Protein AF-A0A7K1SL71-F1 (afdb_monomer)

Structure (mmCIF, N/CA/C/O backbone):
data_AF-A0A7K1SL71-F1
#
_entry.id   AF-A0A7K1SL71-F1
#
loop_
_atom_site.group_PDB
_atom_site.id
_atom_site.type_symbol
_atom_site.label_atom_id
_atom_site.label_alt_id
_atom_site.label_comp_id
_atom_site.label_asym_id
_atom_site.label_entity_id
_atom_site.label_seq_id
_atom_site.pdbx_PDB_ins_code
_atom_site.Cartn_x
_atom_site.Cartn_y
_atom_site.Cartn_z
_atom_site.occupancy
_atom_site.B_iso_or_equiv
_atom_site.auth_seq_id
_atom_site.auth_comp_id
_atom_site.auth_asym_id
_atom_site.auth_atom_id
_atom_site.pdbx_PDB_model_num
ATOM 1 N N . MET A 1 1 ? 18.356 -14.153 -35.652 1.00 77.75 1 MET A N 1
ATOM 2 C CA . MET A 1 1 ? 19.687 -13.915 -35.070 1.00 77.75 1 MET A CA 1
ATOM 3 C C . MET A 1 1 ? 20.743 -14.369 -36.065 1.00 77.75 1 MET A C 1
ATOM 5 O O . MET A 1 1 ? 20.662 -15.498 -36.536 1.00 77.75 1 MET A O 1
ATOM 9 N N . TYR A 1 2 ? 21.681 -13.488 -36.407 1.00 78.50 2 TYR A N 1
ATOM 10 C CA . TYR A 1 2 ? 22.865 -13.788 -37.214 1.00 78.50 2 TYR A CA 1
ATOM 11 C C . TYR A 1 2 ? 24.065 -13.183 -36.486 1.00 78.50 2 TYR A C 1
ATOM 13 O O . TYR A 1 2 ? 24.057 -11.985 -36.229 1.00 78.50 2 TYR A O 1
ATOM 21 N N . LEU A 1 3 ? 25.067 -13.991 -36.135 1.00 81.56 3 LEU A N 1
ATOM 22 C CA . LEU A 1 3 ? 26.227 -13.525 -35.371 1.00 81.56 3 LEU A CA 1
ATOM 23 C C . LEU A 1 3 ? 27.426 -13.342 -36.302 1.00 81.56 3 LEU A C 1
ATOM 25 O O . LEU A 1 3 ? 27.818 -14.267 -37.016 1.00 81.56 3 LEU A O 1
ATOM 29 N N . GLY A 1 4 ? 27.976 -12.129 -36.309 1.00 81.94 4 GLY A N 1
ATOM 30 C CA . GLY A 1 4 ? 29.165 -11.767 -37.076 1.00 81.94 4 GLY A CA 1
ATOM 31 C C . GLY A 1 4 ? 30.451 -11.839 -36.252 1.00 81.94 4 GLY A C 1
ATOM 32 O O . GLY A 1 4 ? 30.489 -12.380 -35.147 1.00 81.94 4 GLY A O 1
ATOM 33 N N . SER A 1 5 ? 31.516 -11.248 -36.788 1.00 79.50 5 SER A N 1
ATOM 34 C CA . SER A 1 5 ? 32.784 -11.065 -36.079 1.00 79.50 5 SER A CA 1
ATOM 35 C C . SER A 1 5 ? 33.234 -9.609 -36.131 1.00 79.50 5 SER A C 1
ATOM 37 O O . SER A 1 5 ? 33.140 -8.986 -37.190 1.00 79.50 5 SER A O 1
ATOM 39 N N . HIS A 1 6 ? 33.799 -9.099 -35.040 1.00 74.50 6 HIS A N 1
ATOM 40 C CA . HIS A 1 6 ? 34.432 -7.786 -34.957 1.00 74.50 6 HIS A CA 1
ATOM 41 C C . HIS A 1 6 ? 35.925 -7.948 -34.646 1.00 74.50 6 HIS A C 1
ATOM 43 O O . HIS A 1 6 ? 36.285 -8.610 -33.678 1.00 74.50 6 HIS A O 1
ATOM 49 N N . ASN A 1 7 ? 36.806 -7.391 -35.488 1.00 78.38 7 ASN A N 1
ATOM 50 C CA . ASN A 1 7 ? 38.271 -7.504 -35.356 1.00 78.38 7 ASN A CA 1
ATOM 51 C C . ASN A 1 7 ? 38.794 -8.941 -35.128 1.00 78.38 7 ASN A C 1
ATOM 53 O O . ASN A 1 7 ? 39.783 -9.153 -34.434 1.00 78.38 7 ASN A O 1
ATOM 57 N N . GLY A 1 8 ? 38.139 -9.938 -35.733 1.00 77.19 8 GLY A N 1
ATOM 58 C CA . GLY A 1 8 ? 38.503 -11.353 -35.602 1.00 77.19 8 GLY A CA 1
ATOM 59 C C . GLY A 1 8 ? 37.885 -12.077 -34.399 1.00 77.19 8 GLY A C 1
ATOM 60 O O . GLY A 1 8 ? 38.007 -13.297 -34.324 1.00 77.19 8 GLY A O 1
ATOM 61 N N . THR A 1 9 ? 37.174 -11.372 -33.514 1.00 78.25 9 THR A N 1
ATOM 62 C CA . THR A 1 9 ? 36.419 -11.960 -32.396 1.00 78.25 9 THR A CA 1
ATOM 63 C C . THR A 1 9 ? 34.967 -12.191 -32.801 1.00 78.25 9 THR A C 1
ATOM 65 O O . THR A 1 9 ? 34.337 -11.312 -33.387 1.00 78.25 9 THR A O 1
ATOM 68 N N . ILE A 1 10 ? 34.421 -13.373 -32.513 1.00 82.62 10 ILE A N 1
ATOM 69 C CA . ILE A 1 10 ? 33.012 -13.696 -32.785 1.00 82.62 10 ILE A CA 1
ATOM 70 C C . ILE A 1 10 ? 32.131 -12.955 -31.772 1.00 82.62 10 ILE A C 1
ATOM 72 O O . ILE A 1 10 ? 32.405 -12.992 -30.575 1.00 82.62 10 ILE A O 1
ATOM 76 N N . LEU A 1 11 ? 31.068 -12.301 -32.246 1.00 81.19 11 LEU A N 1
ATOM 77 C CA . LEU A 1 11 ? 30.096 -11.576 -31.419 1.00 81.19 11 LEU A CA 1
ATOM 78 C C . LEU A 1 11 ? 29.125 -12.556 -30.737 1.00 81.19 11 LEU A C 1
ATOM 80 O O . LEU A 1 11 ? 27.939 -12.580 -31.046 1.00 81.19 11 LEU A O 1
ATOM 84 N N . SER A 1 12 ? 29.645 -13.433 -29.878 1.00 83.88 12 SER A N 1
ATOM 85 C CA . SER A 1 12 ? 28.878 -14.496 -29.215 1.00 83.88 12 SER A CA 1
ATOM 86 C C . SER A 1 12 ? 29.013 -14.485 -27.691 1.00 83.88 12 SER A C 1
ATOM 88 O O . SER A 1 12 ? 28.902 -15.547 -27.074 1.00 83.88 12 SER A O 1
ATOM 90 N N . SER A 1 13 ? 29.289 -13.327 -27.082 1.00 88.25 13 SER A N 1
ATOM 91 C CA . SER A 1 13 ? 29.144 -13.171 -25.630 1.00 88.25 13 SER A CA 1
ATOM 92 C C . SER A 1 13 ? 27.675 -13.313 -25.231 1.00 88.25 13 SER A C 1
ATOM 94 O O . SER A 1 13 ? 26.768 -13.153 -26.056 1.00 88.25 13 SER A O 1
ATOM 96 N N . VAL A 1 14 ? 27.439 -13.702 -23.977 1.00 90.38 14 VAL A N 1
ATOM 97 C CA . VAL A 1 14 ? 26.093 -14.058 -23.507 1.00 90.38 14 VAL A CA 1
ATOM 98 C C . VAL A 1 14 ? 25.141 -12.882 -23.611 1.00 90.38 14 VAL A C 1
ATOM 100 O O . VAL A 1 14 ? 24.038 -13.056 -24.116 1.00 90.38 14 VAL A O 1
ATOM 103 N N . ASP A 1 15 ? 25.577 -11.704 -23.193 1.00 90.50 15 ASP A N 1
ATOM 104 C CA . ASP A 1 15 ? 24.822 -10.463 -23.286 1.00 90.50 15 ASP A CA 1
ATOM 105 C C . ASP A 1 15 ? 24.491 -10.062 -24.734 1.00 90.50 15 ASP A C 1
ATOM 107 O O . ASP A 1 15 ? 23.350 -9.715 -25.009 1.00 90.50 15 ASP A O 1
ATOM 111 N N . ILE A 1 16 ? 25.407 -10.205 -25.699 1.00 92.56 16 ILE A N 1
ATOM 112 C CA . ILE A 1 16 ? 25.133 -9.929 -27.119 1.00 92.56 16 ILE A CA 1
ATOM 113 C C . ILE A 1 16 ? 24.084 -10.907 -27.655 1.00 92.56 16 ILE A C 1
ATOM 115 O O . ILE A 1 16 ? 23.094 -10.500 -28.260 1.00 92.56 16 ILE A O 1
ATOM 119 N N . VAL A 1 17 ? 24.254 -12.209 -27.414 1.00 93.50 17 VAL A N 1
ATOM 120 C CA . VAL A 1 17 ? 23.282 -13.223 -27.858 1.00 93.50 17 VAL A CA 1
ATOM 121 C C . VAL A 1 17 ? 21.921 -13.004 -27.189 1.00 93.50 17 VAL A C 1
ATOM 123 O O . VAL A 1 17 ? 20.877 -13.141 -27.832 1.00 93.50 17 VAL A O 1
ATOM 126 N N . ALA A 1 18 ? 21.921 -12.645 -25.908 1.00 94.88 18 ALA A N 1
ATOM 127 C CA . ALA A 1 18 ? 20.720 -12.367 -25.139 1.00 94.88 18 ALA A CA 1
ATOM 128 C C . ALA A 1 18 ? 20.038 -11.054 -25.559 1.00 94.88 18 ALA A C 1
ATOM 130 O O . ALA A 1 18 ? 18.811 -11.001 -25.572 1.00 94.88 18 ALA A O 1
ATOM 131 N N . HIS A 1 19 ? 20.793 -10.040 -25.980 1.00 95.69 19 HIS A N 1
ATOM 132 C CA . HIS A 1 19 ? 20.276 -8.798 -26.555 1.00 95.69 19 HIS A CA 1
ATOM 133 C C . HIS A 1 19 ? 19.523 -9.091 -27.859 1.00 95.69 19 HIS A C 1
ATOM 135 O O . HIS A 1 19 ? 18.352 -8.745 -28.007 1.00 95.69 19 HIS A O 1
ATOM 141 N N . GLU A 1 20 ? 20.137 -9.856 -28.763 1.00 93.88 20 GLU A N 1
ATOM 142 C CA . GLU A 1 20 ? 19.498 -10.279 -30.014 1.00 93.88 20 GLU A CA 1
ATOM 143 C C . GLU A 1 20 ? 18.241 -11.137 -29.775 1.00 93.88 20 GLU A C 1
ATOM 145 O O . GLU A 1 20 ? 17.270 -11.092 -30.537 1.00 93.88 20 GLU A O 1
ATOM 150 N N . TYR A 1 21 ? 18.237 -11.931 -28.700 1.00 94.31 21 TYR A N 1
ATOM 151 C CA . TYR A 1 21 ? 17.048 -12.647 -28.239 1.00 94.31 21 TYR A CA 1
ATOM 152 C C . TYR A 1 21 ? 15.984 -11.691 -27.668 1.00 94.31 21 TYR A C 1
ATOM 154 O O . TYR A 1 21 ? 14.790 -11.879 -27.916 1.00 94.31 21 TYR A O 1
ATOM 162 N N . GLY A 1 22 ? 16.407 -10.631 -26.975 1.00 94.38 22 GLY A N 1
ATOM 163 C CA . GLY A 1 22 ? 15.572 -9.556 -26.440 1.00 94.38 22 GLY A CA 1
ATOM 164 C C . GLY A 1 22 ? 14.714 -8.861 -27.498 1.00 94.38 22 GLY A C 1
ATOM 165 O O . GLY A 1 22 ? 13.526 -8.629 -27.254 1.00 94.38 22 GLY A O 1
ATOM 166 N N . HIS A 1 23 ? 15.230 -8.648 -28.712 1.00 92.50 23 HIS A N 1
ATOM 167 C CA . HIS A 1 23 ? 14.418 -8.172 -29.840 1.00 92.50 23 HIS A CA 1
ATOM 168 C C . HIS A 1 23 ? 13.252 -9.117 -30.160 1.00 92.50 23 HIS A C 1
ATOM 170 O O . HIS A 1 23 ? 12.127 -8.675 -30.393 1.00 92.50 23 HIS A O 1
ATOM 176 N N . GLY A 1 24 ? 13.496 -10.431 -30.151 1.00 91.06 24 GLY A N 1
ATOM 177 C CA . GLY A 1 24 ? 12.461 -11.440 -30.388 1.00 91.06 24 GLY A CA 1
ATOM 178 C C . GLY A 1 24 ? 11.387 -11.441 -29.299 1.00 91.06 24 GLY A C 1
ATOM 179 O O . GLY A 1 24 ? 10.195 -11.454 -29.613 1.00 91.06 24 GLY A O 1
ATOM 180 N N . VAL A 1 25 ? 11.808 -11.372 -28.032 1.00 91.88 25 VAL A N 1
ATOM 181 C CA . VAL A 1 25 ? 10.909 -11.309 -26.868 1.00 91.88 25 VAL A CA 1
ATOM 182 C C . VAL A 1 25 ? 10.050 -10.049 -26.915 1.00 91.88 25 VAL A C 1
ATOM 184 O O . VAL A 1 25 ? 8.826 -10.132 -26.865 1.00 91.88 25 VAL A O 1
ATOM 187 N N . SER A 1 26 ? 10.677 -8.884 -27.051 1.00 89.94 26 SER A N 1
ATOM 188 C CA . SER A 1 26 ? 9.984 -7.596 -27.055 1.00 89.94 26 SER A CA 1
ATOM 189 C C . SER A 1 26 ? 9.035 -7.453 -28.253 1.00 89.94 26 SER A C 1
ATOM 191 O O . SER A 1 26 ? 7.918 -6.966 -28.088 1.00 89.94 26 SER A O 1
ATOM 193 N N . ASN A 1 27 ? 9.406 -7.962 -29.434 1.00 86.88 27 ASN A N 1
ATOM 194 C CA . ASN A 1 27 ? 8.517 -8.007 -30.597 1.00 86.88 27 ASN A CA 1
ATOM 195 C C . ASN A 1 27 ? 7.294 -8.912 -30.376 1.00 86.88 27 ASN A C 1
ATOM 197 O O . ASN A 1 27 ? 6.206 -8.562 -30.836 1.00 86.88 27 ASN A O 1
ATOM 201 N N . TYR A 1 28 ? 7.466 -10.050 -29.692 1.00 88.00 28 TYR A N 1
ATOM 202 C CA . TYR A 1 28 ? 6.366 -10.954 -29.353 1.00 88.00 28 TYR A CA 1
ATOM 203 C C . TYR A 1 28 ? 5.411 -10.331 -28.327 1.00 88.00 28 TYR A C 1
ATOM 205 O O . TYR A 1 28 ? 4.214 -10.284 -28.590 1.00 88.00 28 TYR A O 1
ATOM 213 N N . LEU A 1 29 ? 5.935 -9.815 -27.208 1.00 86.75 29 LEU A N 1
ATOM 214 C CA . LEU A 1 29 ? 5.124 -9.263 -26.111 1.00 86.75 29 LEU A CA 1
ATOM 215 C C . LEU A 1 29 ? 4.325 -8.026 -26.541 1.00 86.75 29 LEU A C 1
ATOM 217 O O . LEU A 1 29 ? 3.132 -7.944 -26.291 1.00 86.75 29 LEU A O 1
ATOM 221 N N . VAL A 1 30 ? 4.950 -7.099 -27.272 1.00 83.06 30 VAL A N 1
ATOM 222 C CA . VAL A 1 30 ? 4.282 -5.865 -27.732 1.00 83.06 30 VAL A CA 1
ATOM 223 C C . VAL A 1 30 ? 3.347 -6.121 -28.933 1.00 83.06 30 VAL A C 1
ATOM 225 O O . VAL A 1 30 ? 2.580 -5.245 -29.333 1.00 83.06 30 VAL A O 1
ATOM 228 N N . GLY A 1 31 ? 3.393 -7.313 -29.541 1.00 73.69 31 GLY A N 1
ATOM 229 C CA . GLY A 1 31 ? 2.523 -7.680 -30.662 1.00 73.69 31 GLY A CA 1
ATOM 230 C C . GLY A 1 31 ? 2.892 -7.030 -32.004 1.00 73.69 31 GLY A C 1
ATOM 231 O O . GLY A 1 31 ? 2.001 -6.694 -32.782 1.00 73.69 31 GLY A O 1
ATOM 232 N N . GLY A 1 32 ? 4.190 -6.860 -32.300 1.00 67.81 32 GLY A N 1
ATOM 233 C CA . GLY A 1 32 ? 4.656 -6.358 -33.607 1.00 67.81 32 GLY A CA 1
ATOM 234 C C . GLY A 1 32 ? 5.700 -5.241 -33.568 1.00 67.81 32 GLY A C 1
ATOM 235 O O . GLY A 1 32 ? 5.704 -4.369 -34.438 1.00 67.81 32 GLY A O 1
ATOM 236 N N . TRP A 1 33 ? 6.600 -5.253 -32.583 1.00 73.19 33 TRP A N 1
ATOM 237 C CA . TRP A 1 33 ? 7.670 -4.261 -32.434 1.00 73.19 33 TRP A CA 1
ATOM 238 C C . TRP A 1 33 ? 8.844 -4.479 -33.405 1.00 73.19 33 TRP A C 1
ATOM 240 O O . TRP A 1 33 ? 9.992 -4.670 -33.014 1.00 73.19 33 TRP A O 1
ATOM 250 N N . THR A 1 34 ? 8.551 -4.501 -34.706 1.00 65.19 34 THR A N 1
ATOM 251 C CA . THR A 1 34 ? 9.538 -4.823 -35.743 1.00 65.19 34 THR A CA 1
ATOM 252 C C . THR A 1 34 ? 10.351 -3.574 -36.121 1.00 65.19 34 THR A C 1
ATOM 254 O O . THR A 1 34 ? 9.766 -2.642 -36.680 1.00 65.19 34 THR A O 1
ATOM 257 N N . PRO A 1 35 ? 11.685 -3.533 -35.914 1.00 62.03 35 PRO A N 1
ATOM 258 C CA . PRO A 1 35 ? 12.489 -2.301 -35.978 1.00 62.03 35 PRO A CA 1
ATOM 259 C C . PRO A 1 35 ? 12.385 -1.474 -37.267 1.00 62.03 35 PRO A C 1
ATOM 261 O O . PRO A 1 35 ? 12.561 -0.257 -37.233 1.00 62.03 35 PRO A O 1
ATOM 264 N N . ALA A 1 36 ? 12.087 -2.114 -38.402 1.00 62.50 36 ALA A N 1
ATOM 265 C CA . ALA A 1 36 ? 12.029 -1.476 -39.718 1.00 62.50 36 ALA A CA 1
ATOM 266 C C . ALA A 1 36 ? 10.864 -0.479 -39.899 1.00 62.50 36 ALA A C 1
ATOM 268 O O . ALA A 1 36 ? 10.926 0.348 -40.804 1.00 62.50 36 ALA A O 1
ATOM 269 N N . ASN A 1 37 ? 9.828 -0.535 -39.052 1.00 61.50 37 ASN A N 1
ATOM 270 C CA . ASN A 1 37 ? 8.612 0.283 -39.185 1.00 61.50 37 ASN A CA 1
ATOM 271 C C . ASN A 1 37 ? 8.407 1.277 -38.026 1.00 61.50 37 ASN A C 1
ATOM 273 O O . ASN A 1 37 ? 7.355 1.909 -37.935 1.00 61.50 37 ASN A O 1
ATOM 277 N N . LEU A 1 38 ? 9.380 1.393 -37.120 1.00 68.06 38 LEU A N 1
ATOM 278 C CA . LEU A 1 38 ? 9.242 2.134 -35.866 1.00 68.06 38 LEU A CA 1
ATOM 279 C C . LEU A 1 38 ? 9.802 3.556 -35.972 1.00 68.06 38 LEU A C 1
ATOM 281 O O . LEU A 1 38 ? 10.777 3.814 -36.681 1.00 68.06 38 LEU A O 1
ATOM 285 N N . GLN A 1 39 ? 9.211 4.476 -35.207 1.00 82.94 39 GLN A N 1
ATOM 286 C CA . GLN A 1 39 ? 9.768 5.817 -35.016 1.00 82.94 39 GLN A CA 1
ATOM 287 C C . GLN A 1 39 ? 11.101 5.749 -34.250 1.00 82.94 39 GLN A C 1
ATOM 289 O O . GLN A 1 39 ? 11.396 4.759 -33.582 1.00 82.94 39 GLN A O 1
ATOM 294 N N . SER A 1 40 ? 11.919 6.801 -34.338 1.00 87.81 40 SER A N 1
ATOM 295 C CA . SER A 1 40 ? 13.280 6.822 -33.775 1.00 87.81 40 SER A CA 1
ATOM 296 C C . SER A 1 40 ? 13.334 6.467 -32.284 1.00 87.81 40 SER A C 1
ATOM 298 O O . SER A 1 40 ? 14.081 5.569 -31.905 1.00 87.81 40 SER A O 1
ATOM 300 N N . GLU A 1 41 ? 12.514 7.108 -31.445 1.00 92.19 41 GLU A N 1
ATOM 301 C CA . GLU A 1 41 ? 12.459 6.807 -30.004 1.00 92.19 41 GLU A CA 1
ATOM 302 C C . GLU A 1 41 ? 11.988 5.378 -29.729 1.00 92.19 41 GLU A C 1
ATOM 304 O O . GLU A 1 41 ? 12.505 4.699 -28.850 1.00 92.19 41 GLU A O 1
ATOM 309 N N . THR A 1 42 ? 11.033 4.897 -30.515 1.00 90.44 42 THR A N 1
ATOM 310 C CA . THR A 1 42 ? 10.476 3.554 -30.392 1.00 90.44 42 THR A CA 1
ATOM 311 C C . THR A 1 42 ? 11.519 2.474 -30.704 1.00 90.44 42 THR A C 1
ATOM 313 O O . THR A 1 42 ? 11.574 1.453 -30.022 1.00 90.44 42 THR A O 1
ATOM 316 N N . ARG A 1 43 ? 12.399 2.716 -31.686 1.00 90.94 43 ARG A N 1
ATOM 317 C CA . ARG A 1 43 ? 13.555 1.845 -31.964 1.00 90.94 43 ARG A CA 1
ATOM 318 C C . ARG A 1 43 ? 14.567 1.881 -30.822 1.00 90.94 43 ARG A C 1
ATOM 320 O O . ARG A 1 43 ? 15.036 0.830 -30.411 1.00 90.94 43 ARG A O 1
ATOM 327 N N . ALA A 1 44 ? 14.851 3.063 -30.279 1.00 95.12 44 ALA A N 1
ATOM 328 C CA . ALA A 1 44 ? 15.764 3.203 -29.147 1.00 95.12 44 ALA A CA 1
ATOM 329 C C . ALA A 1 44 ? 15.253 2.498 -27.879 1.00 95.12 44 ALA A C 1
ATOM 331 O O . ALA A 1 44 ? 16.020 1.868 -27.156 1.00 95.12 44 ALA A O 1
ATOM 332 N N . LEU A 1 45 ? 13.943 2.528 -27.634 1.00 95.69 45 LEU A N 1
ATOM 333 C CA . LEU A 1 45 ? 13.322 1.750 -26.565 1.00 95.69 45 LEU A CA 1
ATOM 334 C C . LEU A 1 45 ? 13.488 0.243 -26.789 1.00 95.69 45 LEU A C 1
ATOM 336 O O . LEU A 1 45 ? 13.826 -0.468 -25.847 1.00 95.69 45 LEU A O 1
ATOM 340 N N . ASN A 1 46 ? 13.294 -0.242 -28.018 1.00 93.88 46 ASN A N 1
ATOM 341 C CA . ASN A 1 46 ? 13.469 -1.656 -28.353 1.00 93.88 46 ASN A CA 1
ATOM 342 C C . ASN A 1 46 ? 14.911 -2.148 -28.104 1.00 93.88 46 ASN A C 1
ATOM 344 O O . ASN A 1 46 ? 15.101 -3.207 -27.505 1.00 93.88 46 ASN A O 1
ATOM 348 N N . GLU A 1 47 ? 15.911 -1.348 -28.481 1.00 95.88 47 GLU A N 1
ATOM 349 C CA . GLU A 1 47 ? 17.326 -1.579 -28.148 1.00 95.88 47 GLU A CA 1
ATOM 350 C C . GLU A 1 47 ? 17.554 -1.618 -26.631 1.00 95.88 47 GLU A C 1
ATOM 352 O O . GLU A 1 47 ? 18.176 -2.536 -26.101 1.00 95.88 47 GLU A O 1
ATOM 357 N N . GLY A 1 48 ? 17.007 -0.646 -25.900 1.00 97.25 48 GLY A N 1
ATOM 358 C CA . GLY A 1 48 ? 17.256 -0.521 -24.465 1.00 97.25 48 GLY A CA 1
ATOM 359 C C . GLY A 1 48 ? 16.579 -1.616 -23.638 1.00 97.25 48 GLY A C 1
ATOM 360 O O . GLY A 1 48 ? 17.152 -2.107 -22.669 1.00 97.25 48 GLY A O 1
ATOM 361 N N . PHE A 1 49 ? 15.390 -2.081 -24.034 1.00 97.62 49 PHE A N 1
ATOM 362 C CA . PHE A 1 49 ? 14.802 -3.280 -23.428 1.00 97.62 49 PHE A CA 1
ATOM 363 C C . PHE A 1 49 ? 15.590 -4.546 -23.760 1.00 97.62 49 PHE A C 1
ATOM 365 O O . PHE A 1 49 ? 15.636 -5.456 -22.933 1.00 97.62 49 PHE A O 1
ATOM 372 N N . SER A 1 50 ? 16.232 -4.602 -24.927 1.00 97.06 50 SER A N 1
ATOM 373 C CA . SER A 1 50 ? 17.108 -5.716 -25.290 1.00 97.06 50 SER A CA 1
ATOM 374 C C . SER A 1 50 ? 18.375 -5.732 -24.428 1.00 97.06 50 SER A C 1
ATOM 376 O O . SER A 1 50 ? 18.745 -6.801 -23.954 1.00 97.06 50 SER A O 1
ATOM 378 N N . ASP A 1 51 ? 18.952 -4.570 -24.095 1.00 98.50 51 ASP A N 1
ATOM 379 C CA . ASP A 1 51 ? 20.019 -4.456 -23.082 1.00 98.50 51 ASP A CA 1
ATOM 380 C C . ASP A 1 51 ? 19.556 -4.947 -21.699 1.00 98.50 51 ASP A C 1
ATOM 382 O O . ASP A 1 51 ? 20.237 -5.738 -21.054 1.00 98.50 51 ASP A O 1
ATOM 386 N N . ILE A 1 52 ? 18.364 -4.539 -21.246 1.00 98.56 52 ILE A N 1
ATOM 387 C CA . ILE A 1 52 ? 17.811 -4.975 -19.950 1.00 98.56 52 ILE A CA 1
ATOM 388 C C . ILE A 1 52 ? 17.630 -6.501 -19.902 1.00 98.56 52 ILE A C 1
ATOM 390 O O . ILE A 1 52 ? 17.991 -7.148 -18.913 1.00 98.56 52 ILE A O 1
ATOM 394 N N . ILE A 1 53 ? 17.075 -7.090 -20.964 1.00 98.00 53 ILE A N 1
ATOM 395 C CA . ILE A 1 53 ? 16.888 -8.543 -21.075 1.00 98.00 53 ILE A CA 1
ATOM 396 C C . ILE A 1 53 ? 18.245 -9.253 -21.127 1.00 98.00 53 ILE A C 1
ATOM 398 O O . ILE A 1 53 ? 18.410 -10.283 -20.472 1.00 98.00 53 ILE A O 1
ATOM 402 N N . ALA A 1 54 ? 19.220 -8.690 -21.844 1.00 96.56 54 ALA A N 1
ATOM 403 C CA . ALA A 1 54 ? 20.575 -9.216 -21.923 1.00 96.56 54 ALA A CA 1
ATOM 404 C C . ALA A 1 54 ? 21.239 -9.306 -20.550 1.00 96.56 54 ALA A C 1
ATOM 406 O O . ALA A 1 54 ? 21.600 -10.401 -20.120 1.00 96.56 54 ALA A O 1
ATOM 407 N N . THR A 1 55 ? 21.291 -8.188 -19.822 1.00 96.00 55 THR A N 1
ATOM 408 C CA . THR A 1 55 ? 21.844 -8.130 -18.464 1.00 96.00 55 THR A CA 1
ATOM 409 C C . THR A 1 55 ? 21.111 -9.069 -17.507 1.00 96.00 55 THR A C 1
ATOM 411 O O . THR A 1 55 ? 21.725 -9.684 -16.637 1.00 96.00 55 THR A O 1
ATOM 414 N N . THR A 1 56 ? 19.793 -9.226 -17.669 1.00 95.94 56 THR A N 1
ATOM 415 C CA . THR A 1 56 ? 19.014 -10.187 -16.875 1.00 95.94 56 THR A CA 1
ATOM 416 C C . THR A 1 56 ? 19.472 -11.623 -17.130 1.00 95.94 56 THR A C 1
ATOM 418 O O . THR A 1 56 ? 19.746 -12.356 -16.184 1.00 95.94 56 THR A O 1
ATOM 421 N N . ILE A 1 57 ? 19.561 -12.038 -18.396 1.00 94.62 57 ILE A N 1
ATOM 422 C CA . ILE A 1 57 ? 19.961 -13.403 -18.767 1.00 94.62 57 ILE A CA 1
ATOM 423 C C . ILE A 1 57 ? 21.405 -13.675 -18.346 1.00 94.62 57 ILE A C 1
ATOM 425 O O . ILE A 1 57 ? 21.703 -14.750 -17.829 1.00 94.62 57 ILE A O 1
ATOM 429 N N . GLU A 1 58 ? 22.293 -12.704 -18.524 1.00 92.31 58 GLU A N 1
ATOM 430 C CA . GLU A 1 58 ? 23.682 -12.829 -18.107 1.00 92.31 58 GLU A CA 1
ATOM 431 C C . GLU A 1 58 ? 23.811 -13.003 -16.589 1.00 92.31 58 GLU A C 1
ATOM 433 O O . GLU A 1 58 ? 24.502 -13.916 -16.132 1.00 92.31 58 GLU A O 1
ATOM 438 N N . ARG A 1 59 ? 23.077 -12.204 -15.800 1.00 92.00 59 ARG A N 1
ATOM 439 C CA . ARG A 1 59 ? 23.002 -12.359 -14.342 1.00 92.00 59 ARG A CA 1
ATOM 440 C C . ARG A 1 59 ? 22.553 -13.761 -13.933 1.00 92.00 59 ARG A C 1
ATOM 442 O O . ARG A 1 59 ? 23.127 -14.330 -13.005 1.00 92.00 59 ARG A O 1
ATOM 449 N N . GLU A 1 60 ? 21.538 -14.309 -14.594 1.00 90.62 60 GLU A N 1
ATOM 450 C CA . GLU A 1 60 ? 21.003 -15.640 -14.283 1.00 90.62 60 GLU A CA 1
ATOM 451 C C . GLU A 1 60 ? 21.965 -16.774 -14.673 1.00 90.62 60 GLU A C 1
ATOM 453 O O . GLU A 1 60 ? 22.030 -17.797 -13.989 1.00 90.62 60 GLU A O 1
ATOM 458 N N . LEU A 1 61 ? 22.742 -16.603 -15.746 1.00 88.94 61 LEU A N 1
ATOM 459 C CA . LEU A 1 61 ? 23.722 -17.597 -16.192 1.00 88.94 61 LEU A CA 1
ATOM 460 C C . LEU A 1 61 ? 25.037 -17.537 -15.407 1.00 88.94 61 LEU A C 1
ATOM 462 O O . LEU A 1 61 ? 25.668 -18.577 -15.200 1.00 88.94 61 LEU A O 1
ATOM 466 N N . TYR A 1 62 ? 25.433 -16.355 -14.932 1.00 84.62 62 TYR A N 1
ATOM 467 C CA . TYR A 1 62 ? 26.701 -16.137 -14.233 1.00 84.62 62 TYR A CA 1
ATOM 468 C C . TYR A 1 62 ? 26.557 -15.500 -12.836 1.00 84.62 62 TYR A C 1
ATOM 470 O O . TYR A 1 62 ? 27.310 -14.583 -12.499 1.00 84.62 62 TYR A O 1
ATOM 478 N N . PRO A 1 63 ? 25.671 -16.001 -11.950 1.00 73.00 63 PRO A N 1
ATOM 479 C CA . PRO A 1 63 ? 25.309 -15.318 -10.703 1.00 73.00 63 PRO A CA 1
ATOM 480 C C . PRO A 1 63 ? 26.459 -15.208 -9.690 1.00 73.00 63 PRO A C 1
ATOM 482 O O . PRO A 1 63 ? 26.463 -14.300 -8.859 1.00 73.00 63 PRO A O 1
ATOM 485 N N . THR A 1 64 ? 27.431 -16.126 -9.733 1.00 66.12 64 THR A N 1
ATOM 486 C CA . THR A 1 64 ? 28.549 -16.201 -8.772 1.00 66.12 64 THR A CA 1
ATOM 487 C C . THR A 1 64 ? 29.911 -15.858 -9.363 1.00 66.12 64 THR A C 1
ATOM 489 O O . THR A 1 64 ? 30.910 -15.969 -8.655 1.00 66.12 64 THR A O 1
ATOM 492 N N . GLY A 1 65 ? 29.975 -15.445 -10.629 1.00 55.03 65 GLY A N 1
ATOM 493 C CA . GLY A 1 65 ? 31.248 -15.189 -11.290 1.00 55.03 65 GLY A CA 1
ATOM 494 C C . GLY A 1 65 ? 31.966 -16.473 -11.718 1.00 55.03 65 GLY A C 1
ATOM 495 O O . GLY A 1 65 ? 32.363 -17.285 -10.882 1.00 55.03 65 GLY A O 1
ATOM 496 N N . GLY A 1 66 ? 32.181 -16.656 -13.019 1.00 49.66 66 GLY A N 1
ATOM 497 C CA . GLY A 1 66 ? 33.266 -17.506 -13.525 1.00 49.66 66 GLY A CA 1
ATOM 498 C C . GLY A 1 66 ? 34.579 -16.717 -13.592 1.00 49.66 66 GLY A C 1
ATOM 499 O O . GLY A 1 66 ? 34.591 -15.498 -13.410 1.00 49.66 66 GLY A O 1
ATOM 500 N N . THR A 1 67 ? 35.709 -17.373 -13.875 1.00 45.81 67 THR A N 1
ATOM 501 C CA . THR A 1 67 ? 36.950 -16.654 -14.221 1.00 45.81 67 THR A CA 1
ATOM 502 C C . THR A 1 67 ? 36.682 -15.777 -15.446 1.00 45.81 67 THR A C 1
ATOM 504 O O . THR A 1 67 ? 36.507 -16.320 -16.533 1.00 45.81 67 THR A O 1
ATOM 507 N N . ASN A 1 68 ? 36.643 -14.453 -15.257 1.00 54.94 68 ASN A N 1
ATOM 508 C CA . ASN A 1 68 ? 36.238 -13.441 -16.247 1.00 54.94 68 ASN A CA 1
ATOM 509 C C . ASN A 1 68 ? 34.745 -13.437 -16.636 1.00 54.94 68 ASN A C 1
ATOM 511 O O . ASN A 1 68 ? 34.431 -13.005 -17.729 1.00 54.94 68 ASN A O 1
ATOM 515 N N . GLN A 1 69 ? 33.830 -13.919 -15.788 1.00 62.09 69 GLN A N 1
ATOM 516 C CA . GLN A 1 69 ? 32.389 -13.961 -16.102 1.00 62.09 69 GLN A CA 1
ATOM 517 C C . GLN A 1 69 ? 31.567 -13.444 -14.922 1.00 62.09 69 GLN A C 1
ATOM 519 O O . GLN A 1 69 ? 30.816 -14.202 -14.312 1.00 62.09 69 GLN A O 1
ATOM 524 N N . ILE A 1 70 ? 31.798 -12.195 -14.515 1.00 72.94 70 ILE A N 1
ATOM 525 C CA . ILE A 1 70 ? 30.974 -11.521 -13.506 1.00 72.94 70 ILE A CA 1
ATOM 526 C C . ILE A 1 70 ? 29.950 -10.698 -14.273 1.00 72.94 70 ILE A C 1
ATOM 528 O O . ILE A 1 70 ? 30.331 -9.718 -14.912 1.00 72.94 70 ILE A O 1
ATOM 532 N N . TRP A 1 71 ? 28.674 -11.074 -14.165 1.00 87.69 71 TRP A N 1
ATOM 533 C CA . TRP A 1 71 ? 27.596 -10.258 -14.712 1.00 87.69 71 TRP A CA 1
ATOM 534 C C . TRP A 1 71 ? 27.696 -8.833 -14.163 1.00 87.69 71 TRP A C 1
ATOM 536 O O . TRP A 1 71 ? 28.017 -8.608 -12.989 1.00 87.69 71 TRP A O 1
ATOM 546 N N . ASN A 1 72 ? 27.424 -7.856 -15.012 1.00 91.12 72 ASN A N 1
ATOM 547 C CA . ASN A 1 72 ? 27.499 -6.453 -14.646 1.00 91.12 72 ASN A C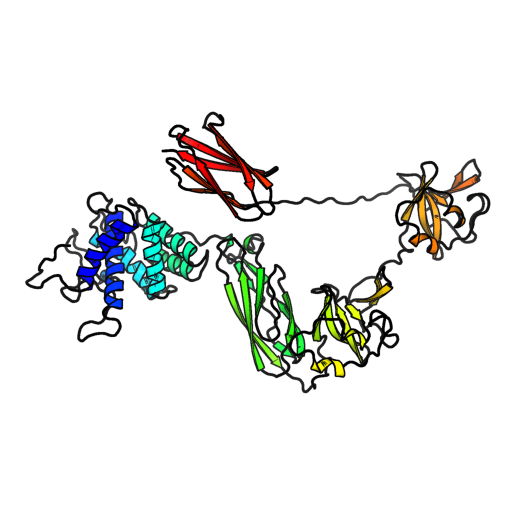A 1
ATOM 548 C C . ASN A 1 72 ? 26.489 -5.646 -15.489 1.00 91.12 72 ASN A C 1
ATOM 550 O O . ASN A 1 72 ? 25.543 -6.209 -16.026 1.00 91.12 72 ASN A O 1
ATOM 554 N N . TYR A 1 73 ? 26.607 -4.318 -15.514 1.00 95.25 73 TYR A N 1
ATOM 555 C CA . TYR A 1 73 ? 25.705 -3.425 -16.264 1.00 95.25 73 TYR A CA 1
ATOM 556 C C . TYR A 1 73 ? 26.342 -2.899 -17.558 1.00 95.25 73 TYR A C 1
ATOM 558 O O . TYR A 1 73 ? 25.953 -1.847 -18.071 1.00 95.25 73 TYR A O 1
ATOM 566 N N . GLN A 1 74 ? 27.375 -3.569 -18.043 1.00 95.06 74 GLN A N 1
ATOM 567 C CA . GLN A 1 74 ? 28.018 -3.312 -19.318 1.00 95.06 74 GLN A CA 1
ATOM 568 C C . GLN A 1 74 ? 27.416 -4.255 -20.360 1.00 95.06 74 GLN A C 1
ATOM 570 O O . GLN A 1 74 ? 26.813 -5.265 -20.020 1.00 95.06 74 GLN A O 1
ATOM 575 N N . ILE A 1 75 ? 27.468 -3.829 -21.619 1.00 94.81 75 ILE A N 1
ATOM 576 C CA . ILE A 1 75 ? 26.977 -4.603 -22.753 1.00 94.81 75 ILE A CA 1
ATOM 577 C C . ILE A 1 75 ? 28.138 -4.762 -23.727 1.00 94.81 75 ILE A C 1
ATOM 579 O O . ILE A 1 75 ? 28.707 -3.774 -24.205 1.00 94.81 75 ILE A O 1
ATOM 583 N N . GLY A 1 76 ? 28.449 -6.005 -24.045 1.00 91.19 76 GLY A N 1
ATOM 584 C CA . GLY A 1 76 ? 29.449 -6.491 -24.975 1.00 91.19 76 GLY A CA 1
ATOM 585 C C . GLY A 1 76 ? 30.858 -6.606 -24.404 1.00 91.19 76 GLY A C 1
ATOM 586 O O . GLY A 1 76 ? 31.750 -6.968 -25.163 1.00 91.19 76 GLY A O 1
ATOM 587 N N . GLU A 1 77 ? 31.123 -6.297 -23.133 1.00 89.88 77 GLU A N 1
ATOM 588 C CA . GLU A 1 77 ? 32.482 -6.139 -22.588 1.00 89.88 77 GLU A CA 1
ATOM 589 C C . GLU A 1 77 ? 33.370 -7.386 -22.706 1.00 89.88 77 GLU A C 1
ATOM 591 O O . GLU A 1 77 ? 34.587 -7.245 -22.837 1.00 89.88 77 GLU A O 1
ATOM 596 N N . ASP A 1 78 ? 32.770 -8.578 -22.762 1.00 86.44 78 ASP A N 1
ATOM 597 C CA . ASP A 1 78 ? 33.444 -9.856 -23.036 1.00 86.44 78 ASP A CA 1
ATOM 598 C C . ASP A 1 78 ? 34.068 -9.937 -24.445 1.00 86.44 78 ASP A C 1
ATOM 600 O O . ASP A 1 78 ? 34.905 -10.800 -24.729 1.00 86.44 78 ASP A O 1
ATOM 604 N N . VAL A 1 79 ? 33.669 -9.037 -25.347 1.00 86.06 79 VAL A N 1
ATOM 605 C CA . VAL A 1 79 ? 34.207 -8.892 -26.706 1.00 86.06 79 VAL A CA 1
ATOM 606 C C . VAL A 1 79 ? 34.786 -7.492 -26.920 1.00 86.06 79 VAL A C 1
ATOM 608 O O . VAL A 1 79 ? 35.950 -7.338 -27.294 1.00 86.06 79 VAL A O 1
ATOM 611 N N . TRP A 1 80 ? 33.955 -6.474 -26.721 1.00 85.38 80 TRP A N 1
ATOM 612 C CA . TRP A 1 80 ? 34.233 -5.046 -26.801 1.00 85.38 80 TRP A CA 1
ATOM 613 C C . TRP A 1 80 ? 33.086 -4.306 -26.101 1.00 85.38 80 TRP A C 1
ATOM 615 O O . TRP A 1 80 ? 31.926 -4.514 -26.443 1.00 85.38 80 TRP A O 1
ATOM 625 N N . LEU A 1 81 ? 33.397 -3.378 -25.193 1.00 90.31 81 LEU A N 1
ATOM 626 C CA . LEU A 1 81 ? 32.386 -2.572 -24.502 1.00 90.31 81 LEU A CA 1
ATOM 627 C C . LEU A 1 81 ? 31.571 -1.709 -25.487 1.00 90.31 81 LEU A C 1
ATOM 629 O O . LEU A 1 81 ? 32.055 -0.686 -25.977 1.00 90.31 81 LEU A O 1
ATOM 633 N N . LEU A 1 82 ? 30.328 -2.108 -25.761 1.00 92.50 82 LEU A N 1
ATOM 634 C CA . LEU A 1 82 ? 29.408 -1.418 -26.671 1.00 92.50 82 LEU A CA 1
ATOM 635 C C . LEU A 1 82 ? 28.628 -0.313 -25.962 1.00 92.50 82 LEU A C 1
ATOM 637 O O . LEU A 1 82 ? 28.490 0.782 -26.506 1.00 92.50 82 LEU A O 1
ATOM 641 N N . ARG A 1 83 ? 28.109 -0.603 -24.764 1.00 96.25 83 ARG A N 1
ATOM 642 C CA . ARG A 1 83 ? 27.313 0.320 -23.942 1.00 96.25 83 ARG A CA 1
ATOM 643 C C . ARG A 1 83 ? 27.551 0.054 -22.461 1.00 96.25 83 ARG A C 1
ATOM 645 O O . ARG A 1 83 ? 27.997 -1.018 -22.065 1.00 96.25 83 ARG A O 1
ATOM 652 N N . ASN A 1 84 ? 27.238 1.046 -21.638 1.00 97.19 84 ASN A N 1
ATOM 653 C CA . ASN A 1 84 ? 27.305 0.945 -20.187 1.00 97.19 84 ASN A CA 1
ATOM 654 C C . ASN A 1 84 ? 26.007 1.503 -19.597 1.00 97.19 84 ASN A C 1
ATOM 656 O O . ASN A 1 84 ? 25.760 2.704 -19.660 1.00 97.19 84 ASN A O 1
ATOM 660 N N . MET A 1 85 ? 25.161 0.635 -19.042 1.00 97.94 85 MET A N 1
ATOM 661 C CA . MET A 1 85 ? 23.888 1.036 -18.440 1.00 97.94 85 MET A CA 1
ATOM 662 C C . MET A 1 85 ? 24.105 1.801 -17.125 1.00 97.94 85 MET A C 1
ATOM 664 O O . MET A 1 85 ? 23.292 2.649 -16.762 1.00 97.94 85 MET A O 1
ATOM 668 N N . ALA A 1 86 ? 25.198 1.525 -16.403 1.00 96.50 86 ALA A N 1
ATOM 669 C CA . ALA A 1 86 ? 25.525 2.199 -15.148 1.00 96.50 86 ALA A CA 1
ATOM 670 C C . ALA A 1 86 ? 26.105 3.603 -15.373 1.00 96.50 86 ALA A C 1
ATOM 672 O O . ALA A 1 86 ? 25.736 4.539 -14.659 1.00 96.50 86 ALA A O 1
ATOM 673 N N . ASP A 1 87 ? 26.964 3.765 -16.377 1.00 96.75 87 ASP A N 1
ATOM 674 C CA . ASP A 1 87 ? 27.586 5.041 -16.747 1.00 96.75 87 ASP A CA 1
ATOM 675 C C . ASP A 1 87 ? 27.612 5.238 -18.277 1.00 96.75 87 ASP A C 1
ATOM 677 O O . ASP A 1 87 ? 28.646 5.025 -18.910 1.00 96.75 87 ASP A O 1
ATOM 681 N N . PRO A 1 88 ? 26.486 5.647 -18.900 1.00 97.81 88 PRO A N 1
ATOM 682 C CA . PRO A 1 88 ? 26.407 5.839 -20.352 1.00 97.81 88 PRO A CA 1
ATOM 683 C C . PRO A 1 88 ? 27.459 6.799 -20.922 1.00 97.81 88 PRO A C 1
ATOM 685 O O . PRO A 1 88 ? 27.945 6.601 -22.037 1.00 97.81 88 PRO A O 1
ATOM 688 N N . HIS A 1 89 ? 27.874 7.810 -20.149 1.00 97.31 89 HIS A N 1
ATOM 689 C CA . HIS A 1 89 ? 28.887 8.777 -20.586 1.00 97.31 89 HIS A CA 1
ATOM 690 C C . HIS A 1 89 ? 30.274 8.146 -20.773 1.00 97.31 89 HIS A C 1
ATOM 692 O O . HIS A 1 89 ? 31.101 8.718 -21.490 1.00 97.31 89 HIS A O 1
ATOM 698 N N . SER A 1 90 ? 30.525 6.972 -20.178 1.00 96.75 90 SER A N 1
ATOM 699 C CA . SER A 1 90 ? 31.813 6.276 -20.247 1.00 96.75 90 SER A CA 1
ATOM 700 C C . SER A 1 90 ? 32.122 5.679 -21.622 1.00 96.75 90 SER A C 1
ATOM 702 O O . SER A 1 90 ? 33.235 5.196 -21.831 1.00 96.75 90 SER A O 1
ATOM 704 N N . VAL A 1 91 ? 31.153 5.654 -22.541 1.00 96.81 91 VAL A N 1
ATOM 705 C CA . VAL A 1 91 ? 31.296 5.055 -23.873 1.00 96.81 91 VAL A CA 1
ATOM 706 C C . VAL A 1 91 ? 30.987 6.098 -24.944 1.00 96.81 91 VAL A C 1
ATOM 708 O O . VAL A 1 91 ? 30.029 6.858 -24.824 1.00 96.81 91 VAL A O 1
ATOM 711 N N . LEU A 1 92 ? 31.809 6.141 -25.996 1.00 96.44 92 LEU A N 1
ATOM 712 C CA . LEU A 1 92 ? 31.584 6.973 -27.180 1.00 96.44 92 LEU A CA 1
ATOM 713 C C . LEU A 1 92 ? 30.834 6.175 -28.243 1.00 96.44 92 LEU A C 1
ATOM 715 O O . LEU A 1 92 ? 31.209 5.041 -28.542 1.00 96.44 92 LEU A O 1
ATOM 719 N N . ASP A 1 93 ? 29.831 6.792 -28.857 1.00 95.69 93 ASP A N 1
ATOM 720 C CA . ASP A 1 93 ? 29.157 6.231 -30.019 1.00 95.69 93 ASP A CA 1
ATOM 721 C C . ASP A 1 93 ? 29.725 6.816 -31.316 1.00 95.69 93 ASP A C 1
ATOM 723 O O . ASP A 1 93 ? 29.624 8.016 -31.595 1.00 95.69 93 ASP A O 1
ATOM 727 N N . PHE A 1 94 ? 30.326 5.945 -32.121 1.00 93.06 94 PHE A N 1
ATOM 728 C CA . PHE A 1 94 ? 30.910 6.286 -33.415 1.00 93.06 94 PHE A CA 1
ATOM 729 C C . PHE A 1 94 ? 29.896 6.234 -34.571 1.00 93.06 94 PHE A C 1
ATOM 731 O O . PHE A 1 94 ? 30.237 6.648 -35.678 1.00 93.06 94 PHE A O 1
ATOM 738 N N . ASN A 1 95 ? 28.664 5.763 -34.332 1.00 91.81 95 ASN A N 1
ATOM 739 C CA . ASN A 1 95 ? 27.595 5.697 -35.335 1.00 91.81 95 ASN A CA 1
ATOM 740 C C . ASN A 1 95 ? 26.818 7.016 -35.481 1.00 91.81 95 ASN A C 1
ATOM 742 O O . ASN A 1 95 ? 26.058 7.186 -36.436 1.00 91.81 95 ASN A O 1
ATOM 746 N N . VAL A 1 96 ? 27.039 7.974 -34.579 1.00 93.62 96 VAL A N 1
ATOM 747 C CA . VAL A 1 96 ? 26.445 9.316 -34.622 1.00 93.62 96 VAL A CA 1
ATOM 748 C C . VAL A 1 96 ? 27.466 10.370 -35.058 1.00 93.62 96 VAL A C 1
ATOM 750 O O . VAL A 1 96 ? 28.658 10.269 -34.769 1.00 93.62 96 VAL A O 1
ATOM 753 N N . ASN A 1 97 ? 26.999 11.404 -35.768 1.00 90.75 97 ASN A N 1
ATOM 754 C CA . ASN A 1 97 ? 27.832 12.508 -36.256 1.00 90.75 97 ASN A CA 1
ATOM 755 C C . ASN A 1 97 ? 27.314 13.870 -35.735 1.00 90.75 97 ASN A C 1
ATOM 757 O O . ASN A 1 97 ? 26.190 14.248 -36.079 1.00 90.75 97 ASN A O 1
ATOM 761 N N . PRO A 1 98 ? 28.107 14.626 -34.947 1.00 91.94 98 PRO A N 1
ATOM 762 C CA . PRO A 1 98 ? 29.436 14.262 -34.449 1.00 91.94 98 PRO A CA 1
ATOM 763 C C . PRO A 1 98 ? 29.378 13.097 -33.452 1.00 91.94 98 PRO A C 1
ATOM 765 O O . PRO A 1 98 ? 28.365 12.910 -32.774 1.00 91.94 98 PRO A O 1
ATOM 768 N N . THR A 1 99 ? 30.484 12.352 -33.358 1.00 95.69 99 THR A N 1
ATOM 769 C CA . THR A 1 99 ? 30.705 11.342 -32.312 1.00 95.69 99 THR A CA 1
ATOM 770 C C . THR A 1 99 ? 30.479 11.980 -30.947 1.00 95.69 99 THR A C 1
ATOM 772 O O . THR A 1 99 ? 31.016 13.056 -30.667 1.00 95.69 99 THR A O 1
ATOM 775 N N . LYS A 1 100 ? 29.687 11.323 -30.101 1.00 95.75 100 LYS A N 1
ATOM 776 C CA . LYS A 1 100 ? 29.336 11.804 -28.760 1.00 95.75 100 LYS A CA 1
ATOM 777 C C . LYS A 1 100 ? 29.149 10.617 -27.812 1.00 95.75 100 LYS A C 1
ATOM 779 O O . LYS A 1 100 ? 28.948 9.493 -28.271 1.00 95.75 100 LYS A O 1
ATOM 784 N N . SER A 1 101 ? 29.238 10.853 -26.506 1.00 97.50 101 SER A N 1
ATOM 785 C CA . SER A 1 101 ? 28.913 9.817 -25.520 1.00 97.50 101 SER A CA 1
ATOM 786 C C . SER A 1 101 ? 27.404 9.582 -25.437 1.00 97.50 101 SER A C 1
ATOM 788 O O . SER A 1 101 ? 26.631 10.497 -25.716 1.00 97.50 101 SER A O 1
ATOM 790 N N . TYR A 1 102 ? 26.993 8.382 -25.029 1.00 98.25 102 TYR A N 1
ATOM 791 C CA . TYR A 1 102 ? 25.577 8.018 -24.898 1.00 98.25 102 TYR A CA 1
ATOM 792 C C . TYR A 1 102 ? 24.873 8.853 -23.813 1.00 98.25 102 TYR A C 1
ATOM 794 O O . TYR A 1 102 ? 25.451 9.034 -22.745 1.00 98.25 102 TYR A O 1
ATOM 802 N N . PRO A 1 103 ? 23.631 9.332 -24.005 1.00 98.00 103 PRO A N 1
ATOM 803 C CA . PRO A 1 103 ? 22.884 10.065 -22.985 1.00 98.00 103 PRO A CA 1
ATOM 804 C C . PRO A 1 103 ? 22.511 9.180 -21.785 1.00 98.00 103 PRO A C 1
ATOM 806 O O . PRO A 1 103 ? 22.188 8.005 -21.924 1.00 98.00 103 PRO A O 1
ATOM 809 N N . GLN A 1 104 ? 22.481 9.751 -20.586 1.00 97.88 104 GLN A N 1
ATOM 810 C CA . GLN A 1 104 ? 21.945 9.114 -19.374 1.00 97.88 104 GLN A CA 1
ATOM 811 C C . GLN A 1 104 ? 20.546 9.621 -19.008 1.00 97.88 104 GLN A C 1
ATOM 813 O O . GLN A 1 104 ? 19.859 8.996 -18.199 1.00 97.88 104 GLN A O 1
ATOM 818 N N . THR A 1 105 ? 20.113 10.746 -19.583 1.00 98.12 105 THR A N 1
ATOM 819 C CA . THR A 1 105 ? 18.778 11.317 -19.350 1.00 98.12 105 THR A CA 1
ATOM 820 C C . THR A 1 105 ? 18.050 11.623 -20.658 1.00 98.12 105 THR A C 1
ATOM 822 O O . THR A 1 105 ? 18.658 11.817 -21.711 1.00 98.12 105 THR A O 1
ATOM 825 N N . TYR A 1 106 ? 16.720 11.654 -20.607 1.00 98.00 106 TYR A N 1
ATOM 826 C CA . TYR A 1 106 ? 15.886 11.975 -21.759 1.00 98.00 106 TYR A CA 1
ATOM 827 C C . TYR A 1 106 ? 16.131 13.411 -22.239 1.00 98.00 106 TYR A C 1
ATOM 829 O O . TYR A 1 106 ? 16.065 14.355 -21.444 1.00 98.00 106 TYR A O 1
ATOM 837 N N . LEU A 1 107 ? 16.391 13.561 -23.544 1.00 96.88 107 LEU A N 1
ATOM 838 C CA . LEU A 1 107 ? 16.721 14.831 -24.207 1.00 96.88 107 LEU A CA 1
ATOM 839 C C . LEU A 1 107 ? 17.943 15.550 -23.607 1.00 96.88 107 LEU A C 1
ATOM 841 O O . LEU A 1 107 ? 17.999 16.781 -23.577 1.00 96.88 107 LEU A O 1
ATOM 845 N N . GLU A 1 108 ? 18.930 14.794 -23.122 1.00 97.50 108 GLU A N 1
ATOM 846 C CA . GLU A 1 108 ? 20.129 15.358 -22.505 1.00 97.50 108 GLU A CA 1
ATOM 847 C C . GLU A 1 108 ? 20.918 16.263 -23.465 1.00 97.50 108 GLU A C 1
ATOM 849 O O . GLU A 1 108 ? 21.399 15.841 -24.521 1.00 97.50 108 GLU A O 1
ATOM 854 N N . SER A 1 109 ? 21.086 17.530 -23.084 1.00 96.06 109 SER A N 1
ATOM 855 C CA . SER A 1 109 ? 21.790 18.519 -23.903 1.00 96.06 109 SER A CA 1
ATOM 856 C C . SER A 1 109 ? 23.249 18.122 -24.136 1.00 96.06 109 SER A C 1
ATOM 858 O O . SER A 1 109 ? 23.991 17.884 -23.187 1.00 96.06 109 SER A O 1
ATOM 860 N N . GLY A 1 110 ? 23.670 18.082 -25.403 1.00 94.31 110 GLY A N 1
ATOM 861 C CA . GLY A 1 110 ? 25.035 17.720 -25.806 1.00 94.31 110 GLY A CA 1
ATOM 862 C C . GLY A 1 110 ? 25.283 16.218 -25.983 1.00 94.31 110 GLY A C 1
ATOM 863 O O . GLY A 1 110 ? 26.253 15.859 -26.645 1.00 94.31 110 GLY A O 1
ATOM 864 N N . PHE A 1 111 ? 24.386 15.365 -25.481 1.00 97.00 111 PHE A N 1
ATOM 865 C CA . PHE A 1 111 ? 24.495 13.904 -25.576 1.00 97.00 111 PHE A CA 1
ATOM 866 C C . PHE A 1 111 ? 23.370 13.288 -26.405 1.00 97.00 111 PHE A C 1
ATOM 868 O O . PHE A 1 111 ? 23.573 12.264 -27.026 1.00 97.00 111 PHE A O 1
ATOM 875 N N . TRP A 1 112 ? 22.195 13.907 -26.487 1.00 96.69 112 TRP A N 1
ATOM 876 C CA . TRP A 1 112 ? 21.081 13.358 -27.257 1.00 96.69 112 TRP A CA 1
ATOM 877 C C . TRP A 1 112 ? 21.359 13.312 -28.771 1.00 96.69 112 TRP A C 1
ATOM 879 O O . TRP A 1 112 ? 21.906 14.260 -29.356 1.00 96.69 112 TRP A O 1
ATOM 889 N N . ASP A 1 113 ? 20.935 12.238 -29.445 1.00 96.00 113 ASP A N 1
ATOM 890 C CA . ASP A 1 113 ? 20.951 12.162 -30.905 1.00 96.00 113 ASP A CA 1
ATOM 891 C C . ASP A 1 113 ? 19.592 12.464 -31.539 1.00 96.00 113 ASP A C 1
ATOM 893 O O . ASP A 1 113 ? 18.665 11.658 -31.520 1.00 96.00 113 ASP A O 1
ATOM 897 N N . ASN A 1 114 ? 19.500 13.638 -32.168 1.00 92.31 114 ASN A N 1
ATOM 898 C CA . ASN A 1 114 ? 18.299 14.081 -32.878 1.00 92.31 114 ASN A CA 1
ATOM 899 C C . ASN A 1 114 ? 18.100 13.378 -34.230 1.00 92.31 114 ASN A C 1
ATOM 901 O O . ASN A 1 114 ? 17.003 13.441 -34.780 1.00 92.31 114 ASN A O 1
ATOM 905 N N . ASN A 1 115 ? 19.134 12.719 -34.765 1.00 90.94 115 ASN A N 1
ATOM 906 C CA . ASN A 1 115 ? 19.014 11.930 -35.993 1.00 90.94 115 ASN A CA 1
ATOM 907 C C . ASN A 1 115 ? 18.354 10.566 -35.739 1.00 90.94 115 ASN A C 1
ATOM 909 O O . ASN A 1 115 ? 17.929 9.907 -36.689 1.00 90.94 115 ASN A O 1
ATOM 913 N N . GLY A 1 116 ? 18.203 10.177 -34.470 1.00 89.00 116 GLY A N 1
ATOM 914 C CA . GLY A 1 116 ? 17.440 9.006 -34.071 1.00 89.00 116 GLY A CA 1
ATOM 915 C C . GLY A 1 116 ? 18.176 7.692 -34.300 1.00 89.00 116 GLY A C 1
ATOM 916 O O . GLY A 1 116 ? 17.528 6.704 -34.658 1.00 89.00 116 GLY A O 1
ATOM 917 N N . GLU A 1 117 ? 19.500 7.676 -34.124 1.00 93.00 117 GLU A N 1
ATOM 918 C CA . GLU A 1 117 ? 20.250 6.425 -34.024 1.00 93.00 117 GLU A CA 1
ATOM 919 C C . GLU A 1 117 ? 19.705 5.622 -32.818 1.00 93.00 117 GLU A C 1
ATOM 921 O O . GLU A 1 117 ? 19.622 6.157 -31.704 1.00 93.00 117 GLU A O 1
ATOM 926 N N . PRO A 1 118 ? 19.214 4.386 -33.037 1.00 91.75 118 PRO A N 1
ATOM 927 C CA . PRO A 1 118 ? 18.481 3.652 -32.012 1.00 91.75 118 PRO A CA 1
ATOM 928 C C . PRO A 1 118 ? 19.354 3.204 -30.836 1.00 91.75 118 PRO A C 1
ATOM 930 O O . PRO A 1 118 ? 18.926 3.349 -29.694 1.00 91.75 118 PRO A O 1
ATOM 933 N N . HIS A 1 119 ? 20.570 2.714 -31.077 1.00 95.00 119 HIS A N 1
ATOM 934 C CA . HIS A 1 119 ? 21.481 2.296 -30.014 1.00 95.00 119 HIS A CA 1
ATOM 935 C C . HIS A 1 119 ? 21.902 3.493 -29.156 1.00 95.00 119 HIS A C 1
ATOM 937 O O . HIS A 1 119 ? 22.110 3.341 -27.958 1.00 95.00 119 HIS A O 1
ATOM 943 N N . HIS A 1 120 ? 22.004 4.686 -29.748 1.00 97.06 120 HIS A N 1
ATOM 944 C CA . HIS A 1 120 ? 22.458 5.887 -29.067 1.00 97.06 120 HIS A CA 1
ATOM 945 C C . HIS A 1 120 ? 21.516 6.316 -27.949 1.00 97.06 120 HIS A C 1
ATOM 947 O O . HIS A 1 120 ? 21.912 6.438 -26.797 1.00 97.06 120 HIS A O 1
ATOM 953 N N . ASN A 1 121 ? 20.242 6.545 -28.263 1.00 97.06 121 ASN A N 1
ATOM 954 C CA . ASN A 1 121 ? 19.307 7.042 -27.256 1.00 97.06 121 ASN A CA 1
ATOM 955 C C . ASN A 1 121 ? 18.818 5.921 -26.313 1.00 97.06 121 ASN A C 1
ATOM 957 O O . ASN A 1 121 ? 18.274 6.222 -25.245 1.00 97.06 121 ASN A O 1
ATOM 961 N N . SER A 1 122 ? 19.034 4.639 -26.655 1.00 97.25 122 SER A N 1
ATOM 962 C CA . SER A 1 122 ? 18.571 3.481 -25.870 1.00 97.25 122 SER A CA 1
ATOM 963 C C . SER A 1 122 ? 19.075 3.483 -24.428 1.00 97.25 122 SER A C 1
ATOM 965 O O . SER A 1 122 ? 18.356 3.081 -23.509 1.00 97.25 122 SER A O 1
ATOM 967 N N . SER A 1 123 ? 20.264 4.044 -24.210 1.00 97.75 123 SER A N 1
ATOM 968 C CA . SER A 1 123 ? 20.925 4.136 -22.912 1.00 97.75 123 SER A CA 1
ATOM 969 C C . SER A 1 123 ? 20.087 4.829 -21.837 1.00 97.75 123 SER A C 1
ATOM 971 O O . SER A 1 123 ? 20.295 4.555 -20.660 1.00 97.75 123 SER A O 1
ATOM 973 N N . VAL A 1 124 ? 19.107 5.669 -22.193 1.00 98.31 124 VAL A N 1
ATOM 974 C CA . VAL A 1 124 ? 18.204 6.306 -21.219 1.00 98.31 124 VAL A CA 1
ATOM 975 C C . VAL A 1 124 ? 17.337 5.283 -20.481 1.00 98.31 124 VAL A C 1
ATOM 977 O O . VAL A 1 124 ? 17.222 5.361 -19.256 1.00 98.31 124 VAL A O 1
ATOM 980 N N . ILE A 1 125 ? 16.738 4.309 -21.183 1.00 98.25 125 ILE A N 1
ATOM 981 C CA . ILE A 1 125 ? 15.909 3.290 -20.513 1.00 98.25 125 ILE A CA 1
ATOM 982 C C . ILE A 1 125 ? 16.785 2.232 -19.831 1.00 98.25 125 ILE A C 1
ATOM 984 O O . ILE A 1 125 ? 16.458 1.774 -18.737 1.00 98.25 125 ILE A O 1
ATOM 988 N N . SER A 1 126 ? 17.953 1.929 -20.402 1.00 98.31 126 SER A N 1
ATOM 989 C CA . SER A 1 126 ? 18.949 1.066 -19.769 1.00 98.31 126 SER A CA 1
ATOM 990 C C . SER A 1 126 ? 19.457 1.668 -18.450 1.00 98.31 126 SER A C 1
ATOM 992 O O . SER A 1 126 ? 19.478 0.999 -17.414 1.00 98.31 126 SER A O 1
ATOM 994 N N . LYS A 1 127 ? 19.769 2.971 -18.443 1.00 98.38 127 LYS A N 1
ATOM 995 C CA . LYS A 1 127 ? 20.158 3.718 -17.242 1.00 98.38 127 LYS A CA 1
ATOM 996 C C . LYS A 1 127 ? 19.024 3.793 -16.231 1.00 98.38 127 LYS A C 1
ATOM 998 O O . LYS A 1 127 ? 19.278 3.622 -15.041 1.00 98.38 127 LYS A O 1
ATOM 1003 N N . TRP A 1 128 ? 17.783 3.987 -16.679 1.00 98.62 128 TRP A N 1
ATOM 1004 C CA . TRP A 1 128 ? 16.613 3.925 -15.801 1.00 98.62 128 TRP A CA 1
ATOM 1005 C C . TRP A 1 128 ? 16.535 2.592 -15.055 1.00 98.62 128 TRP A C 1
ATOM 1007 O O . TRP A 1 128 ? 16.364 2.594 -13.836 1.00 98.62 128 TRP A O 1
ATOM 1017 N N . PHE A 1 129 ? 16.699 1.470 -15.758 1.00 98.75 129 PHE A N 1
ATOM 1018 C CA . PHE A 1 129 ? 16.632 0.148 -15.145 1.00 98.75 129 PHE A CA 1
ATOM 1019 C C . PHE A 1 129 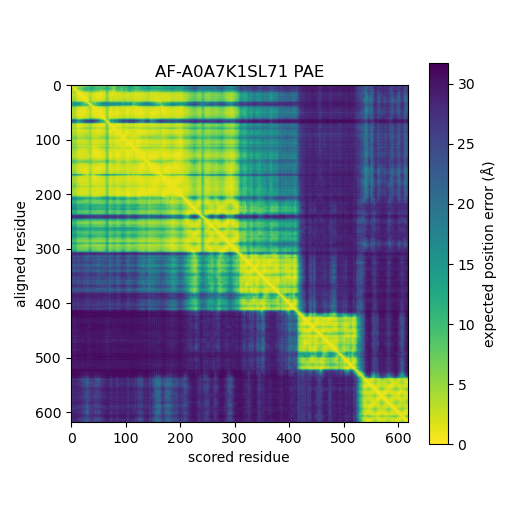? 17.753 -0.058 -14.121 1.00 98.75 129 PHE A C 1
ATOM 1021 O O . PHE A 1 129 ? 17.474 -0.437 -12.987 1.00 98.75 129 PHE A O 1
ATOM 1028 N N . HIS A 1 130 ? 18.994 0.304 -14.463 1.00 98.38 130 HIS A N 1
ATOM 1029 C CA . HIS A 1 130 ? 20.102 0.322 -13.503 1.00 98.38 130 HIS A CA 1
ATOM 1030 C C . HIS A 1 130 ? 19.779 1.179 -12.268 1.00 98.38 130 HIS A C 1
ATOM 1032 O O . HIS A 1 130 ? 20.036 0.784 -11.131 1.00 98.38 130 HIS A O 1
ATOM 1038 N N . THR A 1 131 ? 19.223 2.375 -12.459 1.00 98.62 131 THR A N 1
ATOM 1039 C CA . THR A 1 131 ? 18.847 3.262 -11.353 1.00 98.62 131 THR A CA 1
ATOM 1040 C C . THR A 1 131 ? 17.745 2.657 -10.490 1.00 98.62 131 THR A C 1
ATOM 1042 O O . THR A 1 131 ? 17.826 2.753 -9.270 1.00 98.62 131 THR A O 1
ATOM 1045 N N . LEU A 1 132 ? 16.764 1.983 -11.088 1.00 98.69 132 LEU A N 1
ATOM 1046 C CA . LEU A 1 132 ? 15.684 1.309 -10.372 1.00 98.69 132 LEU A CA 1
ATOM 1047 C C . LEU A 1 132 ? 16.191 0.150 -9.500 1.00 98.69 132 LEU A C 1
ATOM 1049 O O . LEU A 1 132 ? 15.677 -0.063 -8.403 1.00 98.69 132 LEU A O 1
ATOM 1053 N N . THR A 1 133 ? 17.202 -0.588 -9.954 1.00 98.44 133 THR A N 1
ATOM 1054 C CA . THR A 1 133 ? 17.732 -1.760 -9.239 1.00 98.44 133 THR A CA 1
ATOM 1055 C C . THR A 1 133 ? 18.824 -1.420 -8.224 1.00 98.44 133 THR A C 1
ATOM 1057 O O . THR A 1 133 ? 18.978 -2.118 -7.224 1.00 98.44 133 THR A O 1
ATOM 1060 N N . THR A 1 134 ? 19.581 -0.342 -8.442 1.00 97.75 134 THR A N 1
ATOM 1061 C CA . THR A 1 134 ? 20.726 0.035 -7.585 1.00 97.75 134 THR A CA 1
ATOM 1062 C C . THR A 1 134 ? 20.464 1.262 -6.717 1.00 97.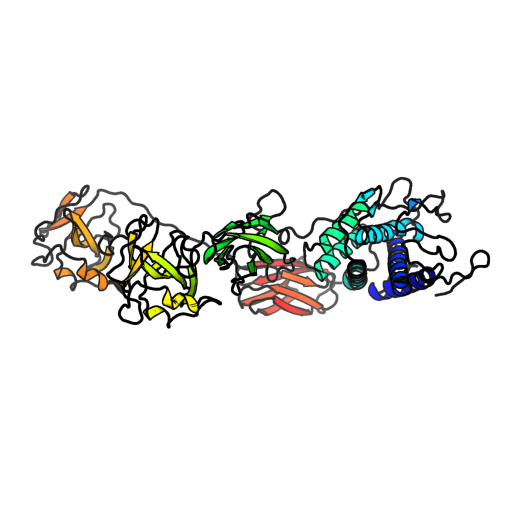75 134 THR A C 1
ATOM 1064 O O . THR A 1 134 ? 21.122 1.454 -5.698 1.00 97.75 134 THR A O 1
ATOM 1067 N N . GLY A 1 135 ? 19.519 2.113 -7.117 1.00 97.75 135 GLY A N 1
ATOM 1068 C CA . GLY A 1 135 ? 19.288 3.431 -6.531 1.00 97.75 135 GLY A CA 1
ATOM 1069 C C . GLY A 1 135 ? 20.242 4.498 -7.069 1.00 97.75 135 GLY A C 1
ATOM 1070 O O . GLY A 1 135 ? 20.024 5.679 -6.816 1.00 97.75 135 GLY A O 1
ATOM 1071 N N . SER A 1 136 ? 21.269 4.131 -7.843 1.00 97.31 136 SER A N 1
ATOM 1072 C CA . SER A 1 136 ? 22.277 5.054 -8.369 1.00 97.31 136 SER A CA 1
ATOM 1073 C C . SER A 1 136 ? 21.844 5.662 -9.711 1.00 97.31 136 SER A C 1
ATOM 1075 O O . SER A 1 136 ? 21.952 5.061 -10.789 1.00 97.31 136 SER A O 1
ATOM 1077 N N . GLY A 1 137 ? 21.323 6.883 -9.632 1.00 96.06 137 GLY A N 1
ATOM 1078 C CA . GLY A 1 137 ? 20.838 7.699 -10.743 1.00 96.06 137 GLY A CA 1
ATOM 1079 C C . GLY A 1 137 ? 21.926 8.402 -11.555 1.00 96.06 137 GLY A C 1
ATOM 1080 O O . GLY A 1 137 ? 23.107 8.378 -11.194 1.00 96.06 137 GLY A O 1
ATOM 1081 N N . PRO A 1 138 ? 21.539 9.040 -12.671 1.00 95.75 138 PRO A N 1
ATOM 1082 C CA . PRO A 1 138 ? 22.385 9.993 -13.384 1.00 95.75 138 PRO A CA 1
ATOM 1083 C C . PRO A 1 138 ? 22.888 11.111 -12.464 1.00 95.75 138 PRO A C 1
ATOM 1085 O O . PRO A 1 138 ? 22.188 11.518 -11.533 1.00 95.75 138 PRO A O 1
ATOM 1088 N N . ASN A 1 139 ? 24.088 11.634 -12.731 1.00 88.12 139 ASN A N 1
ATOM 1089 C CA . ASN A 1 139 ? 24.664 12.788 -12.019 1.00 88.12 139 ASN A CA 1
ATOM 1090 C C . ASN A 1 139 ? 24.737 12.641 -10.481 1.00 88.12 139 ASN A C 1
ATOM 1092 O O . ASN A 1 139 ? 24.666 13.632 -9.754 1.00 88.12 139 ASN A O 1
ATOM 1096 N N . GLY A 1 140 ? 24.853 11.409 -9.969 1.00 88.00 140 GLY A N 1
ATOM 1097 C CA . GLY A 1 140 ? 24.914 11.130 -8.529 1.00 88.00 140 GLY A CA 1
ATOM 1098 C C . GLY A 1 140 ? 23.572 11.251 -7.793 1.00 88.00 140 GLY A C 1
ATOM 1099 O O . GLY A 1 140 ? 23.556 11.298 -6.563 1.00 88.00 140 GLY A O 1
ATOM 1100 N N . ASN A 1 141 ? 22.448 11.316 -8.515 1.00 91.62 141 ASN A N 1
ATOM 1101 C CA . ASN A 1 141 ? 21.115 11.342 -7.917 1.00 91.62 141 ASN A CA 1
ATOM 1102 C C . ASN A 1 141 ? 20.771 9.977 -7.296 1.00 91.62 141 ASN A C 1
ATOM 1104 O O . ASN A 1 141 ? 20.636 8.995 -8.018 1.00 91.62 141 ASN A O 1
ATOM 1108 N N . ASN A 1 142 ? 20.595 9.902 -5.978 1.00 94.12 142 ASN A N 1
ATOM 1109 C CA . ASN A 1 142 ? 20.214 8.658 -5.309 1.00 94.12 142 ASN A CA 1
ATOM 1110 C C . ASN A 1 142 ? 18.689 8.533 -5.189 1.00 94.12 142 ASN A C 1
ATOM 1112 O O . ASN A 1 142 ? 18.015 9.435 -4.693 1.00 94.12 142 ASN A O 1
ATOM 1116 N N . THR A 1 143 ? 18.156 7.384 -5.595 1.00 95.38 143 THR A N 1
ATOM 1117 C CA . THR A 1 143 ? 16.725 7.054 -5.576 1.00 95.38 143 THR A CA 1
ATOM 1118 C C . THR A 1 143 ? 16.459 5.799 -4.746 1.00 95.38 143 THR A C 1
ATOM 1120 O O . THR A 1 143 ? 17.378 5.049 -4.418 1.00 95.38 143 THR A O 1
ATOM 1123 N N . ALA A 1 144 ? 15.195 5.572 -4.380 1.00 93.88 144 ALA A N 1
ATOM 1124 C CA . ALA A 1 144 ? 14.793 4.289 -3.816 1.00 93.88 144 ALA A CA 1
ATOM 1125 C C . ALA A 1 144 ? 14.976 3.185 -4.867 1.00 93.88 144 ALA A C 1
ATOM 1127 O O . ALA A 1 144 ? 14.566 3.366 -6.014 1.00 93.88 144 ALA A O 1
ATOM 1128 N N . SER A 1 145 ? 15.552 2.055 -4.462 1.00 96.81 145 SER A N 1
ATOM 1129 C CA . SER A 1 145 ? 15.741 0.891 -5.321 1.00 96.81 145 SER A CA 1
ATOM 1130 C C . SER A 1 145 ? 14.798 -0.249 -4.961 1.00 96.81 145 SER A C 1
ATOM 1132 O O . SER A 1 145 ? 14.279 -0.330 -3.844 1.00 96.81 145 SER A O 1
ATOM 1134 N N . ILE A 1 146 ? 14.593 -1.144 -5.920 1.00 98.19 146 ILE A N 1
ATOM 1135 C CA . ILE A 1 146 ? 13.887 -2.411 -5.729 1.00 98.19 146 ILE A CA 1
ATOM 1136 C C . ILE A 1 146 ? 14.767 -3.578 -6.155 1.00 98.19 146 ILE A C 1
ATOM 1138 O O . ILE A 1 146 ? 15.758 -3.415 -6.865 1.00 98.19 146 ILE A O 1
ATOM 1142 N N . ASN A 1 147 ? 14.395 -4.777 -5.710 1.00 97.06 147 ASN A N 1
ATOM 1143 C CA . ASN A 1 147 ? 15.062 -6.000 -6.130 1.00 97.06 147 ASN A CA 1
ATOM 1144 C C . ASN A 1 147 ? 15.033 -6.136 -7.669 1.00 97.06 147 ASN A C 1
ATOM 1146 O O . ASN A 1 147 ? 14.036 -5.802 -8.309 1.00 97.06 147 ASN A O 1
ATOM 1150 N N . PHE A 1 148 ? 16.127 -6.636 -8.249 1.00 97.00 148 PHE A N 1
ATOM 1151 C CA . PHE A 1 148 ? 16.283 -6.778 -9.697 1.00 97.00 148 PHE A CA 1
ATOM 1152 C C . PHE A 1 148 ? 15.151 -7.598 -10.334 1.00 97.00 148 PHE A C 1
ATOM 1154 O O . PHE A 1 148 ? 14.599 -7.185 -11.351 1.00 97.00 148 PHE A O 1
ATOM 1161 N N . ASP A 1 149 ? 14.756 -8.722 -9.731 1.00 96.25 149 ASP A N 1
ATOM 1162 C CA . ASP A 1 149 ? 13.704 -9.593 -10.275 1.00 96.25 149 ASP A CA 1
ATOM 1163 C C . ASP A 1 149 ? 12.342 -8.894 -10.277 1.00 96.25 149 ASP A C 1
ATOM 1165 O O . ASP A 1 149 ? 11.573 -9.021 -11.228 1.00 96.25 149 ASP A O 1
ATOM 1169 N N . VAL A 1 150 ? 12.074 -8.079 -9.252 1.00 97.44 150 VAL A N 1
ATOM 1170 C CA . VAL A 1 150 ? 10.876 -7.228 -9.174 1.00 97.44 150 VAL A CA 1
ATOM 1171 C C . VAL A 1 150 ? 10.897 -6.173 -10.285 1.00 97.44 150 VAL A C 1
ATOM 1173 O O . VAL A 1 150 ? 9.885 -5.962 -10.952 1.00 97.44 150 VAL A O 1
ATOM 1176 N N . ALA A 1 151 ? 12.048 -5.540 -10.539 1.00 98.44 151 ALA A N 1
ATOM 1177 C CA . ALA A 1 151 ? 12.199 -4.592 -11.642 1.00 98.44 151 ALA A CA 1
ATOM 1178 C C . ALA A 1 151 ? 11.965 -5.262 -13.006 1.00 98.44 151 ALA A C 1
ATOM 1180 O O . ALA A 1 151 ? 11.236 -4.723 -13.840 1.00 98.44 151 ALA A O 1
ATOM 1181 N N . MET A 1 152 ? 12.524 -6.456 -13.227 1.00 98.12 152 MET A N 1
ATOM 1182 C CA . MET A 1 152 ? 12.332 -7.190 -14.478 1.00 98.12 152 MET A CA 1
ATOM 1183 C C . MET A 1 152 ? 10.883 -7.665 -14.655 1.00 98.12 152 MET A C 1
ATOM 1185 O O . MET A 1 152 ? 10.353 -7.619 -15.765 1.00 98.12 152 MET A O 1
ATOM 1189 N N . GLN A 1 153 ? 10.195 -8.041 -13.573 1.00 96.44 153 GLN A N 1
ATOM 1190 C CA . GLN A 1 153 ? 8.767 -8.363 -13.614 1.00 96.44 153 GLN A CA 1
ATOM 1191 C C . GLN A 1 153 ? 7.928 -7.167 -14.096 1.00 96.44 153 GLN A C 1
ATOM 1193 O O . GLN A 1 153 ? 7.013 -7.346 -14.900 1.00 96.44 153 GLN A O 1
ATOM 1198 N N . ILE A 1 154 ? 8.266 -5.945 -13.666 1.00 97.56 154 ILE A N 1
ATOM 1199 C CA . ILE A 1 154 ? 7.616 -4.708 -14.135 1.00 97.56 154 ILE A CA 1
ATOM 1200 C C . ILE A 1 154 ? 7.877 -4.484 -15.623 1.00 97.56 154 ILE A C 1
ATOM 1202 O O . ILE A 1 154 ? 6.950 -4.130 -16.348 1.00 97.56 154 ILE A O 1
ATOM 1206 N N . VAL A 1 155 ? 9.114 -4.696 -16.083 1.00 98.25 155 VAL A N 1
ATOM 1207 C CA . VAL A 1 155 ? 9.471 -4.570 -17.504 1.00 98.25 155 VAL A CA 1
ATOM 1208 C C . VAL A 1 155 ? 8.681 -5.564 -18.351 1.00 98.25 155 VAL A C 1
ATOM 1210 O O . VAL A 1 155 ? 8.040 -5.157 -19.317 1.00 98.25 155 VAL A O 1
ATOM 1213 N N . TYR A 1 156 ? 8.666 -6.841 -17.965 1.00 94.94 156 TYR A N 1
ATOM 1214 C CA . TYR A 1 156 ? 7.925 -7.885 -18.673 1.00 94.94 156 TYR A CA 1
ATOM 1215 C C . TYR A 1 156 ? 6.425 -7.563 -18.750 1.00 94.94 156 TYR A C 1
ATOM 1217 O O . TYR A 1 156 ? 5.844 -7.564 -19.832 1.00 94.94 156 TYR A O 1
ATOM 1225 N N . TRP A 1 157 ? 5.810 -7.207 -17.617 1.00 90.06 157 TRP A N 1
ATOM 1226 C CA . TRP A 1 157 ? 4.388 -6.854 -17.554 1.00 90.06 157 TRP A CA 1
ATOM 1227 C C . TRP A 1 157 ? 4.066 -5.574 -18.332 1.00 90.06 157 TRP A C 1
ATOM 1229 O O . TRP A 1 157 ? 3.008 -5.460 -18.950 1.00 90.06 157 TRP A O 1
ATOM 1239 N N . GLY A 1 158 ? 4.986 -4.607 -18.323 1.00 91.31 158 GLY A N 1
ATOM 1240 C CA . GLY A 1 158 ? 4.896 -3.392 -19.122 1.00 91.31 158 GLY A CA 1
ATOM 1241 C C . GLY A 1 158 ? 4.868 -3.693 -20.619 1.00 91.31 158 GLY A C 1
ATOM 1242 O O . GLY A 1 158 ? 3.988 -3.183 -21.309 1.00 91.31 158 GLY A O 1
ATOM 1243 N N . LEU A 1 159 ? 5.786 -4.538 -21.098 1.00 90.75 159 LEU A N 1
ATOM 1244 C CA . LEU A 1 159 ? 5.882 -4.935 -22.506 1.00 90.75 159 LEU A CA 1
ATOM 1245 C C . LEU A 1 159 ? 4.653 -5.712 -22.996 1.00 90.75 159 LEU A C 1
ATOM 1247 O O . LEU A 1 159 ? 4.235 -5.487 -24.122 1.00 90.75 159 LEU A O 1
ATOM 1251 N N . ASP A 1 160 ? 4.084 -6.592 -22.169 1.00 89.88 160 ASP A N 1
ATOM 1252 C CA . ASP A 1 160 ? 2.959 -7.461 -22.554 1.00 89.88 160 ASP A CA 1
ATOM 1253 C C . ASP A 1 160 ? 1.596 -6.735 -22.512 1.00 89.88 160 ASP A C 1
ATOM 1255 O O . ASP A 1 160 ? 0.761 -6.902 -23.397 1.00 89.88 160 ASP A O 1
ATOM 1259 N N . TYR A 1 161 ? 1.358 -5.881 -21.504 1.00 80.62 161 TYR A N 1
ATOM 1260 C CA . TYR A 1 161 ? 0.015 -5.323 -21.250 1.00 80.62 161 TYR A CA 1
ATOM 1261 C C . TYR A 1 161 ? -0.121 -3.801 -21.423 1.00 80.62 161 TYR A C 1
ATOM 1263 O O . TYR A 1 161 ? -1.245 -3.299 -21.539 1.00 80.62 161 TYR A O 1
ATOM 1271 N N . TYR A 1 162 ? 0.976 -3.033 -21.395 1.00 83.56 162 TYR A N 1
ATOM 1272 C CA . TYR A 1 162 ? 0.906 -1.562 -21.291 1.00 83.56 162 TYR A CA 1
ATOM 1273 C C . TYR A 1 162 ? 1.639 -0.791 -22.391 1.00 83.56 162 TYR A C 1
ATOM 1275 O O . TYR A 1 162 ? 1.360 0.401 -22.563 1.00 83.56 162 TYR A O 1
ATOM 1283 N N . ILE A 1 163 ? 2.564 -1.428 -23.106 1.00 84.44 163 ILE A N 1
ATOM 1284 C CA . ILE A 1 163 ? 3.345 -0.828 -24.189 1.00 84.44 163 ILE A CA 1
ATOM 1285 C C . ILE A 1 163 ? 2.783 -1.306 -25.526 1.00 84.44 163 ILE A C 1
ATOM 1287 O O . ILE A 1 163 ? 2.562 -2.494 -25.727 1.00 84.44 163 ILE A O 1
ATOM 1291 N N . TYR A 1 164 ? 2.581 -0.365 -26.449 1.00 80.50 164 TYR A N 1
ATOM 1292 C CA . TYR A 1 164 ? 2.083 -0.633 -27.798 1.00 80.50 164 TYR A CA 1
ATOM 1293 C C . TYR A 1 164 ? 3.055 -0.074 -28.846 1.00 80.50 164 TYR A C 1
ATOM 1295 O O . TYR A 1 164 ? 3.919 0.752 -28.542 1.00 80.50 164 TYR A O 1
ATOM 1303 N N . GLY A 1 165 ? 2.925 -0.549 -30.087 1.00 70.31 165 GLY A N 1
ATOM 1304 C CA . GLY A 1 165 ? 3.975 -0.477 -31.110 1.00 70.31 165 GLY A CA 1
ATOM 1305 C C . GLY A 1 165 ? 4.486 0.909 -31.530 1.00 70.31 165 GLY A C 1
ATOM 1306 O O . GLY A 1 165 ? 5.535 0.965 -32.158 1.00 70.31 165 GLY A O 1
ATOM 1307 N N . ASP A 1 166 ? 3.818 2.015 -31.200 1.00 74.94 166 ASP A N 1
ATOM 1308 C CA . ASP A 1 166 ? 4.236 3.388 -31.539 1.00 74.94 166 ASP A CA 1
ATOM 1309 C C . ASP A 1 166 ? 4.671 4.225 -30.320 1.00 74.94 166 ASP A C 1
ATOM 1311 O O . ASP A 1 166 ? 4.780 5.451 -30.395 1.00 74.94 166 ASP A O 1
ATOM 1315 N N . TYR A 1 167 ? 4.929 3.579 -29.180 1.00 85.44 167 TYR A N 1
ATOM 1316 C CA . TYR A 1 167 ? 5.275 4.280 -27.948 1.00 85.44 167 TYR A CA 1
ATOM 1317 C C . TYR A 1 167 ? 6.632 4.988 -28.024 1.00 85.44 167 TYR A C 1
ATOM 1319 O O . TYR A 1 167 ? 7.626 4.467 -28.531 1.00 85.44 167 TYR A O 1
ATOM 1327 N N . ASN A 1 168 ? 6.652 6.190 -27.458 1.00 88.62 168 ASN A N 1
ATOM 1328 C CA . ASN A 1 168 ? 7.824 7.032 -27.255 1.00 88.62 168 ASN A CA 1
ATOM 1329 C C . ASN A 1 168 ? 8.270 6.965 -25.776 1.00 88.62 168 ASN A C 1
ATOM 1331 O O . ASN A 1 168 ? 7.650 6.249 -24.975 1.00 88.62 168 ASN A O 1
ATOM 1335 N N . TYR A 1 169 ? 9.333 7.676 -25.382 1.00 95.25 169 TYR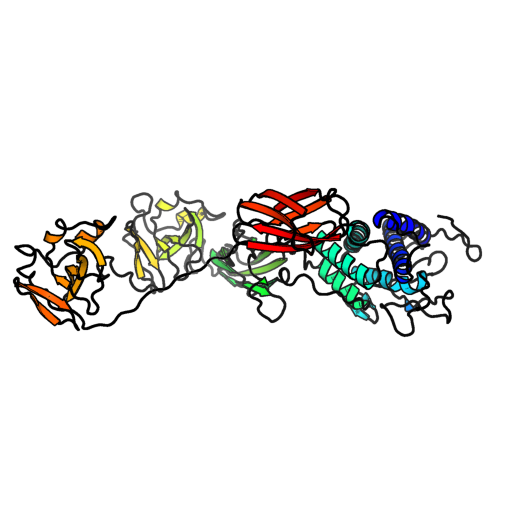 A N 1
ATOM 1336 C CA . TYR A 1 169 ? 9.834 7.585 -24.001 1.00 95.25 169 TYR A CA 1
ATOM 1337 C C . TYR A 1 169 ? 8.800 8.022 -22.946 1.00 95.25 169 TYR A C 1
ATOM 1339 O O . TYR A 1 169 ? 8.571 7.254 -22.006 1.00 95.25 169 TYR A O 1
ATOM 1347 N N . PRO A 1 170 ? 8.122 9.186 -23.072 1.00 94.50 170 PRO A N 1
ATOM 1348 C CA . PRO A 1 170 ? 7.068 9.571 -22.135 1.00 94.50 170 PRO A CA 1
ATOM 1349 C C . PRO A 1 170 ? 5.945 8.535 -22.007 1.00 94.50 170 PRO A C 1
ATOM 1351 O O . PRO A 1 170 ? 5.552 8.206 -20.889 1.00 94.50 170 PRO A O 1
ATOM 1354 N N . ASN A 1 171 ? 5.448 7.977 -23.115 1.00 91.44 171 ASN A N 1
ATOM 1355 C CA . ASN A 1 171 ? 4.380 6.974 -23.079 1.00 91.44 171 ASN A CA 1
ATOM 1356 C C . ASN A 1 171 ? 4.846 5.680 -22.395 1.00 91.44 171 ASN A C 1
ATOM 1358 O O . ASN A 1 171 ? 4.127 5.118 -21.566 1.00 91.44 171 ASN A O 1
ATOM 1362 N N . THR A 1 172 ? 6.079 5.252 -22.669 1.00 93.81 172 THR A N 1
ATOM 1363 C CA . THR A 1 172 ? 6.689 4.074 -22.034 1.00 93.81 172 THR A CA 1
ATOM 1364 C C . THR A 1 172 ? 6.894 4.276 -20.535 1.00 93.81 172 THR A C 1
ATOM 1366 O O . THR A 1 172 ? 6.577 3.393 -19.741 1.00 93.81 172 THR A O 1
ATOM 1369 N N . ALA A 1 173 ? 7.331 5.463 -20.114 1.00 97.12 173 ALA A N 1
ATOM 1370 C CA . ALA A 1 173 ? 7.448 5.815 -18.703 1.00 97.12 173 ALA A CA 1
ATOM 1371 C C . ALA A 1 173 ? 6.090 5.710 -17.978 1.00 97.12 173 ALA A C 1
ATOM 1373 O O . ALA A 1 173 ? 5.994 5.149 -16.882 1.00 97.12 173 ALA A O 1
ATOM 1374 N N . GLN A 1 174 ? 5.011 6.191 -18.607 1.00 93.12 174 GLN A N 1
ATOM 1375 C CA . GLN A 1 174 ? 3.651 6.068 -18.069 1.00 93.12 174 GLN A CA 1
ATOM 1376 C C . GLN A 1 174 ? 3.186 4.605 -17.991 1.00 93.12 174 GLN A C 1
ATOM 1378 O O . GLN A 1 174 ? 2.550 4.228 -17.002 1.00 93.12 174 GLN A O 1
ATOM 1383 N N . ALA A 1 175 ? 3.524 3.786 -18.991 1.00 89.38 175 ALA A N 1
ATOM 1384 C CA . ALA A 1 175 ? 3.229 2.355 -19.021 1.00 89.38 175 ALA A CA 1
ATOM 1385 C C . ALA A 1 175 ? 3.940 1.589 -17.903 1.00 89.38 175 ALA A C 1
ATOM 1387 O O . ALA A 1 175 ? 3.288 0.858 -17.166 1.00 89.38 175 ALA A O 1
ATOM 1388 N N . LEU A 1 176 ? 5.240 1.814 -17.703 1.00 96.75 176 LEU A N 1
ATOM 1389 C CA . LEU A 1 176 ? 6.016 1.172 -16.637 1.00 96.75 176 LEU A CA 1
ATOM 1390 C C . LEU A 1 176 ? 5.499 1.565 -15.245 1.00 96.75 176 LEU A C 1
ATOM 1392 O O . LEU A 1 176 ? 5.355 0.715 -14.364 1.00 96.75 176 LEU A O 1
ATOM 1396 N N . ARG A 1 177 ? 5.111 2.835 -15.054 1.00 95.06 177 ARG A N 1
ATOM 1397 C CA . ARG A 1 177 ? 4.418 3.279 -13.834 1.00 95.06 177 ARG A CA 1
ATOM 1398 C C . ARG A 1 177 ? 3.083 2.549 -13.636 1.00 95.06 177 ARG A C 1
ATOM 1400 O O . ARG A 1 177 ? 2.745 2.187 -12.507 1.00 95.06 177 ARG A O 1
ATOM 1407 N N . ALA A 1 178 ? 2.289 2.387 -14.695 1.00 87.94 178 ALA A N 1
ATOM 1408 C CA . ALA A 1 178 ? 0.993 1.711 -14.625 1.00 87.94 178 ALA A CA 1
ATOM 1409 C C . ALA A 1 178 ? 1.149 0.210 -14.336 1.00 87.94 178 ALA A C 1
ATOM 1411 O O . ALA A 1 178 ? 0.455 -0.302 -13.459 1.00 87.94 178 ALA A O 1
ATOM 1412 N N . ALA A 1 179 ? 2.109 -0.451 -14.988 1.00 90.62 179 ALA A N 1
ATOM 1413 C CA . ALA A 1 179 ? 2.458 -1.849 -14.773 1.00 90.62 179 ALA A CA 1
ATOM 1414 C C . ALA A 1 179 ? 2.847 -2.112 -13.312 1.00 90.62 179 ALA A C 1
ATOM 1416 O O . ALA A 1 179 ? 2.270 -2.989 -12.673 1.00 90.62 179 ALA A O 1
ATOM 1417 N N . ALA A 1 180 ? 3.731 -1.286 -12.740 1.00 94.12 180 ALA A N 1
ATOM 1418 C CA . ALA A 1 180 ? 4.114 -1.399 -11.333 1.00 94.12 180 ALA A CA 1
ATOM 1419 C C . ALA A 1 180 ? 2.913 -1.242 -10.385 1.00 94.12 180 ALA A C 1
ATOM 1421 O O . ALA A 1 180 ? 2.734 -2.034 -9.464 1.00 94.12 180 ALA A O 1
ATOM 1422 N N . GLY A 1 181 ? 2.038 -0.265 -10.645 1.00 87.56 181 GLY A N 1
ATOM 1423 C CA . GLY A 1 181 ? 0.820 -0.082 -9.853 1.00 87.56 181 GLY A CA 1
ATOM 1424 C C . GLY A 1 181 ? -0.210 -1.204 -10.014 1.00 87.56 181 GLY A C 1
ATOM 1425 O O . GLY A 1 181 ? -1.033 -1.392 -9.124 1.00 87.56 181 GLY A O 1
ATOM 1426 N N . SER A 1 182 ? -0.195 -1.936 -11.131 1.00 84.31 182 SER A N 1
ATOM 1427 C CA . SER A 1 182 ? -1.060 -3.101 -11.343 1.00 84.31 182 SER A CA 1
ATOM 1428 C C . SER A 1 182 ? -0.526 -4.354 -10.656 1.00 84.31 182 SER A C 1
ATOM 1430 O O . SER A 1 182 ? -1.316 -5.129 -10.130 1.00 84.31 182 SER A O 1
ATOM 1432 N N . LEU A 1 183 ? 0.794 -4.555 -10.666 1.00 85.94 183 LEU A N 1
ATOM 1433 C CA . LEU A 1 183 ? 1.442 -5.712 -10.046 1.00 85.94 183 LEU A CA 1
ATOM 1434 C C . LEU A 1 183 ? 1.442 -5.618 -8.517 1.00 85.94 183 LEU A C 1
ATOM 1436 O O . LEU A 1 183 ? 1.146 -6.595 -7.836 1.00 85.94 183 LEU A O 1
ATOM 1440 N N . PHE A 1 184 ? 1.759 -4.437 -7.983 1.00 87.25 184 PHE A N 1
ATOM 1441 C CA . PHE A 1 184 ? 2.034 -4.252 -6.554 1.00 87.25 184 PHE A CA 1
ATOM 1442 C C . PHE A 1 184 ? 0.994 -3.383 -5.840 1.00 87.25 184 PHE A C 1
ATOM 1444 O O . PHE A 1 184 ? 1.060 -3.197 -4.629 1.00 87.25 184 PHE A O 1
ATOM 1451 N N . GLY A 1 185 ? 0.004 -2.866 -6.568 1.00 86.19 185 GLY A N 1
ATOM 1452 C CA . GLY A 1 185 ? -0.992 -1.936 -6.051 1.00 86.19 185 GLY A CA 1
ATOM 1453 C C . GLY A 1 185 ? -0.582 -0.472 -6.215 1.00 86.19 185 GLY A C 1
ATOM 1454 O O . GLY A 1 185 ? 0.588 -0.090 -6.218 1.00 86.19 185 GLY A O 1
ATOM 1455 N N . GLN A 1 186 ? -1.578 0.394 -6.357 1.00 87.25 186 GLN A N 1
ATOM 1456 C CA . GLN A 1 186 ? -1.375 1.827 -6.520 1.00 87.25 186 GLN A CA 1
ATOM 1457 C C . GLN A 1 186 ? -0.709 2.427 -5.277 1.00 87.25 186 GLN A C 1
ATOM 1459 O O . GLN A 1 186 ? -1.116 2.162 -4.144 1.00 87.25 186 GLN A O 1
ATOM 1464 N N . CYS A 1 187 ? 0.284 3.281 -5.512 1.00 89.88 187 CYS A N 1
ATOM 1465 C CA . CYS A 1 187 ? 1.153 3.883 -4.505 1.00 89.88 187 CYS A CA 1
ATOM 1466 C C . CYS A 1 187 ? 2.000 2.886 -3.692 1.00 89.88 187 CYS A C 1
ATOM 1468 O O . CYS A 1 187 ? 2.427 3.236 -2.585 1.00 89.88 187 CYS A O 1
ATOM 1470 N N . SER A 1 188 ? 2.267 1.681 -4.210 1.00 92.62 188 SER A N 1
ATOM 1471 C CA . SER A 1 188 ? 3.203 0.747 -3.573 1.00 92.62 188 SER A CA 1
ATOM 1472 C C . SER A 1 188 ? 4.642 1.295 -3.543 1.00 92.62 188 SER A C 1
ATOM 1474 O O . SER A 1 188 ? 4.981 2.198 -4.322 1.00 92.62 188 SER A O 1
ATOM 1476 N N . PRO A 1 189 ? 5.516 0.777 -2.660 1.00 93.06 189 PRO A N 1
ATOM 1477 C CA . PRO A 1 189 ? 6.944 1.096 -2.673 1.00 93.06 189 PRO A CA 1
ATOM 1478 C C . PRO A 1 189 ? 7.589 0.901 -4.053 1.00 93.06 189 PRO A C 1
ATOM 1480 O O . PRO A 1 189 ? 8.350 1.759 -4.492 1.00 93.06 189 PRO A O 1
ATOM 1483 N N . GLU A 1 190 ? 7.220 -0.160 -4.770 1.00 96.31 190 GLU A N 1
ATOM 1484 C CA . GLU A 1 190 ? 7.729 -0.499 -6.101 1.00 96.31 190 GLU A CA 1
ATOM 1485 C C . GLU A 1 190 ? 7.299 0.523 -7.155 1.00 96.31 190 GLU A C 1
ATOM 1487 O O . GLU A 1 190 ? 8.133 1.018 -7.912 1.00 96.31 190 GLU A O 1
ATOM 1492 N N . GLN A 1 191 ? 6.018 0.914 -7.177 1.00 95.31 191 GLN A N 1
ATOM 1493 C CA . GLN A 1 191 ? 5.548 1.952 -8.097 1.00 95.31 191 GLN A CA 1
ATOM 1494 C C . GLN A 1 191 ? 6.226 3.300 -7.812 1.00 95.31 191 GLN A C 1
ATOM 1496 O O . GLN A 1 191 ? 6.595 4.017 -8.743 1.00 95.31 191 GLN A O 1
ATOM 1501 N N . ASN A 1 192 ? 6.418 3.646 -6.537 1.00 94.81 192 ASN A N 1
ATOM 1502 C CA . ASN A 1 192 ? 7.105 4.880 -6.157 1.00 94.81 192 ASN A CA 1
ATOM 1503 C C . ASN A 1 192 ? 8.593 4.856 -6.549 1.00 94.81 192 ASN A C 1
ATOM 1505 O O . ASN A 1 192 ? 9.105 5.880 -6.999 1.00 94.81 192 ASN A O 1
ATOM 1509 N N . ALA A 1 193 ? 9.270 3.708 -6.443 1.00 97.31 193 ALA A N 1
ATOM 1510 C CA . ALA A 1 193 ? 10.643 3.537 -6.919 1.00 97.31 193 ALA A CA 1
ATOM 1511 C C . ALA A 1 193 ? 10.742 3.679 -8.448 1.00 97.31 193 ALA A C 1
ATOM 1513 O O . ALA A 1 193 ? 11.605 4.406 -8.935 1.00 97.31 193 ALA A O 1
ATOM 1514 N N . VAL A 1 194 ? 9.799 3.100 -9.208 1.00 98.25 194 VAL A N 1
ATOM 1515 C CA . VAL A 1 194 ? 9.699 3.303 -10.667 1.00 98.25 194 VAL A CA 1
ATOM 1516 C C . VAL A 1 194 ? 9.551 4.784 -11.011 1.00 98.25 194 VAL A C 1
ATOM 1518 O O . VAL A 1 194 ? 10.289 5.287 -11.855 1.00 98.25 194 VAL A O 1
ATOM 1521 N N . ILE A 1 195 ? 8.642 5.499 -10.339 1.00 96.31 195 ILE A N 1
ATOM 1522 C CA . ILE A 1 195 ? 8.442 6.944 -10.531 1.00 96.31 195 ILE A CA 1
ATOM 1523 C C . ILE A 1 195 ? 9.731 7.718 -10.223 1.00 96.31 195 ILE A C 1
ATOM 1525 O O . ILE A 1 195 ? 10.118 8.595 -10.994 1.00 96.31 195 ILE A O 1
ATOM 1529 N N . ALA A 1 196 ? 10.408 7.403 -9.115 1.00 96.50 196 ALA A N 1
ATOM 1530 C CA . ALA A 1 196 ? 11.645 8.069 -8.717 1.00 96.50 196 ALA A CA 1
ATOM 1531 C C . ALA A 1 196 ? 12.773 7.851 -9.739 1.00 96.50 196 ALA A C 1
ATOM 1533 O O . ALA A 1 196 ? 13.414 8.819 -10.149 1.00 96.50 196 ALA A O 1
ATOM 1534 N N . ALA A 1 197 ? 12.970 6.613 -10.199 1.00 98.19 197 ALA A N 1
ATOM 1535 C CA . ALA A 1 197 ? 13.967 6.281 -11.210 1.00 98.19 197 ALA A CA 1
ATOM 1536 C C . ALA A 1 197 ? 13.651 6.936 -12.568 1.00 98.19 197 ALA A C 1
ATOM 1538 O O . ALA A 1 197 ? 14.556 7.460 -13.215 1.00 98.19 197 ALA A O 1
ATOM 1539 N N . LEU A 1 198 ? 12.379 6.965 -12.997 1.00 98.06 198 LEU A N 1
ATOM 1540 C CA . LEU A 1 198 ? 11.961 7.640 -14.239 1.00 98.06 198 LEU A CA 1
ATOM 1541 C C . LEU A 1 198 ? 12.244 9.145 -14.168 1.00 98.06 198 LEU A C 1
ATOM 1543 O O . LEU A 1 198 ? 12.848 9.713 -15.077 1.00 98.06 198 LEU A O 1
ATOM 1547 N N . ASN A 1 199 ? 11.893 9.783 -13.050 1.00 96.56 199 ASN A N 1
ATOM 1548 C CA . ASN A 1 199 ? 12.199 11.195 -12.833 1.00 96.56 199 ASN A CA 1
ATOM 1549 C C . ASN A 1 199 ? 13.716 11.460 -12.837 1.00 96.56 199 ASN A C 1
ATOM 1551 O O . ASN A 1 199 ? 14.146 12.494 -13.344 1.00 96.56 199 ASN A O 1
ATOM 1555 N N . ALA A 1 200 ? 14.534 10.534 -12.319 1.00 97.25 200 ALA A N 1
ATOM 1556 C CA . ALA A 1 200 ? 15.992 10.665 -12.317 1.00 97.25 200 ALA A CA 1
ATOM 1557 C C . ALA A 1 200 ? 16.608 10.650 -13.727 1.00 97.25 200 ALA A C 1
ATOM 1559 O O . ALA A 1 200 ? 17.624 11.307 -13.940 1.00 97.25 200 ALA A O 1
ATOM 1560 N N . VAL A 1 201 ? 15.974 9.975 -14.692 1.00 97.94 201 VAL A N 1
ATOM 1561 C CA . VAL A 1 201 ? 16.356 10.017 -16.115 1.00 97.94 201 VAL A CA 1
ATOM 1562 C C . VAL A 1 201 ? 15.593 11.082 -16.915 1.00 97.94 201 VAL A C 1
ATOM 1564 O O . VAL A 1 201 ? 15.524 11.005 -18.138 1.00 97.94 201 VAL A O 1
ATOM 1567 N N . ASN A 1 202 ? 15.028 12.094 -16.247 1.00 97.50 202 ASN A N 1
ATOM 1568 C CA . ASN A 1 202 ? 14.269 13.194 -16.858 1.00 97.50 202 ASN A CA 1
ATOM 1569 C C . ASN A 1 202 ? 12.977 12.761 -17.591 1.00 97.50 202 ASN A C 1
ATOM 1571 O O . ASN A 1 202 ? 12.485 13.452 -18.483 1.00 97.50 202 ASN A O 1
ATOM 1575 N N . LEU A 1 203 ? 12.385 11.631 -17.194 1.00 97.00 203 LEU A N 1
ATOM 1576 C CA . LEU A 1 203 ? 11.073 11.182 -17.662 1.00 97.00 203 LEU A CA 1
ATOM 1577 C C . LEU A 1 203 ? 10.023 11.478 -16.599 1.00 97.00 203 LEU A C 1
ATOM 1579 O O . LEU A 1 203 ? 9.725 10.652 -15.737 1.00 97.00 203 LEU A O 1
ATOM 1583 N N . SER A 1 204 ? 9.466 12.688 -16.662 1.00 92.75 204 SER A N 1
ATOM 1584 C CA . SER A 1 204 ? 8.464 13.118 -15.693 1.00 92.75 204 SER A CA 1
ATOM 1585 C C . SER A 1 204 ? 7.186 12.298 -15.827 1.00 92.75 204 SER A C 1
ATOM 1587 O O . SER A 1 204 ? 6.455 12.384 -16.819 1.00 92.75 204 SER A O 1
ATOM 1589 N N . VAL A 1 205 ? 6.889 11.530 -14.784 1.00 86.62 205 VAL A N 1
ATOM 1590 C CA . VAL A 1 205 ? 5.610 10.846 -14.632 1.00 86.62 205 VAL A CA 1
ATOM 1591 C C . VAL A 1 205 ? 4.886 11.402 -13.414 1.00 86.62 205 VAL A C 1
ATOM 1593 O O . VAL A 1 205 ? 5.484 11.667 -12.372 1.00 86.62 205 VAL A O 1
ATOM 1596 N N . GLY A 1 206 ? 3.575 11.623 -13.545 1.00 79.31 206 GLY A N 1
ATOM 1597 C CA . GLY A 1 206 ? 2.764 12.090 -12.423 1.00 79.31 206 GLY A CA 1
ATOM 1598 C C . GLY A 1 206 ? 2.842 11.121 -11.240 1.00 79.31 206 GLY A C 1
ATOM 1599 O O . GLY A 1 206 ? 3.129 9.934 -11.422 1.00 79.31 206 GLY A O 1
ATOM 1600 N N . GLN A 1 207 ? 2.548 11.629 -10.044 1.00 77.44 207 GLN A N 1
ATOM 1601 C CA . GLN A 1 207 ? 2.456 10.825 -8.825 1.00 77.44 207 GLN A CA 1
ATOM 1602 C C . GLN A 1 207 ? 1.449 9.673 -8.982 1.00 77.44 207 GLN A C 1
ATOM 1604 O O . GLN A 1 207 ? 0.581 9.696 -9.862 1.00 77.44 207 GLN A O 1
ATOM 1609 N N . CYS A 1 208 ? 1.551 8.671 -8.109 1.00 76.81 208 CYS A N 1
ATOM 1610 C CA . CYS A 1 208 ? 0.526 7.640 -7.989 1.00 76.81 208 CYS A CA 1
ATOM 1611 C C . CYS A 1 208 ? -0.845 8.260 -7.633 1.00 76.81 208 CYS A C 1
ATOM 1613 O O . CYS A 1 208 ? -0.939 9.422 -7.227 1.00 76.81 208 CYS A O 1
ATOM 1615 N N . THR A 1 209 ? -1.924 7.494 -7.809 1.00 74.94 209 THR A N 1
ATOM 1616 C CA . THR A 1 209 ? -3.297 7.995 -7.629 1.00 74.94 209 THR A CA 1
ATOM 1617 C C . THR A 1 209 ? -3.481 8.633 -6.237 1.00 74.94 209 THR A C 1
ATOM 1619 O O . THR A 1 209 ? -3.270 7.938 -5.242 1.00 74.94 209 THR A O 1
ATOM 1622 N N . PRO A 1 210 ? -3.920 9.909 -6.122 1.00 71.62 210 PRO A N 1
ATOM 1623 C CA . PRO A 1 210 ? -4.036 10.606 -4.832 1.00 71.62 210 PRO A CA 1
ATOM 1624 C C . PRO A 1 210 ? -4.914 9.893 -3.794 1.00 71.62 210 PRO A C 1
ATOM 1626 O O . PRO A 1 210 ? -4.715 10.057 -2.592 1.00 71.62 210 PRO A O 1
ATOM 1629 N N . ASP A 1 211 ? -5.863 9.079 -4.257 1.00 80.38 211 ASP A N 1
ATOM 1630 C CA . ASP A 1 211 ? -6.749 8.272 -3.415 1.00 80.38 211 ASP A CA 1
ATOM 1631 C C . ASP A 1 211 ? -6.027 7.137 -2.663 1.00 80.38 211 ASP A C 1
ATOM 1633 O O . ASP A 1 211 ? -6.464 6.714 -1.596 1.00 80.38 211 ASP A O 1
ATOM 1637 N N . CYS A 1 212 ? -4.892 6.675 -3.190 1.00 83.75 212 CYS A N 1
ATOM 1638 C CA . CYS A 1 212 ? -4.069 5.617 -2.598 1.00 83.75 212 CYS A CA 1
ATOM 1639 C C . CYS A 1 212 ? -2.895 6.158 -1.774 1.00 83.75 212 CYS A C 1
ATOM 1641 O O . CYS A 1 212 ? -2.078 5.400 -1.244 1.00 83.75 212 CYS A O 1
ATOM 1643 N N . ASN A 1 213 ? -2.800 7.481 -1.657 1.00 83.88 213 ASN A N 1
ATOM 1644 C CA . ASN A 1 213 ? -1.709 8.156 -0.974 1.00 83.88 213 ASN A CA 1
ATOM 1645 C C . ASN A 1 213 ? -2.051 8.465 0.496 1.00 83.88 213 ASN A C 1
ATOM 1647 O O . ASN A 1 213 ? -1.893 9.598 0.957 1.00 83.88 213 ASN A O 1
ATOM 1651 N N . TYR A 1 214 ? -2.571 7.459 1.206 1.00 87.00 214 TYR A N 1
ATOM 1652 C CA . TYR A 1 214 ? -2.872 7.510 2.639 1.00 87.00 214 TYR A CA 1
ATOM 1653 C C . TYR A 1 214 ? -1.713 6.977 3.486 1.00 87.00 214 TYR A C 1
ATOM 1655 O O . TYR A 1 214 ? -0.947 6.117 3.047 1.00 87.00 214 TYR A O 1
ATOM 1663 N N . ALA A 1 215 ? -1.608 7.451 4.726 1.00 89.44 215 ALA A N 1
ATOM 1664 C CA . ALA A 1 215 ? -0.637 6.976 5.702 1.00 89.44 215 ALA A CA 1
ATOM 1665 C C . ALA A 1 215 ? -1.180 7.011 7.137 1.00 89.44 215 ALA A C 1
ATOM 1667 O O . ALA A 1 215 ? -2.024 7.845 7.464 1.00 89.44 215 ALA A O 1
ATOM 1668 N N . ALA A 1 216 ? -0.668 6.127 7.997 1.00 91.00 216 ALA A N 1
ATOM 1669 C CA . ALA A 1 216 ? -0.976 6.134 9.424 1.00 91.00 216 ALA A CA 1
ATOM 1670 C C . ALA A 1 216 ? -0.176 7.223 10.155 1.00 91.00 216 ALA A C 1
ATOM 1672 O O . ALA A 1 216 ? 1.021 7.388 9.917 1.00 91.00 216 ALA A O 1
ATOM 1673 N N . VAL A 1 217 ? -0.826 7.934 11.076 1.00 91.06 217 VAL A N 1
ATOM 1674 C CA . VAL A 1 217 ? -0.214 8.935 11.965 1.00 91.06 217 VAL A CA 1
ATOM 1675 C C . VAL A 1 217 ? -0.757 8.792 13.383 1.00 91.06 217 VAL A C 1
ATOM 1677 O O . VAL A 1 217 ? -1.809 8.192 13.590 1.00 91.06 217 VAL A O 1
ATOM 1680 N N . ASN A 1 218 ? -0.053 9.355 14.368 1.00 90.69 218 ASN A N 1
ATOM 1681 C CA . ASN A 1 218 ? -0.427 9.291 15.787 1.00 90.69 218 ASN A CA 1
ATOM 1682 C C . ASN A 1 218 ? -0.655 7.853 16.291 1.00 90.69 218 ASN A C 1
ATOM 1684 O O . ASN A 1 218 ? -1.596 7.603 17.041 1.00 90.69 218 ASN A O 1
ATOM 1688 N N . ILE A 1 219 ? 0.189 6.910 15.857 1.00 92.31 219 ILE A N 1
ATOM 1689 C CA . ILE A 1 219 ? 0.133 5.524 16.329 1.00 92.31 219 ILE A CA 1
ATOM 1690 C C . ILE A 1 219 ? 0.448 5.507 17.829 1.00 92.31 219 ILE A C 1
ATOM 1692 O O . ILE A 1 219 ? 1.484 6.020 18.258 1.00 92.31 219 ILE A O 1
ATOM 1696 N N . SER A 1 220 ? -0.456 4.940 18.620 1.00 92.19 220 SER A N 1
ATOM 1697 C CA . SER A 1 220 ? -0.377 4.923 20.081 1.00 92.19 220 SER A CA 1
ATOM 1698 C C . SER A 1 220 ? -0.904 3.600 20.655 1.00 92.19 220 SER A C 1
ATOM 1700 O O . SER A 1 220 ? -1.646 2.898 19.959 1.00 92.19 220 SER A O 1
ATOM 1702 N N . PRO A 1 221 ? -0.551 3.247 21.908 1.00 92.81 221 PRO A N 1
ATOM 1703 C CA . PRO A 1 221 ? 0.395 3.908 22.817 1.00 92.81 221 PRO A C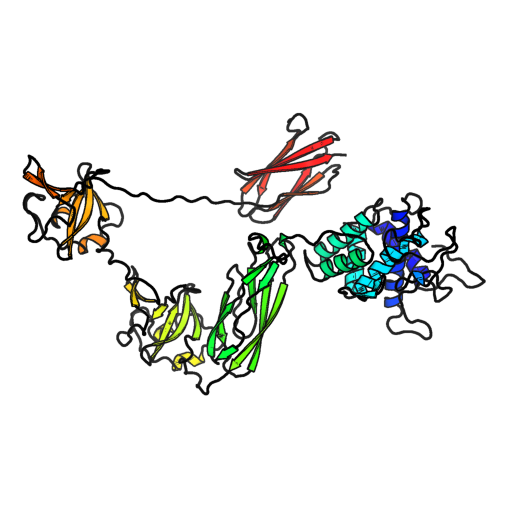A 1
ATOM 1704 C C . PRO A 1 221 ? 1.848 3.462 22.570 1.00 92.81 221 PRO A C 1
ATOM 1706 O O . PRO A 1 221 ? 2.094 2.524 21.824 1.00 92.81 221 PRO A O 1
ATOM 1709 N N . SER A 1 222 ? 2.824 4.109 23.216 1.00 91.81 222 SER A N 1
ATOM 1710 C CA . SER A 1 222 ? 4.246 3.707 23.167 1.00 91.81 222 SER A CA 1
ATOM 1711 C C . SER A 1 222 ? 4.749 3.044 24.455 1.00 91.81 222 SER A C 1
ATOM 1713 O O . SER A 1 222 ? 5.744 2.321 24.433 1.00 91.81 222 SER A O 1
ATOM 1715 N N . SER A 1 223 ? 4.070 3.269 25.583 1.00 91.69 223 SER A N 1
ATOM 1716 C CA . SER A 1 223 ? 4.428 2.719 26.891 1.00 91.69 223 SER A CA 1
ATOM 1717 C C . SER A 1 223 ? 3.179 2.505 27.740 1.00 91.69 223 SER A C 1
ATOM 1719 O O . SER A 1 223 ? 2.317 3.383 27.789 1.00 91.69 223 SER A O 1
ATOM 1721 N N . VAL A 1 224 ? 3.071 1.341 28.378 1.00 90.31 224 VAL A N 1
ATOM 1722 C CA . VAL A 1 224 ? 1.902 0.903 29.155 1.00 90.31 224 VAL A CA 1
ATOM 1723 C C . VAL A 1 224 ? 2.338 0.050 30.346 1.00 90.31 224 VAL A C 1
ATOM 1725 O O . VAL A 1 224 ? 3.474 -0.430 30.397 1.00 90.31 224 VAL A O 1
ATOM 1728 N N . ASN A 1 225 ? 1.436 -0.165 31.302 1.00 86.62 225 ASN A N 1
ATOM 1729 C CA . ASN A 1 225 ? 1.677 -1.065 32.423 1.00 86.62 225 ASN A CA 1
ATOM 1730 C C . ASN A 1 225 ? 1.262 -2.506 32.096 1.00 86.62 225 ASN A C 1
ATOM 1732 O O . ASN A 1 225 ? 0.382 -2.754 31.270 1.00 86.62 225 ASN A O 1
ATOM 1736 N N . CYS A 1 226 ? 1.889 -3.473 32.763 1.00 81.62 226 CYS A N 1
ATOM 1737 C CA . CYS A 1 226 ? 1.533 -4.882 32.630 1.00 81.62 226 CYS A CA 1
ATOM 1738 C C . CYS A 1 226 ? 0.062 -5.114 32.955 1.00 81.62 226 CYS A C 1
ATOM 1740 O O . CYS A 1 226 ? -0.475 -4.528 33.898 1.00 81.62 226 CYS A O 1
ATOM 1742 N N . ASN A 1 227 ? -0.574 -5.992 32.182 1.00 75.25 227 ASN A N 1
ATOM 1743 C CA . ASN A 1 227 ? -1.989 -6.327 32.309 1.00 75.25 227 ASN A CA 1
ATOM 1744 C C . ASN A 1 227 ? -2.954 -5.140 32.136 1.00 75.25 227 ASN A C 1
ATOM 1746 O O . ASN A 1 227 ? -4.149 -5.327 32.311 1.00 75.25 227 ASN A O 1
ATOM 1750 N N . GLN A 1 228 ? -2.498 -3.936 31.791 1.00 81.12 228 GLN A N 1
ATOM 1751 C CA . GLN A 1 228 ? -3.372 -2.782 31.604 1.00 81.12 228 GLN A CA 1
ATOM 1752 C C . GLN A 1 228 ? -4.268 -2.973 30.371 1.00 81.12 228 GLN A C 1
ATOM 1754 O O . GLN A 1 228 ? -3.810 -3.435 29.326 1.00 81.12 228 GLN A O 1
ATOM 1759 N N . GLY A 1 229 ? -5.541 -2.590 30.460 1.00 78.00 229 GLY A N 1
ATOM 1760 C CA . GLY A 1 229 ? -6.379 -2.387 29.284 1.00 78.00 229 GLY A CA 1
ATOM 1761 C C . GLY A 1 229 ? -5.906 -1.160 28.514 1.00 78.00 229 GLY A C 1
ATOM 1762 O O . GLY A 1 229 ? -5.883 -0.052 29.046 1.00 78.00 229 GLY A O 1
ATOM 1763 N N . ILE A 1 230 ? -5.516 -1.364 27.263 1.00 85.56 230 ILE A N 1
ATOM 1764 C CA . ILE A 1 230 ? -4.949 -0.339 26.393 1.00 85.56 230 ILE A CA 1
ATOM 1765 C C . ILE A 1 230 ? -5.775 -0.237 25.115 1.00 85.56 230 ILE A C 1
ATOM 1767 O O . ILE A 1 230 ? -6.428 -1.193 24.695 1.00 85.56 230 ILE A O 1
ATOM 1771 N N . THR A 1 231 ? -5.723 0.928 24.486 1.00 88.12 231 THR A N 1
ATOM 1772 C CA . THR A 1 231 ? -6.341 1.168 23.184 1.00 88.12 231 THR A CA 1
ATOM 1773 C C . THR A 1 231 ? -5.226 1.384 22.178 1.00 88.12 231 THR A C 1
ATOM 1775 O O . THR A 1 231 ? -4.580 2.430 22.199 1.00 88.12 231 THR A O 1
ATOM 1778 N N . LEU A 1 232 ? -4.985 0.401 21.310 1.00 91.12 232 LEU A N 1
ATOM 1779 C CA . LEU A 1 232 ? -4.165 0.631 20.128 1.00 91.12 232 LEU A CA 1
ATOM 1780 C C . LEU A 1 232 ? -4.959 1.536 19.197 1.00 91.12 232 LEU A C 1
ATOM 1782 O O . LEU A 1 232 ? -6.118 1.246 18.907 1.00 91.12 232 LEU A O 1
ATOM 1786 N N . SER A 1 233 ? -4.369 2.631 18.741 1.00 92.56 233 SER A N 1
ATOM 1787 C CA . SER A 1 233 ? -5.056 3.567 17.858 1.00 92.56 233 SER A CA 1
ATOM 1788 C C . SER A 1 233 ? -4.099 4.207 16.873 1.00 92.56 233 SER A C 1
ATOM 1790 O O . SER A 1 233 ? -2.899 4.325 17.127 1.00 92.56 233 SER A O 1
ATOM 1792 N N . ALA A 1 234 ? -4.646 4.615 15.736 1.00 93.06 234 ALA A N 1
ATOM 1793 C CA . ALA A 1 234 ? -3.946 5.415 14.752 1.00 93.06 234 ALA A CA 1
ATOM 1794 C C . ALA A 1 234 ? -4.940 6.247 13.947 1.00 93.06 234 ALA A C 1
ATOM 1796 O O . ALA A 1 234 ? -6.046 5.808 13.646 1.00 93.06 234 ALA A O 1
ATOM 1797 N N . ASN A 1 235 ? -4.512 7.425 13.520 1.00 89.44 235 ASN A N 1
ATOM 1798 C CA . ASN A 1 235 ? -5.247 8.245 12.567 1.00 89.44 235 ASN A CA 1
ATOM 1799 C C . ASN A 1 235 ? -4.718 8.007 11.150 1.00 89.44 235 ASN A C 1
ATOM 1801 O O . ASN A 1 235 ? -3.645 7.438 10.958 1.00 89.44 235 ASN A O 1
ATOM 1805 N N . CYS A 1 236 ? -5.468 8.460 10.150 1.00 87.81 236 CYS A N 1
ATOM 1806 C CA . CYS A 1 236 ? -5.018 8.488 8.762 1.00 87.81 236 CYS A CA 1
ATOM 1807 C C . CYS A 1 236 ? -4.780 9.933 8.303 1.00 87.81 236 CYS A C 1
ATOM 1809 O O . CYS A 1 236 ? -5.514 10.843 8.690 1.00 87.81 236 CYS A O 1
ATOM 1811 N N . THR A 1 237 ? -3.772 10.128 7.454 1.00 86.19 237 THR A N 1
ATOM 1812 C CA . THR A 1 237 ? -3.523 11.367 6.706 1.00 86.19 237 THR A CA 1
ATOM 1813 C C . THR A 1 237 ? -3.326 11.078 5.219 1.00 86.19 237 THR A C 1
ATOM 1815 O O . THR A 1 237 ? -2.860 9.999 4.854 1.00 86.19 237 THR A O 1
ATOM 1818 N N . GLY A 1 238 ? -3.619 12.058 4.359 1.00 75.94 238 GLY A N 1
ATOM 1819 C CA . GLY A 1 238 ? -3.073 12.101 2.998 1.00 75.94 238 GLY A CA 1
ATOM 1820 C C . GLY A 1 238 ? -1.622 12.598 3.014 1.00 75.94 238 GLY A C 1
ATOM 1821 O O . GLY A 1 238 ? -1.242 13.349 3.914 1.00 75.94 238 GLY A O 1
ATOM 1822 N N . ALA A 1 239 ? -0.794 12.182 2.052 1.00 58.31 239 ALA A N 1
ATOM 1823 C CA . ALA A 1 239 ? 0.631 12.543 2.045 1.00 58.31 239 ALA A CA 1
ATOM 1824 C C . ALA A 1 239 ? 0.937 13.979 1.570 1.00 58.31 239 ALA A C 1
ATOM 1826 O O . ALA A 1 239 ? 2.046 14.469 1.766 1.00 58.31 239 ALA A O 1
ATOM 1827 N N . THR A 1 240 ? -0.019 14.682 0.961 1.00 53.78 240 THR A N 1
ATOM 1828 C CA . THR A 1 240 ? 0.106 16.126 0.709 1.00 53.78 240 THR A CA 1
ATOM 1829 C C . THR A 1 240 ? -0.465 16.897 1.892 1.00 53.78 240 THR A C 1
ATOM 1831 O O . THR A 1 240 ? -1.563 16.573 2.330 1.00 53.78 240 THR A O 1
ATOM 1834 N N . ALA A 1 241 ? 0.220 17.954 2.347 1.00 43.56 241 ALA A N 1
ATOM 1835 C CA . ALA A 1 241 ? -0.165 18.852 3.455 1.00 43.56 241 ALA A CA 1
ATOM 1836 C C . ALA A 1 241 ? -1.538 19.555 3.305 1.00 43.56 241 ALA A C 1
ATOM 1838 O O . ALA A 1 241 ? -1.922 20.394 4.117 1.00 43.56 241 ALA A O 1
ATOM 1839 N N . ASN A 1 242 ? -2.281 19.202 2.261 1.00 46.16 242 ASN A N 1
ATOM 1840 C CA . ASN A 1 242 ? -3.660 19.564 2.040 1.00 46.16 242 ASN A CA 1
ATOM 1841 C C . ASN A 1 242 ? -4.464 18.363 2.530 1.00 46.16 242 ASN A C 1
ATOM 1843 O O . ASN A 1 242 ? -4.508 17.340 1.846 1.00 46.16 242 ASN A O 1
ATOM 1847 N N . ASN A 1 243 ? -5.035 18.478 3.725 1.00 47.47 243 ASN A N 1
ATOM 1848 C CA . ASN A 1 243 ? -5.822 17.465 4.428 1.00 47.47 243 ASN A CA 1
ATOM 1849 C C . ASN A 1 243 ? -7.094 17.109 3.634 1.00 47.47 243 ASN A C 1
ATOM 1851 O O . ASN A 1 243 ? -8.210 17.423 4.047 1.00 47.47 243 ASN A O 1
ATOM 1855 N N . ASN A 1 244 ? -6.939 16.506 2.456 1.00 52.47 244 ASN A N 1
ATOM 1856 C CA . ASN A 1 244 ? -8.041 16.099 1.611 1.00 52.47 244 ASN A CA 1
ATOM 1857 C C . ASN A 1 244 ? -8.744 14.954 2.326 1.00 52.47 244 ASN A C 1
ATOM 1859 O O . ASN A 1 244 ? -8.289 13.811 2.317 1.00 52.47 244 ASN A O 1
ATOM 1863 N N . VAL A 1 245 ? -9.868 15.301 2.950 1.00 55.91 245 VAL A N 1
ATOM 1864 C CA . VAL A 1 245 ? -10.744 14.427 3.740 1.00 55.91 245 VAL A CA 1
ATOM 1865 C C . VAL A 1 245 ? -11.067 13.116 3.003 1.00 55.91 245 VAL A C 1
ATOM 1867 O O . VAL A 1 245 ? -11.283 12.095 3.643 1.00 55.91 245 VAL A O 1
ATOM 1870 N N . TRP A 1 246 ? -11.021 13.118 1.665 1.00 67.00 246 TRP A N 1
ATOM 1871 C CA . TRP A 1 246 ? -11.276 11.980 0.778 1.00 67.00 246 TRP A CA 1
ATOM 1872 C C . TRP A 1 246 ? -10.234 10.854 0.834 1.00 67.00 246 TRP A C 1
ATOM 1874 O O . TRP A 1 246 ? -10.608 9.688 0.742 1.00 67.00 246 TRP A O 1
ATOM 1884 N N . THR A 1 247 ? -8.944 11.155 1.019 1.00 77.44 247 THR A N 1
ATOM 1885 C CA . THR A 1 247 ? -7.873 10.141 0.907 1.00 77.44 247 THR A CA 1
ATOM 1886 C C . THR A 1 247 ? -7.975 9.063 1.993 1.00 77.44 247 THR A C 1
ATOM 1888 O O . THR A 1 247 ? -7.675 7.899 1.746 1.00 77.44 247 THR A O 1
ATOM 1891 N N . CYS A 1 248 ? -8.467 9.430 3.177 1.00 84.06 248 CYS A N 1
ATOM 1892 C CA . CYS A 1 248 ? -8.674 8.509 4.295 1.00 84.06 248 CYS A CA 1
ATOM 1893 C C . CYS A 1 248 ? -10.065 7.863 4.324 1.00 84.06 248 CYS A C 1
ATOM 1895 O O . CYS A 1 248 ? -10.342 7.042 5.198 1.00 84.06 248 CYS A O 1
ATOM 1897 N N . GLN A 1 249 ? -10.954 8.210 3.389 1.00 83.00 249 GLN A N 1
ATOM 1898 C CA . GLN A 1 249 ? -12.271 7.584 3.330 1.00 83.00 249 GLN A CA 1
ATOM 1899 C C . GLN A 1 249 ? -12.153 6.114 2.942 1.00 83.00 249 GLN A C 1
ATOM 1901 O O . GLN A 1 249 ? -11.415 5.755 2.022 1.00 83.00 249 GLN A O 1
ATOM 1906 N N . ASN A 1 250 ? -12.939 5.275 3.618 1.00 83.88 250 ASN A N 1
ATOM 1907 C CA . ASN A 1 250 ? -12.992 3.825 3.417 1.00 83.88 250 ASN A CA 1
ATOM 1908 C C . ASN A 1 250 ? -11.656 3.104 3.655 1.00 83.88 250 ASN A C 1
ATOM 1910 O O . ASN A 1 250 ? -11.494 1.961 3.231 1.00 83.88 250 ASN A O 1
ATOM 1914 N N . VAL A 1 251 ? -10.707 3.754 4.333 1.00 88.25 251 VAL A N 1
ATOM 1915 C CA . VAL A 1 251 ? -9.524 3.068 4.845 1.00 88.25 251 VAL A CA 1
ATOM 1916 C C . VAL A 1 251 ? -9.955 2.206 6.028 1.00 88.25 251 VAL A C 1
ATOM 1918 O O . VAL A 1 251 ? -10.602 2.676 6.965 1.00 88.25 251 VAL A O 1
ATOM 1921 N N . THR A 1 252 ? -9.607 0.929 5.965 1.00 90.31 252 THR A N 1
ATOM 1922 C CA . THR A 1 252 ? -9.763 -0.025 7.051 1.00 90.31 252 THR A CA 1
ATOM 1923 C C . THR A 1 252 ? -8.450 -0.208 7.795 1.00 90.31 252 THR A C 1
ATOM 1925 O O . THR A 1 252 ? -7.372 -0.183 7.200 1.00 90.31 252 THR A O 1
ATOM 1928 N N . TYR A 1 253 ? -8.564 -0.423 9.099 1.00 92.88 253 TYR A N 1
ATOM 1929 C CA . TYR A 1 253 ? -7.471 -0.644 10.028 1.00 92.88 253 TYR A CA 1
ATOM 1930 C C . TYR A 1 253 ? -7.509 -2.107 10.464 1.00 92.88 253 TYR A C 1
ATOM 1932 O O . TYR A 1 253 ? -8.559 -2.622 10.859 1.00 92.88 253 TYR A O 1
ATOM 1940 N N . SER A 1 254 ? -6.363 -2.775 10.396 1.00 91.25 254 SER A N 1
ATOM 1941 C CA . SER A 1 254 ? -6.176 -4.114 10.946 1.00 91.25 254 SER A CA 1
ATOM 1942 C C . SER A 1 254 ? -4.932 -4.116 11.814 1.00 91.25 254 SER A C 1
ATOM 1944 O O . SER A 1 254 ? -3.839 -3.808 11.337 1.00 91.25 254 SER A O 1
ATOM 1946 N N . PHE A 1 255 ? -5.114 -4.389 13.102 1.00 89.88 255 PHE A N 1
ATOM 1947 C CA . PHE A 1 255 ? -4.017 -4.438 14.059 1.00 89.88 255 PHE A CA 1
ATOM 1948 C C . PHE A 1 255 ? -3.607 -5.901 14.249 1.00 89.88 255 PHE A C 1
ATOM 1950 O O . PHE A 1 255 ? -4.422 -6.810 14.149 1.00 89.88 255 PHE A O 1
ATOM 1957 N N . SER A 1 256 ? -2.342 -6.152 14.547 1.00 88.06 256 SER A N 1
ATOM 1958 C CA . SER A 1 256 ? -1.874 -7.485 14.920 1.00 88.06 256 SER A CA 1
ATOM 1959 C C . SER A 1 256 ? -0.750 -7.389 15.935 1.00 88.06 256 SER A C 1
ATOM 1961 O O . SER A 1 256 ? -0.034 -6.390 15.993 1.00 88.06 256 SER A O 1
ATOM 1963 N N . GLY A 1 257 ? -0.582 -8.434 16.735 1.00 88.38 257 GLY A N 1
ATOM 1964 C CA . GLY A 1 257 ? 0.434 -8.489 17.776 1.00 88.38 257 GLY A CA 1
ATOM 1965 C C . GLY A 1 257 ? -0.058 -9.260 18.998 1.00 88.38 257 GLY A C 1
ATOM 1966 O O . GLY A 1 257 ? -1.116 -9.895 18.948 1.00 88.38 257 GLY A O 1
ATOM 1967 N N . PRO A 1 258 ? 0.700 -9.222 20.101 1.00 84.06 258 PRO A N 1
ATOM 1968 C CA . PRO A 1 258 ? 0.325 -9.879 21.347 1.00 84.06 258 PRO A CA 1
ATOM 1969 C C . PRO A 1 258 ? -1.069 -9.460 21.821 1.00 84.06 258 PRO A C 1
ATOM 1971 O O . PRO A 1 258 ? -1.368 -8.274 21.898 1.00 84.06 258 PRO A O 1
ATOM 1974 N N . ASN A 1 259 ? -1.911 -10.438 22.160 1.00 79.19 259 ASN A N 1
ATOM 1975 C CA . ASN A 1 259 ? -3.273 -10.237 22.674 1.00 79.19 259 ASN A CA 1
ATOM 1976 C C . ASN A 1 259 ? -4.218 -9.433 21.752 1.00 79.19 259 ASN A C 1
ATOM 1978 O O . ASN A 1 259 ? -5.280 -9.009 22.203 1.00 79.19 259 ASN A O 1
ATOM 1982 N N . VAL A 1 260 ? -3.866 -9.226 20.476 1.00 80.25 260 VAL A N 1
ATOM 1983 C CA . VAL A 1 260 ? -4.752 -8.591 19.491 1.00 80.25 260 VAL A CA 1
ATOM 1984 C C . VAL A 1 260 ? -5.649 -9.662 18.864 1.00 80.25 260 VAL A C 1
ATOM 1986 O O . VAL A 1 260 ? -5.125 -10.569 18.211 1.00 80.25 260 VAL A O 1
ATOM 1989 N N . PRO A 1 261 ? -6.981 -9.602 19.042 1.00 72.62 261 PRO A N 1
ATOM 1990 C CA . PRO A 1 261 ? -7.890 -10.494 18.334 1.00 72.62 261 PRO A CA 1
ATOM 1991 C C . PRO A 1 261 ? -7.985 -10.091 16.858 1.00 72.62 261 PRO A C 1
ATOM 1993 O O . PRO A 1 261 ? -7.632 -8.975 16.485 1.00 72.62 261 PRO A O 1
ATOM 1996 N N . TYR A 1 262 ? -8.506 -10.981 16.012 1.00 73.06 262 TYR A N 1
ATOM 1997 C CA . TYR A 1 262 ? -8.738 -10.651 14.606 1.00 73.06 262 TYR A CA 1
ATOM 1998 C C . TYR A 1 262 ? -9.653 -9.428 14.479 1.00 73.06 262 TYR A C 1
ATOM 2000 O O . TYR A 1 262 ? -10.784 -9.432 14.969 1.00 73.06 262 TYR A O 1
ATOM 2008 N N . ASN A 1 263 ? -9.164 -8.389 13.806 1.00 71.94 263 ASN A N 1
ATOM 2009 C CA . ASN A 1 263 ? -9.893 -7.148 13.625 1.00 71.94 263 ASN A CA 1
ATOM 2010 C C . ASN A 1 263 ? -9.631 -6.535 12.249 1.00 71.94 263 ASN A C 1
ATOM 2012 O O . ASN A 1 263 ? -8.496 -6.294 11.838 1.00 71.94 263 ASN A O 1
ATOM 2016 N N . THR A 1 264 ? -10.719 -6.252 11.545 1.00 73.12 264 THR A N 1
ATOM 2017 C CA . THR A 1 264 ? -10.716 -5.556 10.260 1.00 73.12 264 THR A CA 1
ATOM 2018 C C . THR A 1 264 ? -11.955 -4.676 10.201 1.00 73.12 264 THR A C 1
ATOM 2020 O O . THR A 1 264 ? -13.069 -5.175 10.356 1.00 73.12 264 THR A O 1
ATOM 2023 N N . GLY A 1 265 ? -11.787 -3.375 9.988 1.00 78.69 265 GLY A N 1
ATOM 2024 C CA . GLY A 1 265 ? -12.918 -2.456 9.871 1.00 78.69 265 GLY A CA 1
ATOM 2025 C C . GLY A 1 265 ? -12.483 -1.001 9.783 1.00 78.69 265 GLY A C 1
ATOM 2026 O O . GLY A 1 265 ? -11.296 -0.701 9.728 1.00 78.69 265 GLY A O 1
ATOM 2027 N N . THR A 1 266 ? -13.443 -0.083 9.773 1.00 79.62 266 THR A N 1
ATOM 2028 C CA . THR A 1 266 ? -13.191 1.369 9.719 1.00 79.62 266 THR A CA 1
ATOM 2029 C C . THR A 1 266 ? -12.836 1.974 11.078 1.00 79.62 266 THR A C 1
ATOM 2031 O O . THR A 1 266 ? -12.548 3.166 11.166 1.00 79.62 266 THR A O 1
ATOM 2034 N N . SER A 1 267 ? -12.861 1.173 12.147 1.00 81.88 267 SER A N 1
ATOM 2035 C CA . SER A 1 267 ? -12.487 1.641 13.477 1.00 81.88 267 SER A CA 1
ATOM 2036 C C . SER A 1 267 ? -10.990 1.922 13.530 1.00 81.88 267 SER A C 1
ATOM 2038 O O . SER A 1 267 ? -10.173 1.041 13.283 1.00 81.88 267 SER A O 1
ATOM 2040 N N . THR A 1 268 ? -10.640 3.154 13.885 1.00 87.94 268 THR A N 1
ATOM 2041 C CA . THR A 1 268 ? -9.258 3.636 14.015 1.00 87.94 268 THR A CA 1
ATOM 2042 C C . THR A 1 268 ? -8.544 3.091 15.251 1.00 87.94 268 THR A C 1
ATOM 2044 O O . THR A 1 268 ? -7.360 3.368 15.458 1.00 87.94 268 THR A O 1
ATOM 2047 N N . SER A 1 269 ? -9.253 2.333 16.091 1.00 89.31 269 SER A N 1
ATOM 2048 C CA . SER A 1 269 ? -8.750 1.835 17.359 1.00 89.31 269 SER A CA 1
ATOM 2049 C C . SER A 1 269 ? -9.261 0.445 17.711 1.00 89.31 269 SER A C 1
ATOM 2051 O O . SER A 1 269 ? -10.379 0.063 17.369 1.00 89.31 269 SER A O 1
ATOM 2053 N N . ILE A 1 270 ? -8.457 -0.290 18.472 1.00 82.88 270 ILE A N 1
ATOM 2054 C CA . ILE A 1 270 ? -8.846 -1.544 19.104 1.00 82.88 270 ILE A CA 1
ATOM 2055 C C . ILE A 1 270 ? -8.406 -1.574 20.561 1.00 82.88 270 ILE A C 1
ATOM 2057 O O . ILE A 1 270 ? -7.309 -1.155 20.924 1.00 82.88 270 ILE A O 1
ATOM 2061 N N . ASN A 1 271 ? -9.288 -2.106 21.393 1.00 82.94 271 ASN A N 1
ATOM 2062 C CA . ASN A 1 271 ? -9.050 -2.309 22.805 1.00 82.94 271 ASN A CA 1
ATOM 2063 C C . ASN A 1 271 ? -8.484 -3.707 23.049 1.00 82.94 271 ASN A C 1
ATOM 2065 O O . ASN A 1 271 ? -9.088 -4.689 22.624 1.00 82.94 271 ASN A O 1
ATOM 2069 N N . ILE A 1 272 ? -7.343 -3.784 23.732 1.00 82.81 272 ILE A N 1
ATOM 2070 C CA . ILE A 1 272 ? -6.662 -5.038 24.078 1.00 82.81 272 ILE A CA 1
ATOM 2071 C C . ILE A 1 272 ? -6.087 -4.961 25.492 1.00 82.81 272 ILE A C 1
ATOM 2073 O O . ILE A 1 272 ? -5.954 -3.879 26.066 1.00 82.81 272 ILE A O 1
ATOM 2077 N N . THR A 1 273 ? -5.677 -6.097 26.048 1.00 82.00 273 THR A N 1
ATOM 2078 C CA . THR A 1 273 ? -4.909 -6.122 27.297 1.00 82.00 273 THR A CA 1
ATOM 2079 C C . THR A 1 273 ? -3.419 -6.262 27.021 1.00 82.00 273 THR A C 1
ATOM 2081 O O . THR A 1 273 ? -2.980 -7.170 26.315 1.00 82.00 273 THR A O 1
ATOM 2084 N N . ALA A 1 274 ? -2.634 -5.358 27.605 1.00 84.94 274 ALA A N 1
ATOM 2085 C CA . ALA A 1 274 ? -1.184 -5.394 27.537 1.00 84.94 274 ALA A CA 1
ATOM 2086 C C . ALA A 1 274 ? -0.637 -6.706 28.138 1.00 84.94 274 ALA A C 1
ATOM 2088 O O . ALA A 1 274 ? -1.198 -7.212 29.116 1.00 84.94 274 ALA A O 1
ATOM 2089 N N . PRO A 1 275 ? 0.466 -7.250 27.596 1.00 85.56 275 PRO A N 1
ATOM 2090 C CA . PRO A 1 275 ? 1.129 -8.434 28.134 1.00 85.56 275 PRO A CA 1
ATOM 2091 C C . PRO A 1 275 ? 1.408 -8.379 29.644 1.00 85.56 275 PRO A C 1
ATOM 2093 O O . PRO A 1 275 ? 1.584 -7.315 30.239 1.00 85.56 275 PRO A O 1
ATOM 2096 N N . SER A 1 276 ? 1.484 -9.556 30.267 1.00 79.56 276 SER A N 1
ATOM 2097 C CA . SER A 1 276 ? 1.671 -9.699 31.717 1.00 79.56 276 SER A CA 1
ATOM 2098 C C . SER A 1 276 ? 3.123 -9.562 32.180 1.00 79.56 276 SER A C 1
ATOM 2100 O O . SER A 1 276 ? 3.366 -9.424 33.375 1.00 79.56 276 SER A O 1
ATOM 2102 N N . ASN A 1 277 ? 4.081 -9.632 31.253 1.00 83.06 277 ASN A N 1
ATOM 2103 C CA . ASN A 1 277 ? 5.515 -9.598 31.535 1.00 83.06 277 ASN A CA 1
ATOM 2104 C C . ASN A 1 277 ? 6.143 -8.319 30.976 1.00 83.06 277 ASN A C 1
ATOM 2106 O O . ASN A 1 277 ? 5.746 -7.884 29.888 1.00 83.06 277 ASN A O 1
ATOM 2110 N N . PRO A 1 278 ? 7.155 -7.751 31.658 1.00 88.56 278 PRO A N 1
ATOM 2111 C CA . PRO A 1 278 ? 7.805 -6.543 31.184 1.00 88.56 278 PRO A CA 1
ATOM 2112 C C . PRO A 1 278 ? 8.610 -6.836 29.914 1.00 88.56 278 PRO A C 1
ATOM 2114 O O . PRO A 1 278 ? 9.188 -7.915 29.770 1.00 88.56 278 PRO A O 1
ATOM 2117 N N . GLY A 1 279 ? 8.658 -5.880 28.990 1.00 91.56 279 GLY A N 1
ATOM 2118 C CA . GLY A 1 279 ? 9.380 -6.045 27.730 1.00 91.56 279 GLY A CA 1
ATOM 2119 C C . GLY A 1 279 ? 8.929 -5.085 26.636 1.00 91.56 279 GLY A C 1
ATOM 2120 O O . GLY A 1 279 ? 7.978 -4.325 26.805 1.00 91.56 279 GLY A O 1
ATOM 2121 N N . SER A 1 280 ? 9.624 -5.131 25.501 1.00 94.50 280 SER A N 1
ATOM 2122 C CA . SER A 1 280 ? 9.236 -4.418 24.282 1.00 94.50 280 SER A CA 1
ATOM 2123 C C . SER A 1 280 ? 8.492 -5.380 23.363 1.00 94.50 280 SER A C 1
ATOM 2125 O O . SER A 1 280 ? 9.058 -6.392 22.947 1.00 94.50 280 SER A O 1
ATOM 2127 N N . TYR A 1 281 ? 7.232 -5.077 23.064 1.00 91.81 281 TYR A N 1
ATOM 2128 C CA . TYR A 1 281 ? 6.375 -5.920 22.236 1.00 91.81 281 TYR A CA 1
ATOM 2129 C C . TYR A 1 281 ? 6.088 -5.235 20.906 1.00 91.81 281 TYR A C 1
ATOM 2131 O O . TYR A 1 281 ? 5.659 -4.080 20.886 1.00 91.81 281 TYR A O 1
ATOM 2139 N N . GLN A 1 282 ? 6.311 -5.953 19.806 1.00 94.75 282 GLN A N 1
ATOM 2140 C CA . GLN A 1 282 ? 6.028 -5.459 18.464 1.00 94.75 282 GLN A CA 1
ATOM 2141 C C . GLN A 1 282 ? 4.560 -5.696 18.102 1.00 94.75 282 GLN A C 1
ATOM 2143 O O . GLN A 1 282 ? 4.041 -6.805 18.240 1.00 94.75 282 GLN A O 1
ATOM 2148 N N . TYR A 1 283 ? 3.926 -4.646 17.600 1.00 92.94 283 TYR A N 1
ATOM 2149 C CA . TYR A 1 283 ? 2.607 -4.656 16.992 1.00 92.94 283 TYR A CA 1
ATOM 2150 C C . TYR A 1 283 ? 2.723 -4.185 15.546 1.00 92.94 283 TYR A C 1
ATOM 2152 O O . TYR A 1 283 ? 3.657 -3.464 15.178 1.00 92.94 283 TYR A O 1
ATOM 2160 N N . SER A 1 284 ? 1.743 -4.562 14.738 1.00 94.00 284 SER A N 1
ATOM 2161 C CA . SER A 1 284 ? 1.610 -4.093 13.366 1.00 94.00 284 SER A CA 1
ATOM 2162 C C . SER A 1 284 ? 0.233 -3.484 13.155 1.00 94.00 284 SER A C 1
ATOM 2164 O O . SER A 1 284 ? -0.758 -3.938 13.722 1.00 94.00 284 SER A O 1
ATOM 2166 N N . LEU A 1 285 ? 0.177 -2.451 12.325 1.00 94.75 285 LEU A N 1
ATOM 2167 C CA . LEU A 1 285 ? -1.047 -1.841 11.834 1.00 94.75 285 LEU A CA 1
ATOM 2168 C C . LEU A 1 285 ? -1.016 -1.859 10.313 1.00 94.75 285 LEU A C 1
ATOM 2170 O O . LEU A 1 285 ? -0.134 -1.253 9.713 1.00 94.75 285 LEU A O 1
ATOM 2174 N N . THR A 1 286 ? -1.998 -2.496 9.692 1.00 93.81 286 THR A N 1
ATOM 2175 C CA . THR A 1 286 ? -2.196 -2.452 8.246 1.00 93.81 286 THR A CA 1
ATOM 2176 C C . THR A 1 286 ? -3.351 -1.520 7.913 1.00 93.81 286 THR A C 1
ATOM 2178 O O . THR A 1 286 ? -4.480 -1.739 8.353 1.00 93.81 286 THR A O 1
ATOM 2181 N N . LEU A 1 287 ? -3.055 -0.483 7.129 1.00 92.75 287 LEU A N 1
ATOM 2182 C CA . LEU A 1 287 ? -4.043 0.366 6.471 1.00 92.75 287 LEU A CA 1
ATOM 2183 C C . LEU A 1 287 ? -4.289 -0.187 5.077 1.00 92.75 287 LEU A C 1
ATOM 2185 O O . LEU A 1 287 ? -3.373 -0.259 4.256 1.00 92.75 287 LEU A O 1
ATOM 2189 N N . SER A 1 288 ? -5.532 -0.528 4.792 1.00 88.69 288 SER A N 1
ATOM 2190 C CA . SER A 1 288 ? -5.952 -0.986 3.474 1.00 88.69 288 SER A CA 1
ATOM 2191 C C . SER A 1 288 ? -7.189 -0.229 3.035 1.00 88.69 288 SER A C 1
ATOM 2193 O O . SER A 1 288 ? -7.994 0.199 3.855 1.00 88.69 288 SER A O 1
ATOM 2195 N N . LYS A 1 289 ? -7.350 -0.057 1.728 1.00 86.62 289 LYS A N 1
ATOM 2196 C CA . LYS A 1 289 ? -8.588 0.443 1.143 1.00 86.62 289 LYS A CA 1
ATOM 2197 C C . LYS A 1 289 ? -9.189 -0.701 0.328 1.00 86.62 289 LYS A C 1
ATOM 2199 O O . LYS A 1 289 ? -8.678 -1.008 -0.749 1.00 86.62 289 LYS A O 1
ATOM 2204 N N . PRO A 1 290 ? -10.191 -1.418 0.863 1.00 75.88 290 PRO A N 1
ATOM 2205 C CA . PRO A 1 290 ? -10.737 -2.585 0.186 1.00 75.88 290 PRO A CA 1
ATOM 2206 C C . PRO A 1 290 ? -11.231 -2.232 -1.221 1.00 75.88 290 PRO A C 1
ATOM 2208 O O . PRO A 1 290 ? -11.894 -1.213 -1.414 1.00 75.88 290 PRO A O 1
ATOM 2211 N N . ASN A 1 291 ? -10.920 -3.088 -2.198 1.00 70.19 291 ASN A N 1
ATOM 2212 C CA . ASN A 1 291 ? -11.398 -2.998 -3.585 1.00 70.19 291 ASN A CA 1
ATOM 2213 C C . ASN A 1 291 ? -10.987 -1.731 -4.366 1.00 70.19 291 ASN A C 1
ATOM 2215 O O . ASN A 1 291 ? -11.600 -1.416 -5.382 1.00 70.19 291 ASN A O 1
ATOM 2219 N N . SER A 1 292 ? -9.960 -0.996 -3.931 1.00 75.19 292 SER A N 1
ATOM 2220 C CA . SER A 1 292 ? -9.463 0.190 -4.652 1.00 75.19 292 SER A CA 1
ATOM 2221 C C . SER A 1 292 ? -8.239 -0.079 -5.532 1.00 75.19 292 SER A C 1
ATOM 2223 O O . SER A 1 292 ? -7.825 0.793 -6.295 1.00 75.19 292 SER A O 1
ATOM 2225 N N . GLY A 1 293 ? -7.618 -1.255 -5.397 1.00 79.38 293 GLY A N 1
ATOM 2226 C CA . GLY A 1 293 ? -6.302 -1.537 -5.973 1.00 79.38 293 GLY A CA 1
ATOM 2227 C C . GLY A 1 293 ? -5.166 -0.738 -5.322 1.00 79.38 293 GLY A C 1
ATOM 2228 O O . GLY A 1 293 ? -4.055 -0.758 -5.841 1.00 79.38 293 GLY A O 1
ATOM 2229 N N . CYS A 1 294 ? -5.414 -0.022 -4.216 1.00 87.25 294 CYS A N 1
ATOM 2230 C CA . CYS A 1 294 ? -4.369 0.658 -3.455 1.00 87.25 294 CYS A CA 1
ATOM 2231 C C . CYS A 1 294 ? -3.500 -0.344 -2.693 1.00 87.25 294 CYS A C 1
ATOM 2233 O O . CYS A 1 294 ? -3.999 -1.329 -2.147 1.00 87.25 294 CYS A O 1
ATOM 2235 N N . TYR A 1 295 ? -2.210 -0.042 -2.588 1.00 89.12 295 TYR A N 1
ATOM 2236 C CA . TYR A 1 295 ? -1.290 -0.811 -1.764 1.00 89.12 295 TYR A CA 1
ATOM 2237 C C . TYR A 1 295 ? -1.689 -0.758 -0.278 1.00 89.12 295 TYR A C 1
ATOM 2239 O O . TYR A 1 295 ? -1.916 0.317 0.292 1.00 89.12 295 TYR A O 1
ATOM 2247 N N . ALA A 1 296 ? -1.769 -1.924 0.364 1.00 90.00 296 ALA A N 1
ATOM 2248 C CA . ALA A 1 296 ? -1.997 -2.023 1.800 1.00 90.00 296 ALA A CA 1
ATOM 2249 C C . ALA A 1 296 ? -0.692 -1.722 2.550 1.00 90.00 296 ALA A C 1
ATOM 2251 O O . ALA A 1 296 ? 0.317 -2.397 2.365 1.00 90.00 296 ALA A O 1
ATOM 2252 N N . ARG A 1 297 ? -0.698 -0.691 3.397 1.00 90.44 297 ARG A N 1
ATOM 2253 C CA . ARG A 1 297 ? 0.497 -0.215 4.101 1.00 90.44 297 ARG A CA 1
ATOM 2254 C C . ARG A 1 297 ? 0.539 -0.780 5.507 1.00 90.44 297 ARG A C 1
ATOM 2256 O O . ARG A 1 297 ? -0.339 -0.470 6.309 1.00 90.44 297 ARG A O 1
ATOM 2263 N N . THR A 1 298 ? 1.584 -1.538 5.815 1.00 92.00 298 THR A N 1
ATOM 2264 C CA . THR A 1 298 ? 1.827 -2.064 7.161 1.00 92.00 298 THR A CA 1
ATOM 2265 C C . THR A 1 298 ? 2.873 -1.230 7.896 1.00 92.00 298 THR A C 1
ATOM 2267 O O . THR A 1 298 ? 3.957 -0.963 7.383 1.00 92.00 298 THR A O 1
ATOM 2270 N N . TYR A 1 299 ? 2.537 -0.834 9.119 1.00 93.06 299 TYR A N 1
ATOM 2271 C CA . TYR A 1 299 ? 3.364 -0.072 10.043 1.00 93.06 299 TYR A CA 1
ATOM 2272 C C . TYR A 1 299 ? 3.677 -0.942 11.251 1.00 93.06 299 TYR A C 1
ATOM 2274 O O . TYR A 1 299 ? 2.760 -1.377 11.942 1.00 93.06 299 TYR A O 1
ATOM 2282 N N . ASN A 1 300 ? 4.958 -1.165 11.528 1.00 94.62 300 ASN A N 1
ATOM 2283 C CA . ASN A 1 300 ? 5.394 -1.886 12.721 1.00 94.62 300 ASN A CA 1
ATOM 2284 C C . ASN A 1 300 ? 5.797 -0.887 13.807 1.00 94.62 300 ASN A C 1
ATOM 2286 O O . ASN A 1 300 ? 6.546 0.052 13.535 1.00 94.62 300 ASN A O 1
ATOM 2290 N N . PHE A 1 301 ? 5.318 -1.087 15.032 1.00 93.75 301 PHE A N 1
ATOM 2291 C CA . PHE A 1 301 ? 5.618 -0.226 16.174 1.00 93.75 301 PHE A CA 1
ATOM 2292 C C . PHE A 1 301 ? 5.783 -1.048 17.452 1.00 93.75 301 PHE A C 1
ATOM 2294 O O . PHE A 1 301 ? 5.215 -2.128 17.592 1.00 93.75 301 PHE A O 1
ATOM 2301 N N . ASN A 1 302 ? 6.580 -0.533 18.387 1.00 94.50 302 ASN A N 1
ATOM 2302 C CA . ASN A 1 302 ? 6.862 -1.206 19.649 1.00 94.50 302 ASN A CA 1
ATOM 2303 C C . ASN A 1 302 ? 6.130 -0.514 20.798 1.00 94.50 302 ASN A C 1
ATOM 2305 O O . ASN A 1 302 ? 6.166 0.712 20.907 1.00 94.50 302 ASN A O 1
ATOM 2309 N N . VAL A 1 303 ? 5.533 -1.312 21.681 1.00 94.56 303 VAL A N 1
ATOM 2310 C CA . VAL A 1 303 ? 4.952 -0.848 22.943 1.00 94.56 303 VAL A CA 1
ATOM 2311 C C . VAL A 1 303 ? 5.802 -1.381 24.089 1.00 94.56 303 VAL A C 1
ATOM 2313 O O . VAL A 1 303 ? 5.964 -2.594 24.245 1.00 94.56 303 VAL A O 1
ATOM 2316 N N . SER A 1 304 ? 6.348 -0.472 24.897 1.00 95.06 304 SER A N 1
ATOM 2317 C CA . SER A 1 304 ? 7.063 -0.824 26.122 1.00 95.06 304 SER A CA 1
ATOM 2318 C C . SER A 1 304 ? 6.064 -1.184 27.215 1.00 95.06 304 SER A C 1
ATOM 2320 O O . SER A 1 304 ? 5.212 -0.378 27.577 1.00 95.06 304 SER A O 1
ATOM 2322 N N . VAL A 1 305 ? 6.178 -2.384 27.766 1.00 91.19 305 VAL A N 1
ATOM 2323 C CA . VAL A 1 305 ? 5.334 -2.870 28.856 1.00 91.19 305 VAL A CA 1
ATOM 2324 C C . VAL A 1 305 ? 6.153 -2.865 30.142 1.00 91.19 305 VAL A C 1
ATOM 2326 O O . VAL A 1 305 ? 7.190 -3.525 30.225 1.00 91.19 305 VAL A O 1
ATOM 2329 N N . ASN A 1 306 ? 5.689 -2.119 31.144 1.00 89.88 306 ASN A N 1
ATOM 2330 C CA . ASN A 1 306 ? 6.365 -1.948 32.430 1.00 89.88 306 ASN A CA 1
ATOM 2331 C C . ASN A 1 306 ? 5.539 -2.578 33.557 1.00 89.88 306 ASN A C 1
ATOM 2333 O O . ASN A 1 306 ? 4.350 -2.306 33.695 1.00 89.88 306 ASN A O 1
ATOM 2337 N N . CYS A 1 307 ? 6.153 -3.411 34.397 1.00 81.50 307 CYS A N 1
ATOM 2338 C CA . CYS A 1 307 ? 5.454 -4.023 35.529 1.00 81.50 307 CYS A CA 1
ATOM 2339 C C . CYS A 1 307 ? 5.832 -3.310 36.828 1.00 81.50 307 CYS A C 1
ATOM 2341 O O . CYS A 1 307 ? 6.981 -3.374 37.259 1.00 81.50 307 CYS A O 1
ATOM 2343 N N . SER A 1 308 ? 4.859 -2.707 37.508 1.00 66.25 308 SER A N 1
ATOM 2344 C CA . SER A 1 308 ? 5.021 -2.162 38.859 1.00 66.25 308 SER A CA 1
ATOM 2345 C C . SER A 1 308 ? 4.650 -3.203 39.923 1.00 66.25 308 SER A C 1
ATOM 2347 O O . SER A 1 308 ? 3.728 -2.990 40.698 1.00 66.25 308 SER A O 1
ATOM 2349 N N . GLY A 1 309 ? 5.300 -4.372 39.927 1.00 57.31 309 GLY A N 1
ATOM 2350 C CA . GLY A 1 309 ? 5.226 -5.356 41.026 1.00 57.31 309 GLY A CA 1
ATOM 2351 C C . GLY A 1 309 ? 3.849 -5.949 41.395 1.00 57.31 309 GLY A C 1
ATOM 2352 O O . GLY A 1 309 ? 3.773 -6.713 42.354 1.00 57.31 309 GLY A O 1
ATOM 2353 N N . GLY A 1 310 ? 2.776 -5.633 40.669 1.00 59.59 310 GLY A N 1
ATOM 2354 C CA . GLY A 1 310 ? 1.430 -6.158 40.900 1.00 59.59 310 GLY A CA 1
ATOM 2355 C C . GLY A 1 310 ? 1.270 -7.590 40.389 1.00 59.59 310 GLY A C 1
ATOM 2356 O O . GLY A 1 310 ? 1.630 -7.897 39.252 1.00 59.59 310 GLY A O 1
ATOM 2357 N N . GLY A 1 311 ? 0.733 -8.482 41.225 1.00 69.75 311 GLY A N 1
ATOM 2358 C CA . GLY A 1 311 ? 0.406 -9.854 40.825 1.00 69.75 311 GLY A CA 1
ATOM 2359 C C . GLY A 1 311 ? -0.726 -9.921 39.789 1.00 69.75 311 GLY A C 1
ATOM 2360 O O . GLY A 1 311 ? -1.362 -8.920 39.465 1.00 69.75 311 GLY A O 1
ATOM 2361 N N . ASN A 1 312 ? -1.052 -11.127 39.310 1.00 76.50 312 ASN A N 1
ATOM 2362 C CA . ASN A 1 312 ? -2.067 -11.343 38.266 1.00 76.50 312 ASN A CA 1
ATOM 2363 C C . ASN A 1 312 ? -3.479 -10.815 38.618 1.00 76.50 312 ASN A C 1
ATOM 2365 O O . ASN A 1 312 ? -4.314 -10.689 37.734 1.00 76.50 312 ASN A O 1
ATOM 2369 N N . CYS A 1 313 ? -3.763 -10.450 39.872 1.00 81.69 313 CYS A N 1
ATOM 2370 C CA . CYS A 1 313 ? -5.039 -9.865 40.307 1.00 81.69 313 CYS A CA 1
ATOM 2371 C C . CYS A 1 313 ? -4.963 -8.362 40.659 1.00 81.69 313 CYS A C 1
ATOM 2373 O O . CYS A 1 313 ? -5.861 -7.853 41.326 1.00 81.69 313 CYS A O 1
ATOM 2375 N N . ASP A 1 314 ? -3.918 -7.645 40.232 1.00 79.81 314 ASP A N 1
ATOM 2376 C CA . ASP A 1 314 ? -3.824 -6.188 40.385 1.00 79.81 314 ASP A CA 1
ATOM 2377 C C . ASP A 1 314 ? -4.536 -5.435 39.241 1.00 79.81 314 ASP A C 1
ATOM 2379 O O . ASP A 1 314 ? -4.113 -5.491 38.085 1.00 79.81 314 ASP A O 1
ATOM 2383 N N . PHE A 1 315 ? -5.646 -4.761 39.541 1.00 81.81 315 PHE A N 1
ATOM 2384 C CA . PHE A 1 315 ? -6.441 -3.971 38.584 1.00 81.81 315 PHE A CA 1
ATOM 2385 C C . PHE A 1 315 ? -6.334 -2.460 38.858 1.00 81.81 315 PHE A C 1
ATOM 2387 O O . PHE A 1 315 ? -7.148 -1.679 38.368 1.00 81.81 315 PHE A O 1
ATOM 2394 N N . SER A 1 316 ? -5.328 -2.036 39.636 1.00 75.69 316 SER A N 1
ATOM 2395 C CA . SER A 1 316 ? -5.117 -0.628 40.006 1.00 75.69 316 SER A CA 1
ATOM 2396 C C . SER A 1 316 ? -4.751 0.269 38.817 1.00 75.69 316 SER A C 1
ATOM 2398 O O . SER A 1 316 ? -5.031 1.464 38.832 1.00 75.69 316 SER A O 1
ATOM 2400 N N . ASN A 1 317 ? -4.187 -0.312 37.753 1.00 72.19 317 ASN A N 1
ATOM 2401 C CA . ASN A 1 317 ? -3.807 0.390 36.523 1.00 72.19 317 ASN A CA 1
ATOM 2402 C C . ASN A 1 317 ? -4.963 0.567 35.517 1.00 72.19 317 ASN A C 1
ATOM 2404 O O . ASN A 1 317 ? -4.726 0.990 34.386 1.00 72.19 317 ASN A O 1
ATOM 2408 N N . GLY A 1 318 ? -6.202 0.250 35.907 1.00 77.69 318 GLY A N 1
ATOM 2409 C CA . GLY A 1 318 ? -7.395 0.418 35.077 1.00 77.69 318 GLY A CA 1
ATOM 2410 C C . GLY A 1 318 ? -8.064 -0.902 34.670 1.00 77.69 318 GLY A C 1
ATOM 2411 O O . GLY A 1 318 ? -7.712 -1.968 35.186 1.00 77.69 318 GLY A O 1
ATOM 2412 N N . PRO A 1 319 ? -9.066 -0.845 33.769 1.00 84.19 319 PRO A N 1
ATOM 2413 C CA . PRO A 1 319 ? -9.788 -2.029 33.316 1.00 84.19 319 PRO A CA 1
ATOM 2414 C C . PRO A 1 319 ? -8.846 -3.027 32.646 1.00 84.19 319 PRO A C 1
ATOM 2416 O O . PRO A 1 319 ? -7.895 -2.632 31.978 1.00 84.19 319 PRO A O 1
ATOM 2419 N N . ARG A 1 320 ? -9.163 -4.319 32.738 1.00 84.75 320 ARG A N 1
ATOM 2420 C CA . ARG A 1 320 ? -8.573 -5.357 31.883 1.00 84.75 320 ARG A CA 1
ATOM 2421 C C . ARG A 1 320 ? -9.634 -5.981 31.012 1.00 84.75 320 ARG A C 1
ATOM 2423 O O . ARG A 1 320 ? -10.662 -6.376 31.549 1.00 84.75 320 ARG A O 1
ATOM 2430 N N . TYR A 1 321 ? -9.380 -6.098 29.716 1.00 85.31 321 TYR A N 1
ATOM 2431 C CA . TYR A 1 321 ? -10.253 -6.803 28.789 1.00 85.31 321 TYR A CA 1
ATOM 2432 C C . TYR A 1 321 ? -10.074 -8.305 28.988 1.00 85.31 321 TYR A C 1
ATOM 2434 O O . TYR A 1 321 ? -8.953 -8.792 29.131 1.00 85.31 321 TYR A O 1
ATOM 2442 N N . VAL A 1 322 ? -11.189 -9.016 29.103 1.00 86.38 322 VAL A N 1
ATOM 2443 C CA . VAL A 1 322 ? -11.185 -10.453 29.394 1.00 86.38 322 VAL A CA 1
ATOM 2444 C C . VAL A 1 322 ? -12.031 -11.258 28.423 1.00 86.38 322 VAL A C 1
ATOM 2446 O O . VAL A 1 322 ? -11.981 -12.481 28.491 1.00 86.38 322 VAL A O 1
ATOM 2449 N N . GLY A 1 323 ? -12.787 -10.619 27.530 1.00 83.94 323 GLY A N 1
ATOM 2450 C CA . GLY A 1 323 ? -13.599 -11.302 26.531 1.00 83.94 323 GLY A CA 1
ATOM 2451 C C . GLY A 1 323 ? -14.628 -10.407 25.853 1.00 83.94 323 GLY A C 1
ATOM 2452 O O . GLY A 1 323 ? -14.641 -9.186 26.019 1.00 83.94 323 GLY A O 1
ATOM 2453 N N . THR A 1 324 ? -15.544 -11.033 25.117 1.00 82.25 324 THR A N 1
ATOM 2454 C CA . THR A 1 324 ? -16.661 -10.358 24.436 1.00 82.25 324 THR A CA 1
ATOM 2455 C C . THR A 1 324 ? -17.989 -11.071 24.672 1.00 82.25 324 THR A C 1
ATOM 2457 O O . THR A 1 324 ? -18.046 -12.289 24.857 1.00 82.25 324 THR A O 1
ATOM 2460 N N . TRP A 1 325 ? -19.076 -10.299 24.677 1.00 82.12 325 TRP A N 1
ATOM 2461 C CA . TRP A 1 325 ? -20.435 -10.798 24.873 1.00 82.12 325 TRP A CA 1
ATOM 2462 C C . TRP A 1 325 ? -21.458 -9.913 24.158 1.00 82.12 325 TRP A C 1
ATOM 2464 O O . TRP A 1 325 ? -21.563 -8.733 24.477 1.00 82.12 325 TRP A O 1
ATOM 2474 N N . ASN A 1 326 ? -22.218 -10.461 23.200 1.00 78.44 326 ASN A N 1
ATOM 2475 C CA . ASN A 1 326 ? -23.269 -9.740 22.457 1.00 78.44 326 ASN A CA 1
ATOM 2476 C C . ASN A 1 326 ? -22.831 -8.363 21.909 1.00 78.44 326 ASN A C 1
ATOM 2478 O O . ASN A 1 326 ? -23.554 -7.376 22.012 1.00 78.44 326 ASN A O 1
ATOM 2482 N N . GLY A 1 327 ? -21.617 -8.283 21.354 1.00 67.44 327 GLY A N 1
ATOM 2483 C CA . GLY A 1 327 ? -21.054 -7.033 20.824 1.00 67.44 327 GLY A CA 1
ATOM 2484 C C . GLY A 1 327 ? -20.522 -6.060 21.885 1.00 67.44 327 GLY A C 1
ATOM 2485 O O . GLY A 1 327 ? -19.972 -5.022 21.529 1.00 67.44 327 GLY A O 1
ATOM 2486 N N . LEU A 1 328 ? -20.631 -6.394 23.174 1.00 78.50 328 LEU A N 1
ATOM 2487 C CA . LEU A 1 328 ? -19.992 -5.681 24.276 1.00 78.50 328 LEU A CA 1
ATOM 2488 C C . LEU A 1 328 ? -18.622 -6.287 24.589 1.00 78.50 328 LEU A C 1
ATOM 2490 O O . LEU A 1 328 ? -18.398 -7.493 24.457 1.00 78.50 328 LEU A O 1
ATOM 2494 N N . ILE A 1 329 ? -17.718 -5.437 25.060 1.00 82.56 329 ILE A N 1
ATOM 2495 C CA . ILE A 1 329 ? -16.437 -5.855 25.635 1.00 82.56 329 ILE A CA 1
ATOM 2496 C C . ILE A 1 329 ? -16.652 -6.236 27.098 1.00 82.56 329 ILE A C 1
ATOM 2498 O O . ILE A 1 329 ? -17.327 -5.526 27.840 1.00 82.56 329 ILE A O 1
ATOM 2502 N N . VAL A 1 330 ? -16.074 -7.348 27.531 1.00 88.56 330 VAL A N 1
ATOM 2503 C CA . VAL A 1 330 ? -16.090 -7.774 28.931 1.00 88.56 330 VAL A CA 1
ATOM 2504 C C . VAL A 1 330 ? -14.776 -7.366 29.570 1.00 88.56 330 VAL A C 1
ATOM 2506 O O . VAL A 1 330 ? -13.700 -7.596 29.016 1.00 88.56 330 VAL A O 1
ATOM 2509 N N . GLN A 1 331 ? -14.864 -6.728 30.732 1.00 91.19 331 GLN A N 1
ATOM 2510 C CA . GLN A 1 331 ? -13.714 -6.216 31.459 1.00 91.19 331 GLN A CA 1
ATOM 2511 C C . GLN A 1 331 ? -13.773 -6.612 32.932 1.00 91.19 331 GLN A C 1
ATOM 2513 O O . GLN A 1 331 ? -14.853 -6.756 33.498 1.00 91.19 331 GLN A O 1
ATOM 2518 N N . ILE A 1 332 ? -12.616 -6.691 33.583 1.00 90.69 332 ILE A N 1
ATOM 2519 C CA . ILE A 1 332 ? -12.523 -6.625 35.043 1.00 90.69 332 ILE A CA 1
ATOM 2520 C C . ILE A 1 332 ? -12.056 -5.223 35.425 1.00 90.69 332 ILE A C 1
ATOM 2522 O O . ILE A 1 332 ? -11.049 -4.737 34.905 1.00 90.69 332 ILE A O 1
ATOM 2526 N N . ARG A 1 333 ? -12.782 -4.575 36.336 1.00 89.12 333 ARG A N 1
ATOM 2527 C CA . ARG A 1 333 ? -12.467 -3.247 36.877 1.00 89.12 333 ARG A CA 1
ATOM 2528 C C . ARG A 1 333 ? -12.348 -3.298 38.389 1.00 89.12 333 ARG A C 1
ATOM 2530 O O . ARG A 1 333 ? -13.084 -4.036 39.037 1.00 89.12 333 ARG A O 1
ATOM 2537 N N . GLN A 1 334 ? -11.483 -2.461 38.957 1.00 87.94 334 GLN A N 1
ATOM 2538 C CA . GLN A 1 334 ? -11.497 -2.221 40.394 1.00 87.94 334 GLN A CA 1
ATOM 2539 C C . GLN A 1 334 ? -12.544 -1.144 40.727 1.00 87.94 334 GLN A C 1
ATOM 2541 O O . GLN A 1 334 ? -12.370 0.020 40.376 1.00 87.94 334 GLN A O 1
ATOM 2546 N N . ILE A 1 335 ? -13.639 -1.521 41.389 1.00 86.06 335 ILE A N 1
ATOM 2547 C CA . ILE A 1 335 ? -14.730 -0.622 41.797 1.00 86.06 335 ILE A CA 1
ATOM 2548 C C . ILE A 1 335 ? -14.933 -0.773 43.303 1.00 86.06 335 ILE A C 1
ATOM 2550 O O . ILE A 1 335 ? -15.138 -1.879 43.800 1.00 86.06 335 ILE A O 1
ATOM 2554 N N . SER A 1 336 ? -14.842 0.335 44.042 1.00 81.00 336 SER A N 1
ATOM 2555 C CA . SER A 1 336 ? -14.989 0.357 45.508 1.00 81.00 336 SER A CA 1
ATOM 2556 C C . SER A 1 336 ? -14.122 -0.695 46.227 1.00 81.00 336 SER A C 1
ATOM 2558 O O . SER A 1 336 ? -14.558 -1.338 47.179 1.00 81.00 336 SER A O 1
ATOM 2560 N N . GLY A 1 337 ? -12.888 -0.899 45.744 1.00 82.00 337 GLY A N 1
ATOM 2561 C CA . GLY A 1 337 ? -11.926 -1.862 46.301 1.00 82.00 337 GLY A CA 1
ATOM 2562 C C . GLY A 1 337 ? -12.161 -3.328 45.911 1.00 82.00 337 GLY A C 1
ATOM 2563 O O . GLY A 1 337 ? -11.429 -4.197 46.381 1.00 82.00 337 GLY A O 1
ATOM 2564 N N . ARG A 1 338 ? -13.144 -3.612 45.051 1.00 87.69 338 ARG A N 1
ATOM 2565 C CA . ARG A 1 338 ? -13.468 -4.956 44.553 1.00 87.69 338 ARG A CA 1
ATOM 2566 C C . ARG A 1 338 ? -13.124 -5.094 43.078 1.00 87.69 338 ARG A C 1
ATOM 2568 O O . ARG A 1 338 ? -13.262 -4.138 42.326 1.00 87.69 338 ARG A O 1
ATOM 2575 N N . ASN A 1 339 ? -12.717 -6.285 42.665 1.00 90.81 339 ASN A N 1
ATOM 2576 C CA . ASN A 1 339 ? -12.538 -6.655 41.270 1.00 90.81 339 ASN A CA 1
ATOM 2577 C C . ASN A 1 339 ? -13.890 -7.124 40.737 1.00 90.81 339 ASN A C 1
ATOM 2579 O O . ASN A 1 339 ? -14.372 -8.201 41.092 1.00 90.81 339 ASN A O 1
ATOM 2583 N N . VAL A 1 340 ? -14.507 -6.273 39.930 1.00 90.00 340 VAL A N 1
ATOM 2584 C CA . VAL A 1 340 ? -15.864 -6.431 39.420 1.00 90.00 340 VAL A CA 1
ATOM 2585 C C . VAL A 1 340 ? -15.805 -6.745 37.936 1.00 90.00 340 VAL A C 1
ATOM 2587 O O . VAL A 1 340 ? -15.116 -6.060 37.175 1.00 90.00 340 VAL A O 1
ATOM 2590 N N . LEU A 1 341 ? -16.555 -7.761 37.523 1.00 91.12 341 LEU A N 1
ATOM 2591 C CA . LEU A 1 341 ? -16.783 -8.054 36.117 1.00 91.12 341 LEU A CA 1
ATOM 2592 C C . LEU A 1 341 ? -17.791 -7.043 35.556 1.00 91.12 341 LEU A C 1
ATOM 2594 O O . LEU A 1 341 ? -18.838 -6.803 36.154 1.00 91.12 341 LEU A O 1
ATOM 2598 N N . VAL A 1 342 ? -17.489 -6.427 34.418 1.00 89.81 342 VAL A N 1
ATOM 2599 C CA . VAL A 1 342 ? -18.373 -5.459 33.760 1.00 89.81 342 VAL A CA 1
ATOM 2600 C C . VAL A 1 342 ? -18.471 -5.770 32.271 1.00 89.81 342 VAL A C 1
ATOM 2602 O O . VAL A 1 342 ? -17.506 -6.227 31.661 1.00 89.81 342 VAL A O 1
ATOM 2605 N N . THR A 1 343 ? -19.615 -5.484 31.659 1.00 88.56 343 THR A N 1
ATOM 2606 C CA . THR A 1 343 ? -19.710 -5.360 30.195 1.00 88.56 343 THR A CA 1
ATOM 2607 C C . THR A 1 343 ? -19.656 -3.884 29.830 1.00 88.56 343 THR A C 1
ATOM 2609 O O . THR A 1 343 ? -20.321 -3.091 30.487 1.00 88.56 343 THR A O 1
ATOM 2612 N N . ALA A 1 344 ? -18.916 -3.490 28.805 1.00 84.12 344 ALA A N 1
ATOM 2613 C CA . ALA A 1 344 ? -18.779 -2.101 28.383 1.00 84.12 344 ALA A CA 1
ATOM 2614 C C . ALA A 1 344 ? -19.082 -1.942 26.890 1.00 84.12 344 ALA A C 1
ATOM 2616 O O . ALA A 1 344 ? -18.930 -2.878 26.100 1.00 84.12 344 ALA A O 1
ATOM 2617 N N . ILE A 1 345 ? -19.532 -0.748 26.506 1.00 74.81 345 ILE A N 1
ATOM 2618 C CA . ILE A 1 345 ? -19.749 -0.422 25.096 1.00 74.81 345 ILE A CA 1
ATOM 2619 C C . ILE A 1 345 ? -18.373 -0.177 24.455 1.00 74.81 345 ILE A C 1
ATOM 2621 O O . ILE A 1 345 ? -17.622 0.674 24.949 1.00 74.81 345 ILE A O 1
ATOM 2625 N N . PRO A 1 346 ? -18.012 -0.891 23.371 1.00 67.62 346 PRO A N 1
ATOM 2626 C CA . PRO A 1 346 ? -16.749 -0.660 22.682 1.00 67.62 346 PRO A CA 1
ATOM 2627 C C . PRO A 1 346 ? -16.628 0.801 22.235 1.00 67.62 346 PRO A C 1
ATOM 2629 O O . PRO A 1 346 ? -17.559 1.353 21.654 1.00 67.62 346 PRO A O 1
ATOM 2632 N N . ASN A 1 347 ? -15.475 1.424 22.496 1.00 65.50 347 ASN A N 1
ATOM 2633 C CA . ASN A 1 347 ? -15.174 2.811 22.111 1.00 65.50 347 ASN A CA 1
ATOM 2634 C C . ASN A 1 347 ? -16.187 3.859 22.630 1.00 65.50 347 ASN A C 1
ATOM 2636 O O . ASN A 1 347 ? -16.374 4.902 22.005 1.00 65.50 347 ASN A O 1
ATOM 2640 N N . SER A 1 348 ? -16.843 3.600 23.768 1.00 68.75 348 SER A N 1
ATOM 2641 C CA . SER A 1 348 ? -17.770 4.553 24.389 1.00 68.75 348 SER A CA 1
ATOM 2642 C C . SER A 1 348 ? -17.086 5.893 24.707 1.00 68.75 348 SER A C 1
ATOM 2644 O O . SER A 1 348 ? -16.137 5.898 25.493 1.00 68.75 348 SER A O 1
ATOM 2646 N N . PRO A 1 349 ? -17.597 7.044 24.224 1.00 62.69 349 PRO A N 1
ATOM 2647 C CA . PRO A 1 349 ? -16.989 8.355 24.480 1.00 62.69 349 PRO A CA 1
ATOM 2648 C C . PRO A 1 349 ? -17.088 8.791 25.951 1.00 62.69 349 PRO A C 1
ATOM 2650 O O . PRO A 1 349 ? -16.301 9.610 26.414 1.00 62.69 349 PRO A O 1
ATOM 2653 N N . THR A 1 350 ? -18.052 8.239 26.690 1.00 74.56 350 THR A N 1
ATOM 2654 C CA . THR A 1 350 ? -18.333 8.539 28.103 1.00 74.56 350 THR A CA 1
ATOM 2655 C C . THR A 1 350 ? -17.959 7.388 29.044 1.00 74.56 350 THR A C 1
ATOM 2657 O O . THR A 1 350 ? -18.496 7.298 30.146 1.00 74.56 350 THR A O 1
ATOM 2660 N N . ASP A 1 351 ? -17.125 6.446 28.584 1.00 78.88 351 ASP A N 1
ATOM 2661 C CA . ASP A 1 351 ? -16.762 5.215 29.308 1.00 78.88 351 ASP A CA 1
ATOM 2662 C C . ASP A 1 351 ? -17.959 4.547 30.022 1.00 78.88 351 ASP A C 1
ATOM 2664 O O . ASP A 1 351 ? -18.015 4.442 31.248 1.00 78.88 351 ASP A O 1
ATOM 2668 N N . LYS A 1 352 ? -18.989 4.179 29.249 1.00 82.62 352 LYS A N 1
ATOM 2669 C CA . LYS A 1 352 ? -20.223 3.581 29.764 1.00 82.62 352 LYS A CA 1
ATOM 2670 C C . LYS A 1 352 ? -20.076 2.067 29.898 1.00 82.62 352 LYS A C 1
ATOM 2672 O O . LYS A 1 352 ? -19.786 1.371 28.919 1.00 82.62 352 LYS A O 1
ATOM 2677 N N . TYR A 1 353 ? -20.335 1.553 31.096 1.00 87.19 353 TYR A N 1
ATOM 2678 C CA . TYR A 1 353 ? -20.269 0.126 31.398 1.00 87.19 353 TYR A CA 1
ATOM 2679 C C . TYR A 1 353 ? -21.320 -0.310 32.415 1.00 87.19 353 TYR A C 1
ATOM 2681 O O . TYR A 1 353 ? -21.882 0.486 33.160 1.00 87.19 353 TYR A O 1
ATOM 2689 N N . TYR A 1 354 ? -21.572 -1.610 32.445 1.00 88.12 354 TYR A N 1
ATOM 2690 C CA . TYR A 1 354 ? -22.620 -2.242 33.221 1.00 88.12 354 TYR A CA 1
ATOM 2691 C C . TYR A 1 354 ? -21.983 -3.287 34.142 1.00 88.12 354 TYR A C 1
ATOM 2693 O O . TYR A 1 354 ? -21.436 -4.279 33.641 1.00 88.12 354 TYR A O 1
ATOM 2701 N N . PRO A 1 355 ? -22.012 -3.083 35.468 1.00 88.38 355 PRO A N 1
ATOM 2702 C CA . PRO A 1 355 ? -21.534 -4.080 36.415 1.00 88.38 355 PRO A CA 1
ATOM 2703 C C . PRO A 1 355 ? -22.294 -5.406 36.311 1.00 88.38 355 PRO A C 1
ATOM 2705 O O . PRO A 1 355 ? -23.482 -5.436 35.982 1.00 88.38 355 PRO A O 1
ATOM 2708 N N . ARG A 1 356 ? -21.594 -6.506 36.581 1.00 87.75 356 ARG A N 1
ATOM 2709 C CA . ARG A 1 356 ? -22.113 -7.877 36.550 1.00 87.75 356 ARG A CA 1
ATOM 2710 C C . ARG A 1 356 ? -21.721 -8.617 37.826 1.00 87.75 356 ARG A C 1
ATOM 2712 O O . ARG A 1 356 ? -20.750 -8.249 38.487 1.00 87.75 356 ARG A O 1
ATOM 2719 N N . GLY A 1 357 ? -22.477 -9.660 38.156 1.00 86.00 357 GLY A N 1
ATOM 2720 C CA . GLY A 1 357 ? -22.100 -10.604 39.209 1.00 86.00 357 GLY A CA 1
ATOM 2721 C C . GLY A 1 357 ? -20.936 -11.508 38.791 1.00 86.00 357 GLY A C 1
ATOM 2722 O O . GLY A 1 357 ? -20.729 -11.757 37.601 1.00 86.00 357 GLY A O 1
ATOM 2723 N N . ASP A 1 358 ? -20.203 -12.049 39.765 1.00 88.88 358 ASP A N 1
ATOM 2724 C CA . ASP A 1 358 ? -19.065 -12.954 39.523 1.00 88.88 358 ASP A CA 1
ATOM 2725 C C . ASP A 1 358 ? -19.493 -14.222 38.741 1.00 88.88 358 ASP A C 1
ATOM 2727 O O . ASP A 1 358 ? -18.732 -14.778 37.945 1.00 88.88 358 ASP A O 1
ATOM 2731 N N . ASN A 1 359 ? -20.757 -14.634 38.888 1.00 86.44 359 ASN A N 1
ATOM 2732 C CA . ASN A 1 359 ? -21.392 -15.727 38.148 1.00 86.44 359 ASN A CA 1
ATOM 2733 C C . ASN A 1 359 ? -21.632 -15.439 36.653 1.00 86.44 359 ASN A C 1
ATOM 2735 O O . ASN A 1 359 ? -21.965 -16.365 35.911 1.00 86.44 359 ASN A O 1
ATOM 2739 N N . PHE A 1 360 ? -21.420 -14.207 36.174 1.00 88.56 360 PHE A N 1
ATOM 2740 C CA . PHE A 1 360 ? -21.466 -13.890 34.743 1.00 88.56 360 PHE A CA 1
ATOM 2741 C C . PHE A 1 360 ? -20.261 -14.467 33.973 1.00 88.56 360 PHE A C 1
ATOM 2743 O O . PHE A 1 360 ? -20.333 -14.597 32.753 1.00 88.56 360 PHE A O 1
ATOM 2750 N N . TRP A 1 361 ? -19.191 -14.901 34.657 1.00 88.75 361 TRP A N 1
ATOM 2751 C CA . TRP A 1 361 ? -17.972 -15.415 34.015 1.00 88.75 361 TRP A CA 1
ATOM 2752 C C . TRP A 1 361 ? -18.206 -16.533 32.987 1.00 88.75 361 TRP A C 1
ATOM 2754 O O . TRP A 1 361 ? -17.556 -16.571 31.949 1.00 88.75 361 TRP A O 1
ATOM 2764 N N . GLY A 1 362 ? -19.164 -17.425 33.246 1.00 87.50 362 GLY A N 1
ATOM 2765 C CA . GLY A 1 362 ? -19.487 -18.533 32.342 1.00 87.50 362 GLY A CA 1
ATOM 2766 C C . GLY A 1 362 ? -20.319 -18.157 31.110 1.00 87.50 362 GLY A C 1
ATOM 2767 O O . GLY A 1 362 ? -20.658 -19.048 30.340 1.00 87.50 362 GLY A O 1
ATOM 2768 N N . ASN A 1 363 ? -20.690 -16.883 30.933 1.00 86.38 363 ASN A N 1
ATOM 2769 C CA . ASN A 1 363 ? -21.673 -16.455 29.930 1.00 86.38 363 ASN A CA 1
ATOM 2770 C C . ASN A 1 363 ? -21.076 -15.666 28.759 1.00 86.38 363 ASN A C 1
ATOM 2772 O O . ASN A 1 363 ? -21.828 -15.256 27.879 1.00 86.38 363 ASN A O 1
ATOM 2776 N N . PHE A 1 364 ? -19.760 -15.446 28.723 1.00 86.12 364 PHE A N 1
ATOM 2777 C CA . PHE A 1 364 ? -19.085 -14.710 27.653 1.00 86.12 364 PHE A CA 1
ATOM 2778 C C . PHE A 1 364 ? -17.947 -15.517 27.022 1.00 86.12 364 PHE A C 1
ATOM 2780 O O . PHE A 1 364 ? -17.487 -16.504 27.592 1.00 86.12 364 PHE A O 1
ATOM 2787 N N . THR A 1 365 ? -17.483 -15.090 25.846 1.00 84.56 365 THR A N 1
ATOM 2788 C CA . THR A 1 365 ? -16.346 -15.716 25.156 1.00 84.56 365 THR A CA 1
ATOM 2789 C C . THR A 1 365 ? -15.043 -15.099 25.671 1.00 84.56 365 THR A C 1
ATOM 2791 O O . THR A 1 365 ? -14.822 -13.914 25.398 1.00 84.56 365 THR A O 1
ATOM 2794 N N . PRO A 1 366 ? -14.188 -15.833 26.411 1.00 81.88 366 PRO A N 1
ATOM 2795 C CA . PRO A 1 366 ? -12.985 -15.261 27.002 1.00 81.88 366 PRO A CA 1
ATOM 2796 C C . PRO A 1 366 ? -11.894 -14.998 25.970 1.00 81.88 366 PRO A C 1
ATOM 2798 O O . PRO A 1 366 ? -11.684 -15.798 25.057 1.00 81.88 366 PRO A O 1
ATOM 2801 N N . ASP A 1 367 ? -11.152 -13.915 26.175 1.00 75.19 367 ASP A N 1
ATOM 2802 C CA . ASP A 1 367 ? -9.949 -13.623 25.407 1.00 75.19 367 ASP A CA 1
ATOM 2803 C C . ASP A 1 367 ? -8.833 -14.632 25.750 1.00 75.19 367 ASP A C 1
ATOM 2805 O O . ASP A 1 367 ? -8.767 -15.158 26.874 1.00 75.19 367 ASP A O 1
ATOM 2809 N N . PRO A 1 368 ? -7.904 -14.904 24.815 1.00 65.75 368 PRO A N 1
ATOM 2810 C CA . PRO A 1 368 ? -6.721 -15.711 25.094 1.00 65.75 368 PRO A CA 1
ATOM 2811 C C . PRO A 1 368 ? -5.954 -15.185 26.320 1.00 65.75 368 PRO A C 1
ATOM 2813 O O . PRO A 1 368 ? -5.556 -14.026 26.370 1.00 65.75 368 PRO A O 1
ATOM 2816 N N . GLY A 1 369 ? -5.745 -16.043 27.325 1.00 69.00 369 GLY A N 1
ATOM 2817 C CA . GLY A 1 369 ? -5.045 -15.686 28.570 1.00 69.00 369 GLY A CA 1
ATOM 2818 C C . GLY A 1 369 ? -5.936 -15.178 29.712 1.00 69.00 369 GLY A C 1
ATOM 2819 O O . GLY A 1 369 ? -5.450 -15.043 30.834 1.00 69.00 369 GLY A O 1
ATOM 2820 N N . ALA A 1 370 ? -7.242 -14.982 29.491 1.00 77.75 370 ALA A N 1
ATOM 2821 C CA . ALA A 1 370 ? -8.157 -14.494 30.527 1.00 77.75 370 ALA A CA 1
ATOM 2822 C C . ALA A 1 370 ? -8.593 -15.564 31.551 1.00 77.75 370 ALA A C 1
ATOM 2824 O O . ALA A 1 370 ? -9.030 -15.219 32.646 1.00 77.75 370 ALA A O 1
ATOM 2825 N N . VAL A 1 371 ? -8.454 -16.860 31.238 1.00 74.12 371 VAL A N 1
ATOM 2826 C CA . VAL A 1 371 ? -9.007 -17.987 32.030 1.00 74.12 371 VAL A CA 1
ATOM 2827 C C . VAL A 1 371 ? -8.578 -17.962 33.506 1.00 74.12 371 VAL A C 1
ATOM 2829 O O . VAL A 1 371 ? -9.381 -18.252 34.388 1.00 74.12 371 VAL A O 1
ATOM 2832 N N . GLY A 1 372 ? -7.337 -17.561 33.797 1.00 79.00 372 GLY A N 1
ATOM 2833 C CA . GLY A 1 372 ? -6.812 -17.486 35.166 1.00 79.00 372 GLY A CA 1
ATOM 2834 C C . GLY A 1 372 ? -7.295 -16.283 35.986 1.00 79.00 372 GLY A C 1
ATOM 2835 O O . GLY A 1 372 ? -6.913 -16.158 37.146 1.00 79.00 372 GLY A O 1
ATOM 2836 N N . LEU A 1 373 ? -8.095 -15.381 35.407 1.00 86.81 373 LEU A N 1
ATOM 2837 C CA . LEU A 1 373 ? -8.552 -14.158 36.074 1.00 86.81 373 LEU A CA 1
ATOM 2838 C C . LEU A 1 373 ? -9.894 -14.325 36.796 1.00 86.81 373 LEU A C 1
ATOM 2840 O O . LEU A 1 373 ? -10.240 -13.468 37.608 1.00 86.81 373 LEU A O 1
ATOM 2844 N N . GLN A 1 374 ? -10.614 -15.433 36.581 1.00 89.94 374 GLN A N 1
ATOM 2845 C CA . GLN A 1 374 ? -11.879 -15.709 37.273 1.00 89.94 374 GLN A CA 1
ATOM 2846 C C . GLN A 1 374 ? -11.718 -15.672 38.797 1.00 89.94 374 GLN A C 1
ATOM 2848 O O . GLN A 1 374 ? -12.539 -15.093 39.502 1.00 89.94 374 GLN A O 1
ATOM 2853 N N . SER A 1 375 ? -10.627 -16.251 39.310 1.00 88.88 375 SER A N 1
ATOM 2854 C CA . SER A 1 375 ? -10.333 -16.296 40.746 1.00 88.88 375 SER A CA 1
ATOM 2855 C C . SER A 1 375 ? -9.997 -14.931 41.347 1.00 88.88 375 SER A C 1
ATOM 2857 O O . SER A 1 375 ? -9.883 -14.817 42.563 1.00 88.88 375 SER A O 1
ATOM 2859 N N . CYS A 1 376 ? -9.791 -13.905 40.517 1.00 90.12 376 CYS A N 1
ATOM 2860 C CA . CYS A 1 376 ? -9.530 -12.554 40.989 1.00 90.12 376 CYS A CA 1
ATOM 2861 C C . CYS A 1 376 ? -10.811 -11.780 41.334 1.00 90.12 376 CYS A C 1
ATOM 2863 O O . CYS A 1 376 ? -10.698 -10.733 41.971 1.00 90.12 376 CYS A O 1
ATOM 2865 N N . LEU A 1 377 ? -11.988 -12.245 40.896 1.00 91.44 377 LEU A N 1
ATOM 2866 C CA . LEU A 1 377 ? -13.274 -11.589 41.138 1.00 91.44 377 LEU A CA 1
ATOM 2867 C C . LEU A 1 377 ? -13.702 -11.711 42.606 1.00 91.44 377 LEU A C 1
ATOM 2869 O O . LEU A 1 377 ? -13.476 -12.736 43.250 1.00 91.44 377 LEU A O 1
ATOM 2873 N N . ASN A 1 378 ? -14.295 -10.647 43.147 1.00 90.12 378 ASN A N 1
ATOM 2874 C CA . ASN A 1 378 ? -14.781 -10.612 44.530 1.00 90.12 378 ASN A CA 1
ATOM 2875 C C . ASN A 1 378 ? -15.947 -9.622 44.733 1.00 90.12 378 ASN A C 1
ATOM 2877 O O . ASN A 1 378 ? -16.122 -9.056 45.824 1.00 90.12 378 ASN A O 1
ATOM 2881 N N . ALA A 1 379 ? -16.737 -9.389 43.681 1.00 86.31 379 ALA A N 1
ATOM 2882 C CA . ALA A 1 379 ? -17.911 -8.521 43.717 1.00 86.31 379 ALA A CA 1
ATOM 2883 C C . ALA A 1 379 ? -19.152 -9.228 44.283 1.00 86.31 379 ALA A C 1
ATOM 2885 O O . ALA A 1 379 ? -20.091 -8.556 44.707 1.00 86.31 379 ALA A O 1
ATOM 2886 N N . GLY A 1 380 ? -19.123 -10.561 44.346 1.00 84.75 380 GLY A N 1
ATOM 2887 C CA . GLY A 1 380 ? -20.248 -11.402 44.723 1.00 84.75 380 GLY A CA 1
ATOM 2888 C C . GLY A 1 380 ? -21.067 -11.847 43.512 1.00 84.75 380 GLY A C 1
ATOM 2889 O O . GLY A 1 380 ? -21.000 -11.273 42.425 1.00 84.75 380 GLY A O 1
ATOM 2890 N N . ASN A 1 381 ? -21.865 -12.893 43.710 1.00 82.75 381 ASN A N 1
ATOM 2891 C CA . ASN A 1 381 ? -22.819 -13.356 42.706 1.00 82.75 381 ASN A CA 1
ATOM 2892 C C . ASN A 1 381 ? -24.081 -12.492 42.740 1.00 82.75 381 ASN A C 1
ATOM 2894 O O . ASN A 1 381 ? -24.491 -12.036 43.808 1.00 82.75 381 ASN A O 1
ATOM 2898 N N . THR A 1 382 ? -24.720 -12.322 41.587 1.00 72.38 382 THR A N 1
ATOM 2899 C CA . THR A 1 382 ? -26.053 -11.715 41.502 1.00 72.38 382 THR A CA 1
ATOM 2900 C C . THR A 1 382 ? -27.044 -12.696 40.883 1.00 72.38 382 THR A C 1
ATOM 2902 O O . THR A 1 382 ? -26.651 -13.740 40.353 1.00 72.38 382 THR A O 1
ATOM 2905 N N . ASP A 1 383 ? -28.337 -12.409 40.997 1.00 68.38 383 ASP A N 1
ATOM 2906 C CA . ASP A 1 383 ? -29.390 -13.264 40.447 1.00 68.38 383 ASP A CA 1
ATOM 2907 C C . ASP A 1 383 ? -29.348 -13.300 38.901 1.00 68.38 383 ASP A C 1
ATOM 2909 O O . ASP A 1 383 ? -28.482 -12.691 38.267 1.00 68.38 383 ASP A O 1
ATOM 2913 N N . TRP A 1 384 ? -30.247 -14.079 38.285 1.00 60.28 384 TRP A N 1
ATOM 2914 C CA . TRP A 1 384 ? -30.454 -14.201 36.828 1.00 60.28 384 TRP A CA 1
ATOM 2915 C C . TRP A 1 384 ? -29.174 -14.058 35.978 1.00 60.28 384 TRP A C 1
ATOM 2917 O O . TRP A 1 384 ? -29.008 -13.099 35.229 1.00 60.28 384 TRP A O 1
ATOM 2927 N N . TYR A 1 385 ? -28.241 -15.009 36.093 1.00 53.69 385 TYR A N 1
ATOM 2928 C CA . TYR A 1 385 ? -27.002 -15.055 35.294 1.00 53.69 385 TYR A CA 1
ATOM 2929 C C . TYR A 1 385 ? -26.071 -13.835 35.424 1.00 53.69 385 TYR A C 1
ATOM 2931 O O . TYR A 1 385 ? -25.223 -13.624 34.562 1.00 53.69 385 TYR A O 1
ATOM 2939 N N . GLY A 1 386 ? -26.178 -13.040 36.490 1.00 56.00 386 GLY A N 1
ATOM 2940 C CA . GLY A 1 386 ? -25.254 -11.933 36.735 1.00 56.00 386 GLY A CA 1
ATOM 2941 C C . GLY A 1 386 ? -25.695 -10.583 36.153 1.00 56.00 386 GLY A C 1
ATOM 2942 O O . GLY A 1 386 ? -24.901 -9.642 36.162 1.00 56.00 386 GLY A O 1
ATOM 2943 N N . PHE A 1 387 ? -26.925 -10.477 35.630 1.00 54.34 387 PHE A N 1
ATOM 2944 C CA . PHE A 1 387 ? -27.477 -9.252 35.020 1.00 54.34 387 PHE A CA 1
ATOM 2945 C C . PHE A 1 387 ? -27.927 -8.198 36.030 1.00 54.34 387 PHE A C 1
ATOM 2947 O O . PHE A 1 387 ? -27.994 -7.011 35.712 1.00 54.34 387 PHE A O 1
ATOM 2954 N N . THR A 1 388 ? -28.233 -8.628 37.249 1.00 60.38 388 THR A N 1
ATOM 2955 C CA . THR A 1 388 ? -28.579 -7.739 38.355 1.00 60.38 388 THR A CA 1
ATOM 2956 C C . THR A 1 388 ? -27.348 -7.050 38.936 1.00 60.38 388 THR A C 1
ATOM 2958 O O . THR A 1 388 ? -26.257 -7.620 38.996 1.00 60.38 388 THR A O 1
ATOM 2961 N N . PHE A 1 389 ? -27.553 -5.818 39.395 1.00 65.50 389 PHE A N 1
ATOM 2962 C CA . PHE A 1 389 ? -26.551 -4.965 40.021 1.00 65.50 389 PHE A CA 1
ATOM 2963 C C . PHE A 1 389 ? -26.010 -5.566 41.335 1.00 65.50 389 PHE A C 1
ATOM 2965 O O . PHE A 1 389 ? -26.816 -5.871 42.219 1.00 65.50 389 PHE A O 1
ATOM 2972 N N . PRO A 1 390 ? -24.680 -5.707 41.523 1.00 68.88 390 PRO A N 1
ATOM 2973 C CA . PRO A 1 390 ? -24.131 -6.115 42.812 1.00 68.88 390 PRO A CA 1
ATOM 2974 C C . PRO A 1 390 ? -24.431 -5.032 43.858 1.00 68.88 390 PRO A C 1
ATOM 2976 O O . PRO A 1 390 ? -23.896 -3.931 43.804 1.00 68.88 390 PRO A O 1
ATOM 2979 N N . THR A 1 391 ? -25.292 -5.320 44.833 1.00 62.91 391 THR A N 1
ATOM 2980 C CA . THR A 1 391 ? -25.792 -4.315 45.797 1.00 62.91 391 THR A CA 1
ATOM 2981 C C . THR A 1 391 ? -24.708 -3.727 46.709 1.00 62.91 391 THR A C 1
ATOM 2983 O O . THR A 1 391 ? -24.948 -2.747 47.410 1.00 62.91 391 THR A O 1
ATOM 2986 N N . THR A 1 392 ? -23.505 -4.307 46.702 1.00 66.00 392 THR A N 1
ATOM 2987 C CA . THR A 1 392 ? -22.362 -3.913 47.533 1.00 66.00 392 THR A CA 1
ATOM 2988 C C . THR A 1 392 ? -21.370 -2.970 46.849 1.00 66.00 392 THR A C 1
ATOM 2990 O O . THR A 1 392 ? -20.342 -2.659 47.454 1.00 66.00 392 THR A O 1
ATOM 2993 N N . ILE A 1 393 ? -21.608 -2.555 45.600 1.00 73.12 393 ILE A N 1
ATOM 2994 C CA . ILE A 1 393 ? -20.733 -1.615 44.881 1.00 73.12 393 ILE A CA 1
ATOM 2995 C C . ILE A 1 393 ? -21.472 -0.311 44.582 1.00 73.12 393 ILE A C 1
ATOM 2997 O O . ILE A 1 393 ? -22.689 -0.283 44.456 1.00 73.12 393 ILE A O 1
ATOM 3001 N N . SER A 1 394 ? -20.726 0.785 44.509 1.00 76.44 394 SER A N 1
ATOM 3002 C CA . SER A 1 394 ? -21.230 2.127 44.213 1.00 76.44 394 SER A CA 1
ATOM 3003 C C . SER A 1 394 ? -20.458 2.701 43.025 1.00 76.44 394 SER A C 1
ATOM 3005 O O . SER A 1 394 ? -19.323 2.270 42.785 1.00 76.44 394 SER A O 1
ATOM 3007 N N . PRO A 1 395 ? -21.035 3.653 42.267 1.00 74.69 395 PRO A N 1
ATOM 3008 C CA . PRO A 1 395 ? -20.323 4.273 41.159 1.00 74.69 395 PRO A CA 1
ATOM 3009 C C . PRO A 1 395 ? -18.999 4.888 41.649 1.00 74.69 395 PRO A C 1
ATOM 3011 O O . PRO A 1 395 ? -18.980 5.548 42.695 1.00 74.69 395 PRO A O 1
ATOM 3014 N N . PRO A 1 396 ? -17.881 4.654 40.935 1.00 76.62 396 PRO A N 1
ATOM 3015 C CA . PRO A 1 396 ? -16.593 5.227 41.301 1.00 76.62 396 PRO A CA 1
ATOM 3016 C C . PRO A 1 396 ? -16.603 6.753 41.154 1.00 76.62 396 PRO A C 1
ATOM 3018 O O . PRO A 1 396 ? -17.453 7.334 40.480 1.00 76.62 396 PRO A O 1
ATOM 3021 N N . SER A 1 397 ? -15.639 7.424 41.785 1.00 73.31 397 SER A N 1
ATOM 3022 C CA . SER A 1 397 ? -15.530 8.886 41.710 1.00 73.31 397 SER A CA 1
ATOM 3023 C C . SER A 1 397 ? -15.478 9.370 40.253 1.00 73.31 397 SER A C 1
ATOM 3025 O O . SER A 1 397 ? -14.708 8.843 39.451 1.00 73.31 397 SER A O 1
ATOM 3027 N N . GLY A 1 398 ? -16.306 10.362 39.911 1.00 71.25 398 GLY A N 1
ATOM 3028 C CA . GLY A 1 398 ? -16.441 10.885 38.545 1.00 71.25 398 GLY A CA 1
ATOM 3029 C C . GLY A 1 398 ? -17.434 10.133 37.650 1.00 71.25 398 GLY A C 1
ATOM 3030 O O . GLY A 1 398 ? -17.624 10.537 36.504 1.00 71.25 398 GLY A O 1
ATOM 3031 N N . TYR A 1 399 ? -18.088 9.086 38.160 1.00 78.19 399 TYR A N 1
ATOM 3032 C CA . TYR A 1 399 ? -19.132 8.339 37.461 1.00 78.19 399 TYR A CA 1
ATOM 3033 C C . TYR A 1 399 ? -20.493 8.588 38.104 1.00 78.19 399 TYR A C 1
ATOM 3035 O O . TYR A 1 399 ? -20.605 8.693 39.325 1.00 78.19 399 TYR A O 1
ATOM 3043 N N . TYR A 1 400 ? -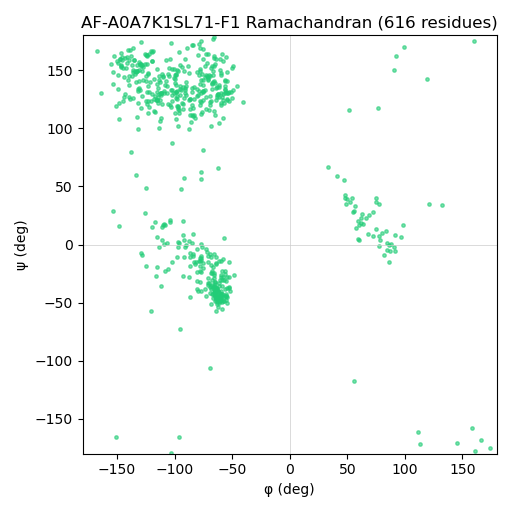21.538 8.642 37.283 1.00 73.81 400 TYR A N 1
ATOM 3044 C CA . TYR A 1 400 ? -22.920 8.572 37.759 1.00 73.81 400 TYR A CA 1
ATOM 3045 C C . TYR A 1 400 ? -23.500 7.189 37.472 1.00 73.81 400 TYR A C 1
ATOM 3047 O O . TYR A 1 400 ? -22.999 6.459 36.614 1.00 73.81 400 TYR A O 1
ATOM 3055 N N . GLN A 1 401 ? -24.563 6.847 38.195 1.00 78.50 401 GLN A N 1
ATOM 3056 C CA . GLN A 1 401 ? -25.339 5.634 37.982 1.00 78.50 401 GLN A CA 1
ATOM 3057 C C . GLN A 1 401 ? -26.629 5.970 37.233 1.00 78.50 401 GLN A C 1
ATOM 3059 O O . GLN A 1 401 ? -27.344 6.891 37.621 1.00 78.50 401 GLN A O 1
ATOM 3064 N N . GLY A 1 402 ? -26.936 5.200 36.195 1.00 69.56 402 GLY A N 1
ATOM 3065 C CA . GLY A 1 402 ? -28.209 5.245 35.483 1.00 69.56 402 GLY A CA 1
ATOM 3066 C C . GLY A 1 402 ? -28.822 3.855 35.349 1.00 69.56 402 GLY A C 1
ATOM 3067 O O . GLY A 1 402 ? -28.213 2.855 35.731 1.00 69.56 402 GLY A O 1
ATOM 3068 N N . THR A 1 403 ? -30.040 3.807 34.815 1.00 69.62 403 THR A N 1
ATOM 3069 C CA . THR A 1 403 ? -30.758 2.562 34.519 1.00 69.62 403 THR A CA 1
ATOM 3070 C C . THR A 1 403 ? -31.283 2.630 33.089 1.00 69.62 403 THR A C 1
ATOM 3072 O O . THR A 1 403 ? -31.798 3.669 32.677 1.00 69.62 403 THR A O 1
ATOM 3075 N N . GLU A 1 404 ? -31.107 1.557 32.326 1.00 63.38 404 GLU A N 1
ATOM 3076 C CA . GLU A 1 404 ? -31.690 1.395 30.993 1.00 63.38 404 GLU A CA 1
ATOM 3077 C C . GLU A 1 404 ? -33.190 1.079 31.069 1.00 63.38 404 GLU A C 1
ATOM 3079 O O . GLU A 1 404 ? -33.722 0.745 32.128 1.00 63.38 404 GLU A O 1
ATOM 3084 N N . GLN A 1 405 ? -33.882 1.148 29.928 1.00 49.50 405 GLN A N 1
ATOM 3085 C CA . GLN A 1 405 ? -35.315 0.827 29.835 1.00 49.50 405 GLN A CA 1
ATOM 3086 C C . GLN A 1 405 ? -35.656 -0.598 30.296 1.00 49.50 405 GLN A C 1
ATOM 3088 O O . GLN A 1 405 ? -36.763 -0.840 30.766 1.00 49.50 405 GLN A O 1
ATOM 3093 N N . ASP A 1 406 ? -34.715 -1.533 30.174 1.00 51.78 406 ASP A N 1
ATOM 3094 C CA . ASP A 1 406 ? -34.857 -2.929 30.597 1.00 51.78 406 ASP A CA 1
ATOM 3095 C C . ASP A 1 406 ? -34.479 -3.168 32.074 1.00 51.78 406 ASP A C 1
ATOM 3097 O O . ASP A 1 406 ? -34.503 -4.304 32.545 1.00 51.78 406 ASP A O 1
ATOM 3101 N N . GLY A 1 407 ? -34.137 -2.111 32.818 1.00 59.62 407 GLY A N 1
ATOM 3102 C CA . GLY A 1 407 ? -33.716 -2.197 34.215 1.00 59.62 407 GLY A CA 1
ATOM 3103 C C . GLY A 1 407 ? -32.214 -2.425 34.417 1.00 59.62 407 GLY A C 1
ATOM 3104 O O . GLY A 1 407 ? -31.767 -2.501 35.565 1.00 59.62 407 GLY A O 1
ATOM 3105 N N . ALA A 1 408 ? -31.406 -2.516 33.353 1.00 65.19 408 ALA A N 1
ATOM 3106 C CA . ALA A 1 408 ? -29.964 -2.695 33.489 1.00 65.19 408 ALA A CA 1
ATOM 3107 C C . ALA A 1 408 ? -29.298 -1.445 34.085 1.00 65.19 408 ALA A C 1
ATOM 3109 O O . ALA A 1 408 ? -29.382 -0.344 33.541 1.00 65.19 408 ALA A O 1
ATOM 3110 N N . VAL A 1 409 ? -28.581 -1.618 35.196 1.00 73.94 409 VAL A N 1
ATOM 3111 C CA . VAL A 1 409 ? -27.831 -0.528 35.836 1.00 73.94 409 VAL A CA 1
ATOM 3112 C C . VAL A 1 409 ? -26.497 -0.315 35.119 1.00 73.94 409 VAL A C 1
ATOM 3114 O O . VAL A 1 409 ? -25.762 -1.272 34.859 1.00 73.94 409 VAL A O 1
ATOM 3117 N N . PHE A 1 410 ? -26.157 0.943 34.842 1.00 80.50 410 PHE A N 1
ATOM 3118 C CA . PHE A 1 410 ? -24.894 1.330 34.215 1.00 80.50 410 PHE A CA 1
ATOM 3119 C C . PHE A 1 410 ? -24.185 2.444 34.980 1.00 80.50 410 PHE A C 1
ATOM 3121 O O . PHE A 1 410 ? -24.823 3.255 35.653 1.00 80.50 410 PHE A O 1
ATOM 3128 N N . TYR A 1 411 ? -22.864 2.510 34.819 1.00 84.50 411 TYR A N 1
ATOM 3129 C CA . TYR A 1 411 ? -22.017 3.626 35.227 1.00 84.50 411 TYR A CA 1
ATOM 3130 C C . TYR A 1 411 ? -21.431 4.316 33.994 1.00 84.50 411 TYR A C 1
ATOM 3132 O O . TYR A 1 411 ? -21.071 3.649 33.025 1.00 84.50 411 TYR A O 1
ATOM 3140 N N . SER A 1 412 ? -21.338 5.648 34.012 1.00 81.56 412 SER A N 1
ATOM 3141 C CA . SER A 1 412 ? -20.735 6.420 32.915 1.00 81.56 412 SER A CA 1
ATOM 3142 C C . SER A 1 412 ? -20.068 7.707 33.411 1.00 81.56 412 SER A C 1
ATOM 3144 O O . SER A 1 412 ? -20.535 8.340 34.360 1.00 81.56 412 SER A O 1
ATOM 3146 N N . GLN A 1 413 ? -18.968 8.086 32.763 1.00 72.69 413 GLN A N 1
ATOM 3147 C CA . GLN A 1 413 ? -18.198 9.306 32.989 1.00 72.69 413 GLN A CA 1
ATOM 3148 C C . GLN A 1 413 ? -18.701 10.402 32.031 1.00 72.69 413 GLN A C 1
ATOM 3150 O O . GLN A 1 413 ? -18.639 10.234 30.819 1.00 72.69 413 GLN A O 1
ATOM 3155 N N . ASN A 1 414 ? -19.182 11.537 32.549 1.00 57.91 414 ASN A N 1
ATOM 3156 C CA . ASN A 1 414 ? -19.688 12.692 31.770 1.00 57.91 414 ASN A CA 1
ATOM 3157 C C . ASN A 1 414 ? -21.077 12.556 31.110 1.00 57.91 414 ASN A C 1
ATOM 3159 O O . ASN A 1 414 ? -21.294 13.058 30.009 1.00 57.91 414 ASN A O 1
ATOM 3163 N N . GLY A 1 415 ? -22.049 11.944 31.784 1.00 51.12 415 GLY A N 1
ATOM 3164 C CA . GLY A 1 415 ? -23.463 12.161 31.455 1.00 51.12 415 GLY A CA 1
ATOM 3165 C C . GLY A 1 415 ? -24.094 13.160 32.418 1.00 51.12 415 GLY A C 1
ATOM 3166 O O . GLY A 1 415 ? -23.840 13.116 33.621 1.00 51.12 415 GLY A O 1
ATOM 3167 N N . THR A 1 416 ? -24.926 14.063 31.903 1.00 42.84 416 THR A N 1
ATOM 3168 C CA . THR A 1 416 ? -25.993 14.650 32.717 1.00 42.84 416 THR A CA 1
ATOM 3169 C C . THR A 1 416 ? -27.039 13.568 32.960 1.00 42.84 416 THR A C 1
ATOM 3171 O O . THR A 1 416 ? -27.262 12.728 32.087 1.00 42.84 416 THR A O 1
ATOM 3174 N N . ASN A 1 417 ? -27.647 13.571 34.149 1.00 37.00 417 ASN A N 1
ATOM 3175 C CA . ASN A 1 417 ? -28.733 12.663 34.521 1.00 37.00 417 ASN A CA 1
ATOM 3176 C C . ASN A 1 417 ? -29.697 12.511 33.323 1.00 37.00 417 ASN A C 1
ATOM 3178 O O . ASN A 1 417 ? -30.177 13.547 32.845 1.00 37.00 417 ASN A O 1
ATOM 3182 N N . PRO A 1 418 ? -29.964 11.303 32.784 1.00 39.94 418 PRO A N 1
ATOM 3183 C CA . PRO A 1 418 ? -31.091 11.146 31.880 1.00 39.94 418 PRO A CA 1
ATOM 3184 C C . PRO A 1 418 ? -32.307 11.674 32.639 1.00 39.94 418 PRO A C 1
ATOM 3186 O O . PRO A 1 418 ? -32.531 11.263 33.781 1.00 39.94 418 PRO A O 1
ATOM 3189 N N . GLN A 1 419 ? -33.035 12.632 32.057 1.00 46.38 419 GLN A N 1
ATOM 3190 C CA . GLN A 1 419 ? -34.307 13.060 32.634 1.00 46.38 419 GLN A CA 1
ATOM 3191 C C . GLN A 1 419 ? -35.119 11.797 32.909 1.00 46.38 419 GLN A C 1
ATOM 3193 O O . GLN A 1 419 ? -35.195 10.925 32.034 1.00 46.38 419 GLN A O 1
ATOM 3198 N N . ASN A 1 420 ? -35.705 11.695 34.106 1.00 52.03 420 ASN A N 1
ATOM 3199 C CA . ASN A 1 420 ? -36.698 10.667 34.377 1.00 52.03 420 ASN A CA 1
ATOM 3200 C C . ASN A 1 420 ? -37.660 10.657 33.172 1.00 52.03 420 ASN A C 1
ATOM 3202 O O . ASN A 1 420 ? -38.023 11.735 32.690 1.00 52.03 420 ASN A O 1
ATOM 3206 N N . PRO A 1 421 ? -38.071 9.505 32.623 1.00 49.62 421 PRO A N 1
ATOM 3207 C CA . PRO A 1 421 ? -39.097 9.480 31.582 1.00 49.62 421 PRO A CA 1
ATOM 3208 C C . PRO A 1 421 ? -40.385 10.228 31.983 1.00 49.62 421 PRO A C 1
ATOM 3210 O O . PRO A 1 421 ? -41.170 10.564 31.101 1.00 49.62 421 PRO A O 1
ATOM 3213 N N . CYS A 1 422 ? -40.574 10.541 33.269 1.00 54.62 422 CYS A N 1
ATOM 3214 C CA . CYS A 1 422 ? -41.607 11.437 33.784 1.00 54.62 422 CYS A CA 1
ATOM 3215 C C . CYS A 1 422 ? -41.236 12.940 33.797 1.00 54.62 422 CYS A C 1
ATOM 3217 O O . CYS A 1 422 ? -42.127 13.780 33.842 1.00 54.62 422 CYS A O 1
ATOM 3219 N N . ASP A 1 423 ? -39.957 13.317 33.715 1.00 54.72 423 ASP A N 1
ATOM 3220 C CA . ASP A 1 423 ? -39.495 14.714 33.755 1.00 54.72 423 ASP A CA 1
ATOM 3221 C C . ASP A 1 423 ? -39.698 15.460 32.420 1.00 54.72 423 ASP A C 1
ATOM 3223 O O . ASP A 1 423 ? -39.614 16.691 32.376 1.00 54.72 423 ASP A O 1
ATOM 3227 N N . VAL A 1 424 ? -39.966 14.750 31.319 1.00 53.66 424 VAL A N 1
ATOM 3228 C CA . VAL A 1 424 ? -40.206 15.350 29.996 1.00 53.66 424 VAL A CA 1
ATOM 3229 C C . VAL A 1 424 ? -41.608 15.954 29.940 1.00 53.66 424 VAL A C 1
ATOM 3231 O O . VAL A 1 424 ? -42.609 15.244 29.978 1.00 53.66 424 VAL A O 1
ATOM 3234 N N . SER A 1 425 ? -41.675 17.280 29.826 1.00 67.38 425 SER A N 1
ATOM 3235 C CA . SER A 1 425 ? -42.923 18.040 29.762 1.00 67.38 425 SER A CA 1
ATOM 3236 C C . SER A 1 425 ? -42.808 19.170 28.729 1.00 67.38 425 SER A C 1
ATOM 3238 O O . SER A 1 425 ? -41.895 19.988 28.856 1.00 67.38 425 SER A O 1
ATOM 3240 N N . PRO A 1 426 ? -43.739 19.286 27.761 1.00 70.56 426 PRO A N 1
ATOM 3241 C CA . PRO A 1 426 ? -44.907 18.425 27.556 1.00 70.56 426 PRO A CA 1
ATOM 3242 C C . PRO A 1 426 ? -44.573 17.093 26.863 1.00 70.56 426 PRO A C 1
ATOM 3244 O O . PRO A 1 426 ? -43.721 17.043 25.977 1.00 70.56 426 PRO A O 1
ATOM 3247 N N . ARG A 1 427 ? -45.289 16.021 27.219 1.00 80.69 427 ARG A N 1
ATOM 3248 C CA . ARG A 1 427 ? -45.230 14.713 26.543 1.00 80.69 427 ARG A CA 1
ATOM 3249 C C . ARG A 1 427 ? -46.588 14.354 25.950 1.00 80.69 427 ARG A C 1
ATOM 3251 O O . ARG A 1 427 ? -47.525 14.136 26.703 1.00 80.69 427 ARG A O 1
ATOM 3258 N N . HIS A 1 428 ? -46.687 14.260 24.626 1.00 84.00 428 HIS A N 1
ATOM 3259 C CA . HIS A 1 428 ? -47.904 13.804 23.948 1.00 84.00 428 HIS A CA 1
ATOM 3260 C C . HIS A 1 428 ? -48.164 12.322 24.228 1.00 84.00 428 HIS A C 1
ATOM 3262 O O . HIS A 1 428 ? -47.238 11.515 24.165 1.00 84.00 428 HIS A O 1
ATOM 3268 N N . VAL A 1 429 ? -49.408 11.985 24.565 1.00 82.00 429 VAL A N 1
ATOM 3269 C CA . VAL A 1 429 ? -49.828 10.611 24.878 1.00 82.00 429 VAL A CA 1
ATOM 3270 C C . VAL A 1 429 ? -51.057 10.158 24.085 1.00 82.00 429 VAL A C 1
ATOM 3272 O O . VAL A 1 429 ? -51.390 8.975 24.118 1.00 82.00 429 VAL A O 1
ATOM 3275 N N . GLY A 1 430 ? -51.730 11.057 23.364 1.00 83.38 430 GLY A N 1
ATOM 3276 C CA . GLY A 1 430 ? -52.853 10.709 22.495 1.00 83.38 430 GLY A CA 1
ATOM 3277 C C . GLY A 1 430 ? -53.770 11.890 22.191 1.00 83.38 430 GLY A C 1
ATOM 3278 O O . GLY A 1 430 ? -53.377 13.048 22.319 1.00 83.38 430 GLY A O 1
ATOM 3279 N N . THR A 1 431 ? -55.019 11.628 21.803 1.00 85.75 431 THR A N 1
ATOM 3280 C CA . THR A 1 431 ? -55.966 12.667 21.353 1.00 85.75 431 THR A CA 1
ATOM 3281 C C . THR A 1 431 ? -57.376 12.517 21.935 1.00 85.75 431 THR A C 1
ATOM 3283 O O . THR A 1 431 ? -57.857 11.413 22.202 1.00 85.75 431 THR A O 1
ATOM 3286 N N . TRP A 1 432 ? -58.067 13.648 22.129 1.00 84.25 432 TRP A N 1
ATOM 3287 C CA . TRP A 1 432 ? -59.448 13.706 22.627 1.00 84.25 432 TRP A CA 1
ATOM 3288 C C . TRP A 1 432 ? -60.210 14.905 22.050 1.00 84.25 432 TRP A C 1
ATOM 3290 O O . TRP A 1 432 ? -59.789 16.044 22.235 1.00 84.25 432 TRP A O 1
ATOM 3300 N N . ASN A 1 433 ? -61.337 14.671 21.364 1.00 78.56 433 ASN A N 1
ATOM 3301 C CA . ASN A 1 433 ? -62.194 15.720 20.776 1.00 78.56 433 ASN A CA 1
ATOM 3302 C C . ASN A 1 433 ? -61.431 16.785 19.958 1.00 78.56 433 ASN A C 1
ATOM 3304 O O . ASN A 1 433 ? -61.726 17.977 20.030 1.00 78.56 433 ASN A O 1
ATOM 3308 N N . GLY A 1 434 ? -60.428 16.355 19.185 1.00 71.38 434 GLY A N 1
ATOM 3309 C CA . GLY A 1 434 ? -59.595 17.248 18.370 1.00 71.38 434 GLY A CA 1
ATOM 3310 C C . GLY A 1 434 ? -58.522 18.021 19.147 1.00 71.38 434 GLY A C 1
ATOM 3311 O O . GLY A 1 434 ? -57.866 18.880 18.566 1.00 71.38 434 GLY A O 1
ATOM 3312 N N . LEU A 1 435 ? -58.329 17.725 20.436 1.00 79.44 435 LEU A N 1
ATOM 3313 C CA . LEU A 1 435 ? -57.242 18.235 21.269 1.00 79.44 435 LEU A CA 1
ATOM 3314 C C . LEU A 1 435 ? -56.147 17.180 21.447 1.00 79.44 435 LEU A C 1
ATOM 3316 O O . LEU A 1 435 ? -56.426 15.978 21.470 1.00 79.44 435 LEU A O 1
ATOM 3320 N N . ASN A 1 436 ? -54.912 17.642 21.634 1.00 82.50 436 ASN A N 1
ATOM 3321 C CA . ASN A 1 436 ? -53.806 16.790 22.051 1.00 82.50 436 ASN A CA 1
ATOM 3322 C C . ASN A 1 436 ? -53.955 16.470 23.535 1.00 82.50 436 ASN A C 1
ATOM 3324 O O . ASN A 1 436 ? -54.234 17.366 24.323 1.00 82.50 436 ASN A O 1
ATOM 3328 N N . VAL A 1 437 ? -53.729 15.227 23.932 1.00 85.31 437 VAL A N 1
ATOM 3329 C CA . VAL A 1 437 ? -53.584 14.836 25.333 1.00 85.31 437 VAL A CA 1
ATOM 3330 C C . VAL A 1 437 ? -52.100 14.729 25.636 1.00 85.31 437 VAL A C 1
ATOM 3332 O O . VAL A 1 437 ? -51.355 14.057 24.921 1.00 85.31 437 VAL A O 1
ATOM 3335 N N . GLU A 1 438 ? -51.657 15.436 26.669 1.00 88.44 438 GLU A N 1
ATOM 3336 C CA . GLU A 1 438 ? -50.250 15.537 27.042 1.00 88.44 438 GLU A CA 1
ATOM 3337 C C . GLU A 1 438 ? -50.072 15.354 28.553 1.00 88.44 438 GLU A C 1
ATOM 3339 O O . GLU A 1 438 ? -50.937 15.746 29.331 1.00 88.44 438 GLU A O 1
ATOM 3344 N N . ILE A 1 439 ? -48.935 14.816 28.985 1.00 85.62 439 ILE A N 1
ATOM 3345 C CA . ILE A 1 439 ? -48.471 14.886 30.373 1.00 85.62 439 ILE A CA 1
ATOM 3346 C C . ILE A 1 439 ? -47.626 16.152 30.517 1.00 85.62 439 ILE A C 1
ATOM 3348 O O . ILE A 1 439 ? -46.709 16.386 29.723 1.00 85.62 439 ILE A O 1
ATOM 3352 N N . ARG A 1 440 ? -47.927 16.979 31.524 1.00 84.94 440 ARG A N 1
ATOM 3353 C CA . ARG A 1 440 ? -47.167 18.197 31.835 1.00 84.94 440 ARG A CA 1
ATOM 3354 C C . ARG A 1 440 ? -46.757 18.267 33.298 1.00 84.94 440 ARG A C 1
ATOM 3356 O O . ARG A 1 440 ? -47.471 17.785 34.175 1.00 84.94 440 ARG A O 1
ATOM 3363 N N . THR A 1 441 ? -45.621 18.914 33.535 1.00 82.94 441 THR A N 1
ATOM 3364 C CA . THR A 1 441 ? -45.045 19.156 34.859 1.00 82.94 441 THR A CA 1
ATOM 3365 C C . THR A 1 441 ? -45.450 20.535 35.379 1.00 82.94 441 THR A C 1
ATOM 3367 O O . THR A 1 441 ? -45.354 21.544 34.680 1.00 82.94 441 THR A O 1
ATOM 3370 N N . PHE A 1 442 ? -45.863 20.576 36.637 1.00 79.81 442 PHE A N 1
ATOM 3371 C CA . PHE A 1 442 ? -46.332 21.740 37.376 1.00 79.81 442 PHE A CA 1
ATOM 3372 C C . PHE A 1 442 ? -45.427 22.006 38.591 1.00 79.81 442 PHE A C 1
ATOM 3374 O O . PHE A 1 442 ? -44.626 21.142 38.974 1.00 79.81 442 PHE A O 1
ATOM 3381 N N . PRO A 1 443 ? -45.530 23.193 39.225 1.00 78.06 443 PRO A N 1
ATOM 3382 C CA . PRO A 1 443 ? -44.807 23.489 40.459 1.00 78.06 443 PRO A CA 1
ATOM 3383 C C . PRO A 1 443 ? -44.980 22.393 41.523 1.00 78.06 443 PRO A C 1
ATOM 3385 O O . PRO A 1 443 ? -46.001 21.710 41.565 1.00 78.06 443 PRO A O 1
ATOM 3388 N N . ASN A 1 444 ? -43.984 22.246 42.400 1.00 72.88 444 ASN A N 1
ATOM 3389 C CA . ASN A 1 444 ? -43.918 21.198 43.432 1.00 72.88 444 ASN A CA 1
ATOM 3390 C C . ASN A 1 444 ? -43.767 19.758 42.895 1.00 72.88 444 ASN A C 1
ATOM 3392 O O . ASN A 1 444 ? -44.095 18.808 43.603 1.00 72.88 444 ASN A O 1
ATOM 3396 N N . GLY A 1 445 ? -43.257 19.586 41.667 1.00 72.94 445 GLY A N 1
ATOM 3397 C CA . GLY A 1 445 ? -42.942 18.266 41.096 1.00 72.94 445 GLY A CA 1
ATOM 3398 C C . GLY A 1 445 ? -44.179 17.451 40.716 1.00 72.94 445 GLY A C 1
ATOM 3399 O O . GLY A 1 445 ? -44.166 16.222 40.787 1.00 72.94 445 GLY A O 1
ATOM 3400 N N . LYS A 1 446 ? -45.274 18.139 40.380 1.00 80.56 446 LYS A N 1
ATOM 3401 C CA . LYS A 1 446 ? -46.538 17.498 40.029 1.00 80.56 446 LYS A CA 1
ATOM 3402 C C . LYS A 1 446 ? -46.633 17.231 38.532 1.00 80.56 446 LYS A C 1
ATOM 3404 O O . LYS A 1 446 ? -46.380 18.139 37.750 1.00 80.56 446 LYS A O 1
ATOM 3409 N N . HIS A 1 447 ? -47.067 16.041 38.138 1.00 84.31 447 HIS A N 1
ATOM 3410 C CA . HIS A 1 447 ? -47.330 15.674 36.748 1.00 84.31 447 HIS A CA 1
ATOM 3411 C C . HIS A 1 447 ? -48.817 15.390 36.570 1.00 84.31 447 HIS A C 1
ATOM 3413 O O . HIS A 1 447 ? -49.373 14.552 37.282 1.00 84.31 447 HIS A O 1
ATOM 3419 N N . ALA A 1 448 ? -49.451 16.094 35.633 1.00 84.88 448 ALA A N 1
ATOM 3420 C CA . ALA A 1 448 ? -50.873 15.945 35.338 1.00 84.88 448 ALA A CA 1
ATOM 3421 C C . ALA A 1 448 ? -51.106 15.761 33.839 1.00 84.88 448 ALA A C 1
ATOM 3423 O O . ALA A 1 448 ? -50.323 16.242 33.011 1.00 84.88 448 ALA A O 1
ATOM 3424 N N . LEU A 1 449 ? -52.230 15.132 33.500 1.00 87.44 449 LEU A N 1
ATOM 3425 C CA . LEU A 1 449 ? -52.747 15.152 32.139 1.00 87.44 449 LEU A CA 1
ATOM 3426 C C . LEU A 1 449 ? -53.259 16.550 31.798 1.00 87.44 449 LEU A C 1
ATOM 3428 O O . LEU A 1 449 ? -53.822 17.258 32.631 1.00 87.44 449 LEU A O 1
ATOM 3432 N N . VAL A 1 450 ? -53.108 16.944 30.543 1.00 87.56 450 VAL A N 1
ATOM 3433 C CA . VAL A 1 450 ? -53.719 18.146 29.989 1.00 87.56 450 VAL A CA 1
ATOM 3434 C C . VAL A 1 450 ? -54.299 17.839 28.618 1.00 87.56 450 VAL A C 1
ATOM 3436 O O . VAL A 1 450 ? -53.775 17.003 27.887 1.00 87.56 450 VAL A O 1
ATOM 3439 N N . THR A 1 451 ? -55.355 18.550 28.236 1.00 87.38 451 THR A N 1
ATOM 3440 C CA . THR A 1 451 ? -55.775 18.641 26.835 1.00 87.38 451 THR A CA 1
ATOM 3441 C C . THR A 1 451 ? -55.266 19.959 26.254 1.00 87.38 451 THR A C 1
ATOM 3443 O O . THR A 1 451 ? -55.707 21.026 26.689 1.00 87.38 451 THR A O 1
ATOM 3446 N N . ALA A 1 452 ? -54.336 19.906 25.307 1.00 83.94 452 ALA A N 1
ATOM 3447 C CA . ALA A 1 452 ? -53.711 21.049 24.654 1.00 83.94 452 ALA A CA 1
ATOM 3448 C C . ALA A 1 452 ? -54.331 21.329 23.279 1.00 83.94 452 ALA A C 1
ATOM 3450 O O . ALA A 1 452 ? -54.681 20.410 22.535 1.00 83.94 452 ALA A O 1
ATOM 3451 N N . VAL A 1 453 ? -54.464 22.612 22.932 1.00 78.56 453 VAL A N 1
ATOM 3452 C CA . VAL A 1 453 ? -54.947 23.033 21.611 1.00 78.56 453 VAL A CA 1
ATOM 3453 C C . VAL A 1 453 ? -53.837 22.776 20.581 1.00 78.56 453 VAL A C 1
ATOM 3455 O O . VAL A 1 453 ? -52.775 23.401 20.678 1.00 78.56 453 VAL A O 1
ATOM 3458 N N . PRO A 1 454 ? -54.039 21.889 19.586 1.00 75.31 454 PRO A N 1
ATOM 3459 C CA . PRO A 1 454 ? -52.993 21.555 18.630 1.00 75.31 454 PRO A CA 1
ATOM 3460 C C . PRO A 1 454 ? -52.527 22.797 17.873 1.00 75.31 454 PRO A C 1
ATOM 3462 O O . PRO A 1 454 ? -53.325 23.579 17.360 1.00 75.31 454 PRO A O 1
ATOM 3465 N N . GLY A 1 455 ? -51.212 22.997 17.818 1.00 62.81 455 GLY A N 1
ATOM 3466 C CA . GLY A 1 455 ? -50.610 24.103 17.079 1.00 62.81 455 GLY A CA 1
ATOM 3467 C C . GLY A 1 455 ? -50.782 25.493 17.703 1.00 62.81 455 GLY A C 1
ATOM 3468 O O . GLY A 1 455 ? -50.359 26.464 17.069 1.00 62.81 455 GLY A O 1
ATOM 3469 N N . SER A 1 456 ? -51.328 25.600 18.923 1.00 68.00 456 SER A N 1
ATOM 3470 C CA . SER A 1 456 ? -51.548 26.876 19.617 1.00 68.00 456 SER A CA 1
ATOM 3471 C C . SER A 1 456 ? -50.288 27.740 19.629 1.00 68.00 456 SER A C 1
ATOM 3473 O O . SER A 1 456 ? -49.228 27.303 20.075 1.00 68.00 456 SER A O 1
ATOM 3475 N N . SER A 1 457 ? -50.395 28.986 19.161 1.00 62.22 457 SER A N 1
ATOM 3476 C CA . SER A 1 457 ? -49.256 29.912 19.137 1.00 62.22 457 SER A CA 1
ATOM 3477 C C . SER A 1 457 ? -48.786 30.266 20.545 1.00 62.22 457 SER A C 1
ATOM 3479 O O . SER A 1 457 ? -47.593 30.404 20.768 1.00 62.22 457 SER A O 1
ATOM 3481 N N . ASN A 1 458 ? -49.711 30.340 21.500 1.00 70.75 458 ASN A N 1
ATOM 3482 C CA . ASN A 1 458 ? -49.486 30.687 22.901 1.00 70.75 458 ASN A CA 1
ATOM 3483 C C . ASN A 1 458 ? -49.526 29.481 23.856 1.00 70.75 458 ASN A C 1
ATOM 3485 O O . ASN A 1 458 ? -49.802 29.677 25.032 1.00 70.75 458 ASN A O 1
ATOM 3489 N N . ASP A 1 459 ? -49.327 28.260 23.358 1.00 78.38 459 ASP A N 1
ATOM 3490 C CA . ASP A 1 459 ? -49.309 27.032 24.167 1.00 78.38 459 ASP A CA 1
ATOM 3491 C C . ASP A 1 459 ? -50.484 26.907 25.162 1.00 78.38 459 ASP A C 1
ATOM 3493 O O . ASP A 1 459 ? -50.301 26.821 26.378 1.00 78.38 459 ASP A O 1
ATOM 3497 N N . LYS A 1 460 ? -51.719 26.988 24.645 1.00 83.31 460 LYS A N 1
ATOM 3498 C CA . LYS A 1 460 ? -52.944 26.938 25.450 1.00 83.31 460 LYS A CA 1
ATOM 3499 C C . LYS A 1 460 ? -53.354 25.495 25.758 1.00 83.31 460 LYS A C 1
ATOM 3501 O O . LYS A 1 460 ? -53.609 24.722 24.833 1.00 83.31 460 LYS A O 1
ATOM 3506 N N . TYR A 1 461 ? -53.524 25.161 27.039 1.00 86.81 461 TYR A N 1
ATOM 3507 C CA . TYR A 1 461 ? -53.971 23.832 27.481 1.00 86.81 461 TYR A CA 1
ATOM 3508 C C . TYR A 1 461 ? -54.848 23.862 28.738 1.00 86.81 461 TYR A C 1
ATOM 3510 O O . TYR A 1 461 ? -54.815 24.809 29.521 1.00 86.81 461 TYR A O 1
ATOM 3518 N N . TYR A 1 462 ? -55.626 22.796 28.931 1.00 86.31 462 TYR A N 1
ATOM 3519 C CA . TYR A 1 462 ? -56.564 22.613 30.039 1.00 86.31 462 TYR A CA 1
ATOM 3520 C C . TYR A 1 462 ? -56.140 21.416 30.888 1.00 86.31 462 TYR A C 1
ATOM 3522 O O . TYR A 1 462 ? -55.954 20.328 30.349 1.00 86.31 462 TYR A O 1
ATOM 3530 N N . VAL A 1 463 ? -56.010 21.594 32.200 1.00 83.62 463 VAL A N 1
ATOM 3531 C CA . VAL A 1 463 ? -55.564 20.524 33.109 1.00 83.62 463 VAL A CA 1
ATOM 3532 C C . VAL A 1 463 ? -56.663 19.471 33.301 1.00 83.62 463 VAL A C 1
ATOM 3534 O O . VAL A 1 463 ? -57.858 19.780 33.273 1.00 83.62 463 VAL A O 1
ATOM 3537 N N . ARG A 1 464 ? -56.258 18.211 33.456 1.00 80.94 464 ARG A N 1
ATOM 3538 C CA . ARG A 1 464 ? -57.094 17.029 33.690 1.00 80.94 464 ARG A CA 1
ATOM 3539 C C . ARG A 1 464 ? -56.504 16.219 34.847 1.00 80.94 464 ARG A C 1
ATOM 3541 O O . ARG A 1 464 ? -55.297 16.242 35.069 1.00 80.94 464 ARG A O 1
ATOM 3548 N N . GLY A 1 465 ? -57.358 15.528 35.595 1.00 74.25 465 GLY A N 1
ATOM 3549 C CA . GLY A 1 465 ? -56.914 14.623 36.655 1.00 74.25 465 GLY A CA 1
ATOM 3550 C C . GLY A 1 465 ? -56.406 13.294 36.125 1.00 74.25 465 GLY A C 1
ATOM 3551 O O . GLY A 1 465 ? -56.629 12.947 34.965 1.00 74.25 465 GLY A O 1
ATOM 3552 N N . ASP A 1 466 ? -55.790 12.523 37.014 1.00 83.06 466 ASP A N 1
ATOM 3553 C CA . ASP A 1 466 ? -55.211 11.213 36.699 1.00 83.06 466 ASP A CA 1
ATOM 3554 C C . ASP A 1 466 ? -56.284 10.230 36.178 1.00 83.06 466 ASP A C 1
ATOM 3556 O O . ASP A 1 466 ? -56.034 9.428 35.282 1.00 83.06 466 ASP A O 1
ATOM 3560 N N . ASN A 1 467 ? -57.536 10.375 36.636 1.00 81.25 467 ASN A N 1
ATOM 3561 C CA . ASN A 1 467 ? -58.692 9.595 36.176 1.00 81.25 467 ASN A CA 1
ATOM 3562 C C . ASN A 1 467 ? -59.096 9.846 34.709 1.00 81.25 467 ASN A C 1
ATOM 3564 O O . ASN A 1 467 ? -59.949 9.139 34.169 1.00 81.25 467 ASN A O 1
ATOM 3568 N N . PHE A 1 468 ? -58.505 10.840 34.043 1.00 85.75 468 PHE A N 1
ATOM 3569 C CA . PHE A 1 468 ? -58.714 11.070 32.617 1.00 85.75 468 PHE A CA 1
ATOM 3570 C C . PHE A 1 468 ? -57.927 10.090 31.733 1.00 85.75 468 PHE A C 1
ATOM 3572 O O . PHE A 1 468 ? -58.217 10.011 30.540 1.00 85.75 468 PHE A O 1
ATOM 3579 N N . TRP A 1 469 ? -56.987 9.313 32.293 1.00 87.31 469 TRP A N 1
ATOM 3580 C CA . TRP A 1 469 ? -56.123 8.404 31.529 1.00 87.31 469 TRP A CA 1
ATOM 3581 C C . TRP A 1 469 ? -56.887 7.439 30.613 1.00 87.31 469 TRP A C 1
ATOM 3583 O O . TRP A 1 469 ? -56.478 7.186 29.483 1.00 87.31 469 TRP A O 1
ATOM 3593 N N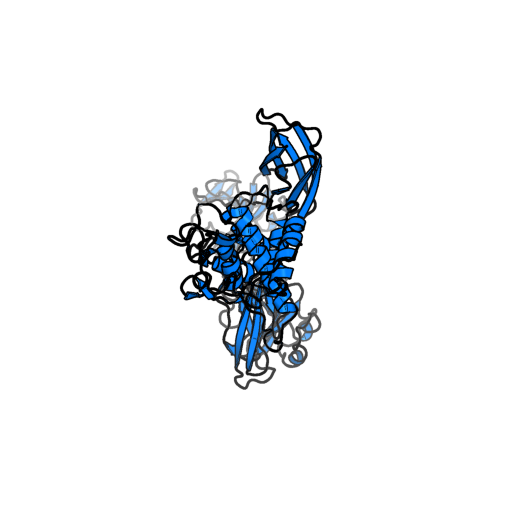 . ASP A 1 470 ? -58.040 6.951 31.065 1.00 86.88 470 ASP A N 1
ATOM 3594 C CA . ASP A 1 470 ? -58.836 5.961 30.331 1.00 86.88 470 ASP A CA 1
ATOM 3595 C C . ASP A 1 470 ? -59.913 6.568 29.421 1.00 86.88 470 ASP A C 1
ATOM 3597 O O . ASP A 1 470 ? -60.740 5.849 28.866 1.00 86.88 470 ASP A O 1
ATOM 3601 N N . ASN A 1 471 ? -59.915 7.893 29.245 1.00 84.75 471 ASN A N 1
ATOM 3602 C CA . ASN A 1 471 ? -60.989 8.622 28.567 1.00 84.75 471 ASN A CA 1
ATOM 3603 C C . ASN A 1 471 ? -60.544 9.333 27.275 1.00 84.75 471 ASN A C 1
ATOM 3605 O O . ASN A 1 471 ? -61.242 10.228 26.796 1.00 84.75 471 ASN A O 1
ATOM 3609 N N . PHE A 1 472 ? -59.412 8.936 26.686 1.00 89.12 472 PHE A N 1
ATOM 3610 C CA . PHE A 1 472 ? -58.919 9.457 25.407 1.00 89.12 472 PHE A CA 1
ATOM 3611 C C . PHE A 1 472 ? -58.335 8.358 24.507 1.00 89.12 472 PHE A C 1
ATOM 3613 O O . PHE A 1 472 ? -58.114 7.228 24.938 1.00 89.12 472 PHE A O 1
ATOM 3620 N N . THR A 1 473 ? -58.098 8.684 23.234 1.00 88.62 473 THR A N 1
ATOM 3621 C CA . THR A 1 473 ? -57.483 7.750 22.279 1.00 88.62 473 THR A CA 1
ATOM 3622 C C . THR A 1 473 ? -55.967 7.783 22.450 1.00 88.62 473 THR A C 1
ATOM 3624 O O . THR A 1 473 ? -55.352 8.792 22.112 1.00 88.62 473 THR A O 1
ATOM 3627 N N . LYS A 1 474 ? -55.384 6.712 22.999 1.00 85.44 474 LYS A N 1
ATOM 3628 C CA . LYS A 1 474 ? -53.947 6.588 23.303 1.00 85.44 474 LYS A CA 1
ATOM 3629 C C . LYS A 1 474 ? -53.115 6.302 22.051 1.00 85.44 474 LYS A C 1
ATOM 3631 O O . LYS A 1 474 ? -53.522 5.499 21.211 1.00 85.44 474 LYS A O 1
ATOM 3636 N N . ASP A 1 475 ? -51.933 6.905 21.973 1.00 69.06 475 ASP A N 1
ATOM 3637 C CA . ASP A 1 475 ? -50.932 6.539 20.969 1.00 69.06 475 ASP A CA 1
ATOM 3638 C C . ASP A 1 475 ? -50.250 5.210 21.332 1.00 69.06 475 ASP A C 1
ATOM 3640 O O . ASP A 1 475 ? -50.260 4.760 22.480 1.00 69.06 475 ASP A O 1
ATOM 3644 N N . ALA A 1 476 ? -49.638 4.550 20.350 1.00 73.75 476 ALA A N 1
ATOM 3645 C CA . ALA A 1 476 ? -48.971 3.274 20.586 1.00 73.75 476 ALA A CA 1
ATOM 3646 C C . ALA A 1 476 ? -47.797 3.420 21.578 1.00 73.75 476 ALA A C 1
ATOM 3648 O O . ALA A 1 476 ? -46.914 4.255 21.395 1.00 73.75 476 ALA A O 1
ATOM 3649 N N . GLY A 1 477 ? -47.761 2.565 22.608 1.00 72.31 477 GLY A N 1
ATOM 3650 C CA . GLY A 1 477 ? -46.637 2.469 23.550 1.00 72.31 477 GLY A CA 1
ATOM 3651 C C . GLY A 1 477 ? -46.641 3.479 24.703 1.00 72.31 477 GLY A C 1
ATOM 3652 O O . GLY A 1 477 ? -45.638 3.584 25.408 1.00 72.31 477 GLY A O 1
ATOM 3653 N N . VAL A 1 478 ? -47.740 4.208 24.924 1.00 73.56 478 VAL A N 1
ATOM 3654 C CA . VAL A 1 478 ? -47.820 5.256 25.963 1.00 73.56 478 VAL A CA 1
ATOM 3655 C C . VAL A 1 478 ? -48.215 4.750 27.353 1.00 73.56 478 VAL A C 1
ATOM 3657 O O . VAL A 1 478 ? -48.084 5.499 28.319 1.00 73.56 478 VAL A O 1
ATOM 3660 N N . ASP A 1 479 ? -48.658 3.494 27.485 1.00 79.12 479 ASP A N 1
ATOM 3661 C CA . ASP A 1 479 ? -49.137 2.924 28.759 1.00 79.12 479 ASP A CA 1
ATOM 3662 C C . ASP A 1 479 ? -48.083 2.960 29.877 1.00 79.12 479 ASP A C 1
ATOM 3664 O O . ASP A 1 479 ? -48.413 3.171 31.040 1.00 79.12 479 ASP A O 1
ATOM 3668 N N . GLN A 1 480 ? -46.803 2.870 29.514 1.00 73.38 480 GLN A N 1
ATOM 3669 C CA . GLN A 1 480 ? -45.666 2.995 30.434 1.00 73.38 480 GLN A CA 1
ATOM 3670 C C . GLN A 1 480 ? -45.570 4.362 31.146 1.00 73.38 480 GLN A C 1
ATOM 3672 O O . GLN A 1 480 ? -44.812 4.497 32.101 1.00 73.38 480 GLN A O 1
ATOM 3677 N N . TYR A 1 481 ? -46.295 5.390 30.684 1.00 77.50 481 TYR A N 1
ATOM 3678 C CA . TYR A 1 481 ? -46.268 6.737 31.269 1.00 77.50 481 TYR A CA 1
ATOM 3679 C C . TYR A 1 481 ? -47.418 7.007 32.243 1.00 77.50 481 TYR A C 1
ATOM 3681 O O . TYR A 1 481 ? -47.460 8.084 32.834 1.00 77.50 481 TYR A O 1
ATOM 3689 N N . HIS A 1 482 ? -48.331 6.051 32.435 1.00 81.62 482 HIS A N 1
ATOM 3690 C CA . HIS A 1 482 ? -49.430 6.178 33.392 1.00 81.62 482 HIS A CA 1
ATOM 3691 C C . HIS A 1 482 ? -48.919 6.454 34.814 1.00 81.62 482 HIS A C 1
ATOM 3693 O O . HIS A 1 482 ? -49.379 7.380 35.480 1.00 81.62 482 HIS A O 1
ATOM 3699 N N . ASP A 1 483 ? -47.888 5.717 35.231 1.00 80.88 483 ASP A N 1
ATOM 3700 C CA . ASP A 1 483 ? -47.318 5.791 36.580 1.00 80.88 483 ASP A CA 1
ATOM 3701 C C . ASP A 1 483 ? -46.533 7.091 36.839 1.00 80.88 483 ASP A C 1
ATOM 3703 O O . ASP A 1 483 ? -46.125 7.364 37.968 1.00 80.88 483 ASP A O 1
ATOM 3707 N N . CYS A 1 484 ? -46.338 7.924 35.810 1.00 78.88 484 CYS A N 1
ATOM 3708 C CA . CYS A 1 484 ? -45.762 9.256 35.967 1.00 78.88 484 CYS A CA 1
ATOM 3709 C C . CYS A 1 484 ? -46.747 10.266 36.572 1.00 78.88 484 CYS A C 1
ATOM 3711 O O . CYS A 1 484 ? -46.307 11.300 37.072 1.00 78.88 484 CYS A O 1
ATOM 3713 N N . LEU A 1 485 ? -48.058 10.011 36.513 1.00 82.38 485 LEU A N 1
ATOM 3714 C CA . LEU A 1 485 ? -49.088 10.927 37.001 1.00 82.38 485 LEU A CA 1
ATOM 3715 C C . LEU A 1 485 ? -49.169 10.906 38.532 1.00 82.38 485 LEU A C 1
ATOM 3717 O O . LEU A 1 485 ? -49.204 9.853 39.162 1.00 82.38 485 LEU A O 1
ATOM 3721 N N . ASN A 1 486 ? -49.182 12.089 39.146 1.00 82.62 486 ASN A N 1
ATOM 3722 C CA . ASN A 1 486 ? -49.237 12.230 40.607 1.00 82.62 486 ASN A CA 1
ATOM 3723 C C . ASN A 1 486 ? -49.995 13.493 41.059 1.00 82.62 486 ASN A C 1
ATOM 3725 O O . ASN A 1 486 ? -49.850 13.953 42.205 1.00 82.62 486 ASN A O 1
ATOM 3729 N N . ALA A 1 487 ? -50.756 14.097 40.144 1.00 74.81 487 ALA A N 1
ATOM 3730 C CA . ALA A 1 487 ? -51.502 15.320 40.390 1.00 74.81 487 ALA A CA 1
ATOM 3731 C C . ALA A 1 487 ? -52.791 15.057 41.172 1.00 74.81 487 ALA A C 1
ATOM 3733 O O . ALA A 1 487 ? -53.242 15.951 41.883 1.00 74.81 487 ALA A O 1
ATOM 3734 N N . GLY A 1 488 ? -53.321 13.835 41.127 1.00 77.19 488 GLY A N 1
ATOM 3735 C CA . GLY A 1 488 ? -54.568 13.438 41.761 1.00 77.19 488 GLY A CA 1
ATOM 3736 C C . GLY A 1 488 ? -55.737 13.409 40.778 1.00 77.19 488 GLY A C 1
ATOM 3737 O O . GLY A 1 488 ? -55.664 13.871 39.638 1.00 77.19 488 GLY A O 1
ATOM 3738 N N . ILE A 1 489 ? -56.855 12.851 41.236 1.00 75.06 489 ILE A N 1
ATOM 3739 C CA . ILE A 1 489 ? -58.085 12.760 40.447 1.00 75.06 489 ILE A CA 1
ATOM 3740 C C . ILE A 1 489 ? -58.823 14.103 40.415 1.00 75.06 489 ILE A C 1
ATOM 3742 O O . ILE A 1 489 ? -58.781 14.882 41.366 1.00 75.06 489 ILE A O 1
ATOM 3746 N N . THR A 1 490 ? -59.530 14.354 39.318 1.00 65.50 490 THR A N 1
ATOM 3747 C CA . THR A 1 490 ? -60.524 15.436 39.216 1.00 65.50 490 THR A CA 1
ATOM 3748 C C . THR A 1 490 ? -61.918 14.832 39.263 1.00 65.50 490 THR A C 1
ATOM 3750 O O . THR A 1 490 ? -62.067 13.696 38.822 1.00 65.50 490 THR A O 1
ATOM 3753 N N . ASP A 1 491 ? -62.934 15.553 39.745 1.00 65.19 491 ASP A N 1
ATOM 3754 C CA . ASP A 1 491 ? -64.306 15.020 39.786 1.00 65.19 491 ASP A CA 1
ATOM 3755 C C . ASP A 1 491 ? -64.895 14.880 38.362 1.00 65.19 491 ASP A C 1
ATOM 3757 O O . ASP A 1 491 ? -64.511 14.005 37.587 1.00 65.19 491 ASP A O 1
ATOM 3761 N N . TRP A 1 492 ? -65.826 15.744 37.955 1.00 59.53 492 TRP A N 1
ATOM 3762 C CA . TRP A 1 492 ? -66.474 15.669 36.641 1.00 59.53 492 TRP A CA 1
ATOM 3763 C C . TRP A 1 492 ? -65.533 16.154 35.521 1.00 59.53 492 TRP A C 1
ATOM 3765 O O . TRP A 1 492 ? -65.611 17.303 35.090 1.00 59.53 492 TRP A O 1
ATOM 3775 N N . PHE A 1 493 ? -64.627 15.288 35.052 1.00 54.91 493 PHE A N 1
ATOM 3776 C CA . PHE A 1 493 ? -63.780 15.492 33.863 1.00 54.91 493 PHE A CA 1
ATOM 3777 C C . PHE A 1 493 ? -62.986 16.821 33.831 1.00 54.91 493 PHE A C 1
ATOM 3779 O O . PHE A 1 493 ? -62.778 17.405 32.766 1.00 54.91 493 PHE A O 1
ATOM 3786 N N . GLY A 1 494 ? -62.505 17.293 34.988 1.00 54.31 494 GLY A N 1
ATOM 3787 C CA . GLY A 1 494 ? -61.609 18.457 35.082 1.00 54.31 494 GLY A CA 1
ATOM 3788 C C . GLY A 1 494 ? -62.255 19.803 35.436 1.00 54.31 494 GLY A C 1
ATOM 3789 O O . GLY A 1 494 ? -61.618 20.835 35.232 1.00 54.31 494 GLY A O 1
ATOM 3790 N N . LEU A 1 495 ? -63.485 19.825 35.969 1.00 54.69 495 LEU A N 1
ATOM 3791 C CA . LEU A 1 495 ? -64.129 21.059 36.468 1.00 54.69 495 LEU A CA 1
ATOM 3792 C C . LEU A 1 495 ? -63.677 21.479 37.881 1.00 54.69 495 LEU A C 1
ATOM 3794 O O . LEU A 1 495 ? -63.737 22.659 38.224 1.00 54.69 495 LEU A O 1
ATOM 3798 N N . THR A 1 496 ? -63.180 20.542 38.686 1.00 58.91 496 THR A N 1
ATOM 3799 C CA . THR A 1 496 ? -62.493 20.803 39.960 1.00 58.91 496 THR A CA 1
ATOM 3800 C C . THR A 1 496 ? -61.025 20.435 39.812 1.00 58.91 496 THR A C 1
ATOM 3802 O O . THR A 1 496 ? -60.695 19.367 39.302 1.00 58.91 496 THR A O 1
ATOM 3805 N N . PHE A 1 497 ? -60.139 21.345 40.216 1.00 61.94 497 PHE A N 1
ATOM 3806 C CA . PHE A 1 497 ? -58.692 21.182 40.094 1.00 61.94 497 PHE A CA 1
ATOM 3807 C C . PHE A 1 497 ? -58.174 20.126 41.082 1.00 61.94 497 PHE A C 1
ATOM 3809 O O . PHE A 1 497 ? -58.632 20.121 42.230 1.00 61.94 497 PHE A O 1
ATOM 3816 N N . PRO A 1 498 ? -57.188 19.289 40.715 1.00 63.31 498 PRO A N 1
ATOM 3817 C CA . PRO A 1 498 ? -56.474 18.501 41.707 1.00 63.31 498 PRO A CA 1
ATOM 3818 C C . PRO A 1 498 ? -55.767 19.443 42.692 1.00 63.31 498 PRO A C 1
ATOM 3820 O O . PRO A 1 498 ? -55.162 20.446 42.293 1.00 63.31 498 PRO A O 1
ATOM 3823 N N . GLY A 1 499 ? -55.852 19.155 43.991 1.00 63.06 499 GLY A N 1
ATOM 3824 C CA . GLY A 1 499 ? -55.242 19.997 45.020 1.00 63.06 499 GLY A CA 1
ATOM 3825 C C . GLY A 1 499 ? -53.725 20.133 44.831 1.00 63.06 499 GLY A C 1
ATOM 3826 O O . GLY A 1 499 ? -53.013 19.135 44.763 1.00 63.06 499 GLY A O 1
ATOM 3827 N N . GLY A 1 500 ? -53.221 21.371 44.785 1.00 69.38 500 GLY A N 1
ATOM 3828 C CA . GLY A 1 500 ? -51.781 21.666 44.750 1.00 69.38 500 GLY A CA 1
ATOM 3829 C C . GLY A 1 500 ? -51.166 21.914 43.365 1.00 69.38 500 GLY A C 1
ATOM 3830 O O . GLY A 1 500 ? -49.949 22.078 43.286 1.00 69.38 500 GLY A O 1
ATOM 3831 N N . ILE A 1 501 ? -51.969 21.980 42.297 1.00 76.12 501 ILE A N 1
ATOM 3832 C CA . ILE A 1 501 ? -51.526 22.435 40.969 1.00 76.12 501 ILE A CA 1
ATOM 3833 C C . ILE A 1 501 ? -51.722 23.961 40.861 1.00 76.12 501 ILE A C 1
ATOM 3835 O O . ILE A 1 501 ? -52.738 24.498 41.300 1.00 76.12 501 ILE A O 1
ATOM 3839 N N . TYR A 1 502 ? -50.764 24.664 40.252 1.00 79.06 502 TYR A N 1
ATOM 3840 C CA . TYR A 1 502 ? -50.799 26.114 39.997 1.00 79.06 502 TYR A CA 1
ATOM 3841 C C . TYR A 1 502 ? -50.185 26.417 38.616 1.00 79.06 502 TYR A C 1
ATOM 3843 O O . TYR A 1 502 ? -49.385 25.604 38.138 1.00 79.06 502 TYR A O 1
ATOM 3851 N N . PRO A 1 503 ? -50.525 27.546 37.956 1.00 77.75 503 PRO A N 1
ATOM 3852 C CA . PRO A 1 503 ? -49.923 27.912 36.674 1.00 77.75 503 PRO A CA 1
ATOM 3853 C C . PRO A 1 503 ? -48.389 27.986 36.783 1.00 77.75 503 PRO A C 1
ATOM 3855 O O . PRO A 1 503 ? -47.876 28.635 37.700 1.00 77.75 503 PRO A O 1
ATOM 3858 N N . PRO A 1 504 ? -47.641 27.338 35.869 1.00 77.19 504 PRO A N 1
ATOM 3859 C CA . PRO A 1 504 ? -46.188 27.461 35.825 1.00 77.19 504 PRO A CA 1
ATOM 3860 C C . PRO A 1 504 ? -45.741 28.909 35.574 1.00 77.19 504 PRO A C 1
ATOM 3862 O O . PRO A 1 504 ? -46.489 29.729 35.039 1.00 77.19 504 PRO A O 1
ATOM 3865 N N . ALA A 1 505 ? -44.495 29.235 35.920 1.00 72.31 505 ALA A N 1
ATOM 3866 C CA . ALA A 1 505 ? -43.941 30.562 35.657 1.00 72.31 505 ALA A CA 1
ATOM 3867 C C . ALA A 1 505 ? -44.045 30.920 34.159 1.00 72.31 505 ALA A C 1
ATOM 3869 O O . ALA A 1 505 ? -43.697 30.117 33.296 1.00 72.31 505 ALA A O 1
ATOM 3870 N N . GLY A 1 506 ? -44.546 32.121 33.853 1.00 70.19 506 GLY A N 1
ATOM 3871 C CA . GLY A 1 506 ? -44.792 32.570 32.475 1.00 70.19 506 GLY A CA 1
ATOM 3872 C C . GLY A 1 506 ? -46.139 32.137 31.880 1.00 70.19 506 GLY A C 1
ATOM 3873 O O . GLY A 1 506 ? -46.477 32.589 30.789 1.00 70.19 506 GLY A O 1
ATOM 3874 N N . TYR A 1 507 ? -46.930 31.332 32.597 1.00 79.19 507 TYR A N 1
ATOM 3875 C CA . TYR A 1 507 ? -48.303 30.994 32.228 1.00 79.19 507 TYR A CA 1
ATOM 3876 C C . TYR A 1 507 ? -49.314 31.820 33.022 1.00 79.19 507 TYR A C 1
ATOM 3878 O O . TYR A 1 507 ? -49.141 32.075 34.213 1.00 79.19 507 TYR A O 1
ATOM 3886 N N . GLN A 1 508 ? -50.406 32.207 32.367 1.00 80.12 508 GLN A N 1
ATOM 3887 C CA . GLN A 1 508 ? -51.561 32.820 33.028 1.00 80.12 508 GLN A CA 1
ATOM 3888 C C . GLN A 1 508 ? -52.712 31.825 33.145 1.00 80.12 508 GLN A C 1
ATOM 3890 O O . GLN A 1 508 ? -52.923 31.027 32.236 1.00 80.12 508 GLN A O 1
ATOM 3895 N N . GLN A 1 509 ? -53.468 31.911 34.241 1.00 84.38 509 GLN A N 1
ATOM 3896 C CA . GLN A 1 509 ? -54.692 31.142 34.455 1.00 84.38 509 GLN A CA 1
ATOM 3897 C C . GLN A 1 509 ? -55.917 31.902 33.949 1.00 84.38 509 GLN A C 1
ATOM 3899 O O . GLN A 1 509 ? -56.104 33.071 34.278 1.00 84.38 509 GLN A O 1
ATOM 3904 N N . GLY A 1 510 ? -56.773 31.214 33.195 1.00 79.19 510 GLY A N 1
ATOM 3905 C CA . GLY A 1 510 ? -58.085 31.709 32.787 1.00 79.19 510 GLY A CA 1
ATOM 3906 C C . GLY A 1 510 ? -59.172 30.646 32.933 1.00 79.19 510 GLY A C 1
ATOM 3907 O O . GLY A 1 510 ? -58.875 29.467 33.130 1.00 79.19 510 GLY A O 1
ATOM 3908 N N . THR A 1 511 ? -60.428 31.073 32.808 1.00 79.62 511 THR A N 1
ATOM 3909 C CA . THR A 1 511 ? -61.609 30.201 32.866 1.00 79.62 511 THR A CA 1
ATOM 3910 C C . THR A 1 511 ? -62.424 30.381 31.589 1.00 79.62 511 THR A C 1
ATOM 3912 O O . THR A 1 511 ? -62.676 31.513 31.172 1.00 79.62 511 THR A O 1
ATOM 3915 N N . SER A 1 512 ? -62.811 29.288 30.936 1.00 71.44 512 SER A N 1
ATOM 3916 C CA . SER A 1 512 ? -63.709 29.317 29.780 1.00 71.44 512 SER A CA 1
ATOM 3917 C C . SER A 1 512 ? -65.181 29.466 30.199 1.00 71.44 512 SER A C 1
ATOM 3919 O O . SER A 1 512 ? -65.516 29.260 31.365 1.00 71.44 512 SER A O 1
ATOM 3921 N N . PRO A 1 513 ? -66.086 29.844 29.272 1.00 70.94 513 PRO A N 1
ATOM 3922 C CA . PRO A 1 513 ? -67.505 30.068 29.581 1.00 70.94 513 PRO A CA 1
ATOM 3923 C C . PRO A 1 513 ? -68.251 28.855 30.159 1.00 70.94 513 PRO A C 1
ATOM 3925 O O . PRO A 1 513 ? -69.264 29.022 30.828 1.00 70.94 513 PRO A O 1
ATOM 3928 N N . ASP A 1 514 ? -67.755 27.646 29.903 1.00 66.00 514 ASP A N 1
ATOM 3929 C CA . ASP A 1 514 ? -68.246 26.373 30.445 1.00 66.00 514 ASP A CA 1
ATOM 3930 C C . ASP A 1 514 ? -67.670 26.032 31.835 1.00 66.00 514 ASP A C 1
ATOM 3932 O O . ASP A 1 514 ? -67.988 24.989 32.400 1.00 66.00 514 ASP A O 1
ATOM 3936 N N . GLY A 1 515 ? -66.833 26.909 32.397 1.00 66.44 515 GLY A N 1
ATOM 3937 C CA . GLY A 1 515 ? -66.217 26.753 33.712 1.00 66.44 515 GLY A CA 1
ATOM 3938 C C . GLY A 1 515 ? -64.859 26.044 33.716 1.00 66.44 515 GLY A C 1
ATOM 3939 O O . GLY A 1 515 ? -64.254 25.945 34.782 1.00 66.44 515 GLY A O 1
ATOM 3940 N N . ALA A 1 516 ? -64.338 25.581 32.572 1.00 71.12 516 ALA A N 1
ATOM 3941 C CA . ALA A 1 516 ? -63.048 24.886 32.537 1.00 71.12 516 ALA A CA 1
ATOM 3942 C C . ALA A 1 516 ? -61.848 25.844 32.691 1.00 71.12 516 ALA A C 1
ATOM 3944 O O . ALA A 1 516 ? -61.818 26.946 32.145 1.00 71.12 516 ALA A O 1
ATOM 3945 N N . ILE A 1 517 ? -60.820 25.413 33.423 1.00 73.19 517 ILE A N 1
ATOM 3946 C CA . ILE A 1 517 ? -59.619 26.217 33.709 1.00 73.19 517 ILE A CA 1
ATOM 3947 C C . ILE A 1 517 ? -58.505 25.892 32.696 1.00 73.19 517 ILE A C 1
ATOM 3949 O O . ILE A 1 517 ? -58.264 24.720 32.398 1.00 73.19 517 ILE A O 1
ATOM 3953 N N . TYR A 1 518 ? -57.805 26.913 32.180 1.00 84.19 518 TYR A N 1
ATOM 3954 C CA . TYR A 1 518 ? -56.706 26.764 31.207 1.00 84.19 518 TYR A CA 1
ATOM 3955 C C . TYR A 1 518 ? -55.470 27.625 31.519 1.00 84.19 518 TYR A C 1
ATOM 3957 O O . TYR A 1 518 ? -55.593 28.655 32.186 1.00 84.19 518 TYR A O 1
ATOM 3965 N N . PHE A 1 519 ? -54.310 27.234 30.964 1.00 86.19 519 PHE A N 1
ATOM 3966 C CA . PHE A 1 519 ? -53.018 27.944 31.016 1.00 86.19 519 PHE A CA 1
ATOM 3967 C C . PHE A 1 519 ? -52.457 28.255 29.607 1.00 86.19 519 PHE A C 1
ATOM 3969 O O . PHE A 1 519 ? -52.680 27.465 28.694 1.00 86.19 519 PHE A O 1
ATOM 3976 N N . SER A 1 520 ? -51.745 29.385 29.413 1.00 85.38 520 SER A N 1
ATOM 3977 C CA . SER A 1 520 ? -51.054 29.763 28.142 1.00 85.38 520 SER A CA 1
ATOM 3978 C C . SER A 1 520 ? -49.851 30.741 28.305 1.00 85.38 520 SER A C 1
ATOM 3980 O O . SER A 1 520 ? -49.864 31.515 29.261 1.00 85.38 520 SER A O 1
ATOM 3982 N N . THR A 1 521 ? -48.877 30.766 27.365 1.00 65.44 521 THR A N 1
ATOM 3983 C CA . THR A 1 521 ? -47.550 31.474 27.378 1.00 65.44 521 THR A CA 1
ATOM 3984 C C . THR A 1 521 ? -47.359 32.725 26.505 1.00 65.44 521 THR A C 1
ATOM 3986 O O . THR A 1 521 ? -46.271 33.293 26.487 1.00 65.44 521 THR A O 1
ATOM 3989 N N . ASN A 1 522 ? -48.351 33.201 25.759 1.00 62.12 522 ASN A N 1
ATOM 3990 C CA . ASN A 1 522 ? -48.219 34.397 24.900 1.00 62.12 522 ASN A CA 1
ATOM 3991 C C . ASN A 1 522 ? -47.219 34.362 23.700 1.00 62.12 522 ASN A C 1
ATOM 3993 O O . ASN A 1 522 ? -46.986 35.433 23.146 1.00 62.12 522 ASN A O 1
ATOM 3997 N N . GLY A 1 523 ? -46.713 33.223 23.179 1.00 54.69 523 GLY A N 1
ATOM 3998 C CA . GLY A 1 523 ? -46.415 33.175 21.720 1.00 54.69 523 GLY A CA 1
ATOM 3999 C C . GLY A 1 523 ? -45.023 32.885 21.099 1.00 54.69 523 GLY A C 1
ATOM 4000 O O . GLY A 1 523 ? -44.781 33.476 20.050 1.00 54.69 523 GLY A O 1
ATOM 4001 N N . LEU A 1 524 ? -44.100 32.038 21.598 1.00 34.09 524 LEU A N 1
ATOM 4002 C CA . LEU A 1 524 ? -42.773 31.837 20.933 1.00 34.09 524 LEU A CA 1
ATOM 4003 C C . LEU A 1 524 ? -42.357 30.347 20.734 1.00 34.09 524 LEU A C 1
ATOM 4005 O O . LEU A 1 524 ? -42.442 29.562 21.671 1.00 34.09 524 LEU A O 1
ATOM 4009 N N . ARG A 1 525 ? -41.901 29.963 19.515 1.00 32.12 525 ARG A N 1
ATOM 4010 C CA . ARG A 1 525 ? -41.561 28.585 19.026 1.00 32.12 525 ARG A CA 1
ATOM 4011 C C . ARG A 1 525 ? -40.083 28.418 18.584 1.00 32.12 525 ARG A C 1
ATOM 4013 O O . ARG A 1 525 ? -39.500 29.391 18.119 1.00 32.12 525 ARG A O 1
ATOM 4020 N N . VAL A 1 526 ? -39.554 27.174 18.562 1.00 30.47 526 VAL A N 1
ATOM 4021 C CA . VAL A 1 526 ? -38.391 26.711 17.740 1.00 30.47 526 VAL A CA 1
ATOM 4022 C C . VAL A 1 526 ? -38.649 25.293 17.168 1.00 30.47 526 VAL A C 1
ATOM 4024 O O . VAL A 1 526 ? -39.305 24.489 17.826 1.00 30.47 526 VAL A O 1
ATOM 4027 N N . ALA A 1 527 ? -38.167 25.010 15.945 1.00 30.58 527 ALA A N 1
ATOM 4028 C CA . ALA A 1 527 ? -38.356 23.780 15.146 1.00 30.58 527 ALA A CA 1
ATOM 4029 C C . ALA A 1 527 ? -37.021 23.066 14.782 1.00 30.58 527 ALA A C 1
ATOM 4031 O O . ALA A 1 527 ? -35.955 23.658 14.940 1.00 30.58 527 ALA A O 1
ATOM 4032 N N . ALA A 1 528 ? -37.109 21.810 14.303 1.00 28.12 528 ALA A N 1
ATOM 4033 C CA . ALA A 1 528 ? -36.039 20.809 14.097 1.00 28.12 528 ALA A CA 1
ATOM 4034 C C . ALA A 1 528 ? -35.555 20.608 12.625 1.00 28.12 528 ALA A C 1
ATOM 4036 O O . ALA A 1 528 ? -36.133 21.169 11.698 1.00 28.12 528 ALA A O 1
ATOM 4037 N N . THR A 1 529 ? -34.487 19.803 12.470 1.00 29.12 529 THR A N 1
ATOM 4038 C CA . THR A 1 529 ? -33.564 19.546 11.323 1.00 29.12 529 THR A CA 1
ATOM 4039 C C . THR A 1 529 ? -33.980 18.415 10.345 1.00 29.12 529 THR A C 1
ATOM 4041 O O . THR A 1 529 ? -34.810 17.589 10.704 1.00 29.12 529 THR A O 1
ATOM 4044 N N . GLU A 1 530 ? -33.310 18.294 9.177 1.00 27.58 530 GLU A N 1
ATOM 4045 C CA . GLU A 1 530 ? -33.359 17.135 8.241 1.00 27.58 530 GLU A CA 1
ATOM 4046 C C . GLU A 1 530 ? -31.978 16.789 7.598 1.00 27.58 530 GLU A C 1
ATOM 4048 O O . GLU A 1 530 ? -31.073 17.625 7.610 1.00 27.58 530 GLU A O 1
ATOM 4053 N N . ALA A 1 531 ? -31.819 15.563 7.054 1.00 33.50 531 ALA A N 1
ATOM 4054 C CA . ALA A 1 531 ? -30.572 14.916 6.570 1.00 33.50 531 ALA A CA 1
ATOM 4055 C C . ALA A 1 531 ? -30.639 14.431 5.093 1.00 33.50 531 ALA A C 1
ATOM 4057 O O . ALA A 1 531 ? -31.734 14.266 4.563 1.00 33.50 531 ALA A O 1
ATOM 4058 N N . ILE A 1 532 ? -29.490 14.153 4.439 1.00 31.30 532 ILE A N 1
ATOM 4059 C CA . ILE A 1 532 ? -29.401 13.573 3.071 1.00 31.30 532 ILE A CA 1
ATOM 4060 C C . ILE A 1 532 ? -28.273 12.517 2.975 1.00 31.30 532 ILE A C 1
ATOM 4062 O O . ILE A 1 532 ? -27.169 12.752 3.465 1.00 31.30 532 ILE A O 1
ATOM 4066 N N . GLU A 1 533 ? -28.548 11.384 2.309 1.00 35.34 533 GLU A N 1
ATOM 4067 C CA . GLU A 1 533 ? -27.605 10.302 1.951 1.00 35.34 533 GLU A CA 1
ATOM 4068 C C . GLU A 1 533 ? -27.120 10.370 0.482 1.00 35.34 533 GLU A C 1
ATOM 4070 O O . GLU A 1 533 ? -27.866 10.771 -0.411 1.00 35.34 533 GLU A O 1
ATOM 4075 N N . GLU A 1 534 ? -25.901 9.874 0.212 1.00 39.00 534 GLU A N 1
ATOM 4076 C CA . GLU A 1 534 ? -25.336 9.626 -1.130 1.00 39.00 534 GLU A CA 1
ATOM 4077 C C . GLU A 1 534 ? -24.859 8.166 -1.282 1.00 39.00 534 GLU A C 1
ATOM 4079 O O . GLU A 1 534 ? -24.187 7.624 -0.396 1.00 39.00 534 GLU A O 1
ATOM 4084 N N . SER A 1 535 ? -25.078 7.532 -2.447 1.00 37.69 535 SER A N 1
ATOM 4085 C CA . SER A 1 535 ? -24.327 6.317 -2.799 1.00 37.69 535 SER A CA 1
ATOM 4086 C C . SER A 1 535 ? -24.142 6.018 -4.301 1.00 37.69 535 SER A C 1
ATOM 4088 O O . SER A 1 535 ? -25.080 6.082 -5.084 1.00 37.69 535 SER A O 1
ATOM 4090 N N . VAL A 1 536 ? -22.903 5.581 -4.607 1.00 49.78 536 VAL A N 1
ATOM 4091 C CA . VAL A 1 536 ? -22.373 4.702 -5.690 1.00 49.78 536 VAL A CA 1
ATOM 4092 C C . VAL A 1 536 ? -21.330 5.332 -6.647 1.00 49.78 536 VAL A C 1
ATOM 4094 O O . VAL A 1 536 ? -21.328 6.527 -6.916 1.00 49.78 536 VAL A O 1
ATOM 4097 N N . ALA A 1 537 ? -20.353 4.486 -7.026 1.00 56.03 537 ALA A N 1
ATOM 4098 C CA . ALA A 1 537 ? -18.970 4.743 -7.425 1.00 56.03 537 ALA A CA 1
ATOM 4099 C C . ALA A 1 537 ? -18.560 3.951 -8.696 1.00 56.03 537 ALA A C 1
ATOM 4101 O O . ALA A 1 537 ? -18.976 2.818 -8.876 1.00 56.03 537 ALA A O 1
ATOM 4102 N N . LEU A 1 538 ? -17.680 4.551 -9.509 1.00 54.34 538 LEU A N 1
ATOM 4103 C CA . LEU A 1 538 ? -16.818 3.998 -10.577 1.00 54.34 538 LEU A CA 1
ATOM 4104 C C . LEU A 1 538 ? -17.433 3.113 -11.700 1.00 54.34 538 LEU A C 1
ATOM 4106 O O . LEU A 1 538 ? -17.811 1.962 -11.498 1.00 54.34 538 LEU A O 1
ATOM 4110 N N . VAL A 1 539 ? -17.364 3.626 -12.940 1.00 70.94 539 VAL A N 1
ATOM 4111 C CA . VAL A 1 539 ? -17.651 2.926 -14.214 1.00 70.94 539 VAL A CA 1
ATOM 4112 C C . VAL A 1 539 ? -16.408 2.997 -15.121 1.00 70.94 539 VAL A C 1
ATOM 4114 O O . VAL A 1 539 ? -15.845 4.083 -15.280 1.00 70.94 539 VAL A O 1
ATOM 4117 N N . LYS A 1 540 ? -15.958 1.877 -15.710 1.00 78.31 540 LYS A N 1
ATOM 4118 C CA . LYS A 1 540 ? -14.815 1.788 -16.658 1.00 78.31 540 LYS A CA 1
ATOM 4119 C C . LYS A 1 540 ? -15.125 0.824 -17.812 1.00 78.31 540 LYS A C 1
ATOM 4121 O O . LYS A 1 540 ? -15.955 -0.059 -17.638 1.00 78.31 540 LYS A O 1
ATOM 4126 N N . PHE A 1 541 ? -14.439 0.939 -18.954 1.00 83.62 541 PHE A N 1
ATOM 4127 C CA . PHE A 1 541 ? -14.552 -0.034 -20.052 1.00 83.62 541 PHE A CA 1
ATOM 4128 C C . PHE A 1 541 ? -13.261 -0.171 -20.884 1.00 83.62 541 PHE A C 1
ATOM 4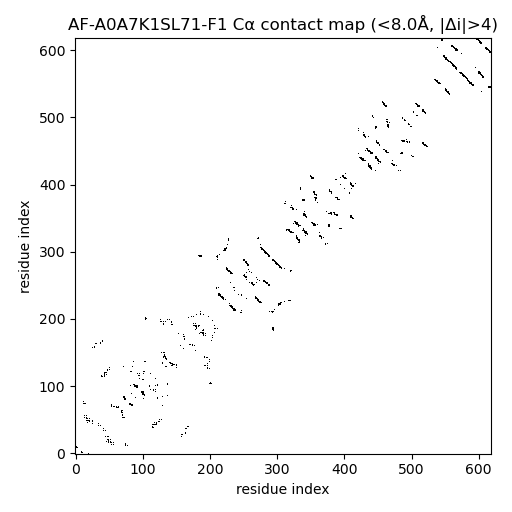130 O O . PHE A 1 541 ? -12.436 0.744 -20.888 1.00 83.62 541 PHE A O 1
ATOM 4137 N N . HIS A 1 542 ? -13.095 -1.296 -21.589 1.00 74.69 542 HIS A N 1
ATOM 4138 C CA . HIS A 1 542 ? -12.009 -1.556 -22.553 1.00 74.69 542 HIS A CA 1
ATOM 4139 C C . HIS A 1 542 ? -12.444 -2.568 -23.634 1.00 74.69 542 HIS A C 1
ATOM 4141 O O . HIS A 1 542 ? -13.396 -3.304 -23.402 1.00 74.69 542 HIS A O 1
ATOM 4147 N N . PRO A 1 543 ? -11.750 -2.669 -24.782 1.00 72.56 543 PRO A N 1
ATOM 4148 C CA . PRO A 1 543 ? -10.740 -1.735 -25.281 1.00 72.56 543 PRO A CA 1
ATOM 4149 C C . PRO A 1 543 ? -11.368 -0.409 -25.745 1.00 72.56 543 PRO A C 1
ATOM 4151 O O . PRO A 1 543 ? -12.578 -0.296 -25.923 1.00 72.56 543 PRO A O 1
ATOM 4154 N N . ASN A 1 544 ? -10.546 0.628 -25.901 1.00 79.31 544 ASN A N 1
ATOM 4155 C CA . ASN A 1 544 ? -10.932 1.888 -26.539 1.00 79.31 544 ASN A CA 1
ATOM 4156 C C . ASN A 1 544 ? -9.691 2.479 -27.235 1.00 79.31 544 ASN A C 1
ATOM 4158 O O . ASN A 1 544 ? -8.800 2.944 -26.523 1.00 79.31 544 ASN A O 1
ATOM 4162 N N . PRO A 1 545 ? -9.592 2.479 -28.577 1.00 85.38 545 PRO A N 1
ATOM 4163 C CA . PRO A 1 545 ? -10.648 2.177 -29.547 1.00 85.38 545 PRO A CA 1
ATOM 4164 C C . PRO A 1 545 ? -11.131 0.719 -29.533 1.00 85.38 545 PRO A C 1
ATOM 4166 O O . PRO A 1 545 ? -10.374 -0.192 -29.219 1.00 85.38 545 PRO A O 1
ATOM 4169 N N . VAL A 1 546 ? -12.405 0.509 -29.857 1.00 88.38 546 VAL A N 1
ATOM 4170 C CA . VAL A 1 546 ? -13.071 -0.802 -29.867 1.00 88.38 546 VAL A CA 1
ATOM 4171 C C . VAL A 1 546 ? -13.438 -1.211 -31.290 1.00 88.38 546 VAL A C 1
ATOM 4173 O O . VAL A 1 546 ? -13.909 -0.387 -32.074 1.00 88.38 546 VAL A O 1
ATOM 4176 N N . GLN A 1 547 ? -13.249 -2.494 -31.607 1.00 86.00 547 GLN A N 1
ATOM 4177 C CA . GLN A 1 547 ? -13.664 -3.088 -32.876 1.00 86.00 547 GLN A CA 1
ATOM 4178 C C . GLN A 1 547 ? -15.035 -3.756 -32.744 1.00 86.00 547 GLN A C 1
ATOM 4180 O O . GLN A 1 547 ? -16.011 -3.203 -33.225 1.00 86.00 547 GLN A O 1
ATOM 4185 N N . GLU A 1 548 ? -15.166 -4.901 -32.081 1.00 88.19 548 GLU A N 1
ATOM 4186 C CA . GLU A 1 548 ? -16.440 -5.646 -32.100 1.00 88.19 548 GLU A CA 1
ATOM 4187 C C . GLU A 1 548 ? -17.157 -5.664 -30.751 1.00 88.19 548 GLU A C 1
ATOM 4189 O O . GLU A 1 548 ? -18.386 -5.570 -30.702 1.00 88.19 548 GLU A O 1
ATOM 4194 N N . GLU A 1 549 ? -16.402 -5.724 -29.657 1.00 90.62 549 GLU A N 1
ATOM 4195 C CA . GLU A 1 549 ? -16.936 -5.883 -28.307 1.00 90.62 549 GLU A CA 1
ATOM 4196 C C . GLU A 1 549 ? -16.161 -5.014 -27.318 1.00 90.62 549 GLU A C 1
ATOM 4198 O O . GLU A 1 549 ? -14.939 -4.887 -27.417 1.00 90.62 549 GLU A O 1
ATOM 4203 N N . LEU A 1 550 ? -16.873 -4.417 -26.360 1.00 89.69 550 LEU A N 1
ATOM 4204 C CA . LEU A 1 550 ? -16.268 -3.759 -25.202 1.00 89.69 550 LEU A CA 1
ATOM 4205 C C . LEU A 1 550 ? -16.712 -4.443 -23.914 1.00 89.69 550 LEU A C 1
ATOM 4207 O O . LEU A 1 550 ? -17.871 -4.819 -23.761 1.00 89.69 550 LEU A O 1
ATOM 4211 N N . THR A 1 551 ? -15.795 -4.549 -22.968 1.00 85.50 551 THR A N 1
ATOM 4212 C CA . THR A 1 551 ? -16.035 -5.007 -21.606 1.00 85.50 551 THR A CA 1
ATOM 4213 C C . THR A 1 551 ? -16.306 -3.800 -20.721 1.00 85.50 551 THR A C 1
ATOM 4215 O O . THR A 1 551 ? -15.444 -2.938 -20.555 1.00 85.50 551 THR A O 1
ATOM 4218 N N . LEU A 1 552 ? -17.510 -3.730 -20.157 1.00 89.81 552 LEU A N 1
ATOM 4219 C CA . LEU A 1 552 ? -17.938 -2.735 -19.182 1.00 89.81 552 LEU A CA 1
ATOM 4220 C C . LEU A 1 552 ? -17.768 -3.284 -17.762 1.00 89.81 552 LEU A C 1
ATOM 4222 O O . LEU A 1 552 ? -18.305 -4.338 -17.431 1.00 89.81 552 LEU A O 1
ATOM 4226 N N . MET A 1 553 ? -17.100 -2.515 -16.907 1.00 77.56 553 MET A N 1
ATOM 4227 C CA . MET A 1 553 ? -16.941 -2.790 -15.481 1.00 77.56 553 MET A CA 1
ATOM 4228 C C . MET A 1 553 ? -17.685 -1.742 -14.645 1.00 77.56 553 MET A C 1
ATOM 4230 O O . MET A 1 553 ? -17.430 -0.539 -14.770 1.00 77.56 553 MET A O 1
ATOM 4234 N N . VAL A 1 554 ? -18.586 -2.200 -13.772 1.00 80.00 554 VAL A N 1
ATOM 4235 C CA . VAL A 1 554 ? -19.405 -1.364 -12.876 1.00 80.00 554 VAL A CA 1
ATOM 4236 C C . VAL A 1 554 ? -19.289 -1.866 -11.441 1.00 80.00 554 VAL A C 1
ATOM 4238 O O . VAL A 1 554 ? -19.538 -3.040 -11.172 1.00 80.00 554 VAL A O 1
ATOM 4241 N N . GLN A 1 555 ? -18.962 -0.978 -10.501 1.00 75.88 555 GLN A N 1
ATOM 4242 C CA . GLN A 1 555 ? -18.952 -1.305 -9.076 1.00 75.88 555 GLN A CA 1
ATOM 4243 C C . GLN A 1 555 ? -20.265 -0.868 -8.416 1.00 75.88 555 GLN A C 1
ATOM 4245 O O . GLN A 1 555 ? -20.576 0.318 -8.353 1.00 75.88 555 GLN A O 1
ATOM 4250 N N . LEU A 1 556 ? -21.020 -1.812 -7.860 1.00 69.00 556 LEU A N 1
ATOM 4251 C CA . LEU A 1 556 ? -22.236 -1.514 -7.104 1.00 69.00 556 LEU A CA 1
ATOM 4252 C C . LEU A 1 556 ? -22.020 -1.724 -5.600 1.00 69.00 556 LEU A C 1
ATOM 4254 O O . LEU A 1 556 ? -21.362 -2.684 -5.198 1.00 69.00 556 LEU A O 1
ATOM 4258 N N . LYS A 1 557 ? -22.586 -0.850 -4.752 1.00 61.94 557 LYS A N 1
ATOM 4259 C CA . LYS A 1 557 ? -22.620 -1.076 -3.290 1.00 61.94 557 LYS A CA 1
ATOM 4260 C C . LYS A 1 557 ? -23.626 -2.164 -2.908 1.00 61.94 557 LYS A C 1
ATOM 4262 O O . LYS A 1 557 ? -23.343 -2.974 -2.035 1.00 61.94 557 LYS A O 1
ATOM 4267 N N . GLU A 1 558 ? -24.764 -2.188 -3.592 1.00 68.19 558 GLU A N 1
ATOM 4268 C CA . GLU A 1 558 ? -25.851 -3.150 -3.409 1.00 68.19 558 GLU A CA 1
ATOM 4269 C C . GLU A 1 558 ? -26.336 -3.639 -4.776 1.00 68.19 558 GLU A C 1
ATOM 4271 O O . GLU A 1 558 ? -26.106 -2.976 -5.787 1.00 68.19 558 GLU A O 1
ATOM 4276 N N . ALA A 1 559 ? -26.989 -4.800 -4.830 1.00 72.94 559 ALA A N 1
ATOM 4277 C CA . ALA A 1 559 ? -27.522 -5.316 -6.087 1.00 72.94 559 ALA A CA 1
ATOM 4278 C C . ALA A 1 559 ? -28.576 -4.355 -6.668 1.00 72.94 559 ALA A C 1
ATOM 4280 O O . ALA A 1 559 ? -29.431 -3.851 -5.942 1.00 72.94 559 ALA A O 1
ATOM 4281 N N . GLY A 1 560 ? -28.534 -4.113 -7.976 1.00 78.81 560 GLY A N 1
ATOM 4282 C CA . GLY A 1 560 ? -29.388 -3.114 -8.613 1.00 78.81 560 GLY A CA 1
ATOM 4283 C C . GLY A 1 560 ? -29.406 -3.215 -10.131 1.00 78.81 560 GLY A C 1
ATOM 4284 O O . GLY A 1 560 ? -28.584 -3.900 -10.739 1.00 78.81 560 GLY A O 1
ATOM 4285 N N . ASP A 1 561 ? -30.367 -2.538 -10.754 1.00 85.25 561 ASP A N 1
ATOM 4286 C CA . ASP A 1 561 ? -30.511 -2.537 -12.208 1.00 85.25 561 ASP A CA 1
ATOM 4287 C C . ASP A 1 561 ? -29.505 -1.574 -12.856 1.00 85.25 561 ASP A C 1
ATOM 4289 O O . ASP A 1 561 ? -29.380 -0.413 -12.457 1.00 85.25 561 ASP A O 1
ATOM 4293 N N . ILE A 1 562 ? -28.812 -2.057 -13.889 1.00 88.50 562 ILE A N 1
ATOM 4294 C CA . ILE A 1 562 ? -27.858 -1.285 -14.684 1.00 88.50 562 ILE A CA 1
ATOM 4295 C C . ILE A 1 562 ? -28.409 -1.148 -16.099 1.00 88.50 562 ILE A C 1
ATOM 4297 O O . ILE A 1 562 ? -28.735 -2.142 -16.752 1.00 88.50 562 ILE A O 1
ATOM 4301 N N . VAL A 1 563 ? -28.485 0.088 -16.597 1.00 92.56 563 VAL A N 1
ATOM 4302 C CA . VAL A 1 563 ? -28.889 0.376 -17.980 1.00 92.56 563 VAL A CA 1
ATOM 4303 C C . VAL A 1 563 ? -27.749 1.050 -18.721 1.00 92.56 563 VAL A C 1
ATOM 4305 O O . VAL A 1 563 ? -27.266 2.098 -18.301 1.00 92.56 563 VAL A O 1
ATOM 4308 N N . VAL A 1 564 ? -27.364 0.475 -19.855 1.00 93.38 564 VAL A N 1
ATOM 4309 C CA . VAL A 1 564 ? -26.286 0.959 -20.715 1.00 93.38 564 VAL A CA 1
ATOM 4310 C C . VAL A 1 564 ? -26.848 1.416 -22.053 1.00 93.38 564 VAL A C 1
ATOM 4312 O O . VAL A 1 564 ? -27.669 0.724 -22.661 1.00 93.38 564 VAL A O 1
ATOM 4315 N N . ARG A 1 565 ? -26.402 2.579 -22.530 1.00 95.06 565 ARG A N 1
ATOM 4316 C CA . ARG A 1 565 ? -26.745 3.137 -23.843 1.00 95.06 565 ARG A CA 1
ATOM 4317 C C . ARG A 1 565 ? -25.490 3.607 -24.571 1.00 95.06 565 ARG A C 1
ATOM 4319 O O . ARG A 1 565 ? -24.695 4.327 -23.983 1.00 95.06 565 ARG A O 1
ATOM 4326 N N . LEU A 1 566 ? -25.347 3.274 -25.855 1.00 92.69 566 LEU A N 1
ATOM 4327 C CA . LEU A 1 566 ? -24.438 3.995 -26.753 1.00 92.69 566 LEU A CA 1
ATOM 4328 C C . LEU A 1 566 ? -25.235 5.011 -27.560 1.00 92.69 566 LEU A C 1
ATOM 4330 O O . LEU A 1 566 ? -26.219 4.663 -28.214 1.00 92.69 566 LEU A O 1
ATOM 4334 N N . ILE A 1 567 ? -24.810 6.266 -27.491 1.00 93.56 567 ILE A N 1
ATOM 4335 C CA . ILE A 1 567 ? -25.497 7.417 -28.070 1.00 93.56 567 ILE A CA 1
ATOM 4336 C C . ILE A 1 567 ? -24.563 8.069 -29.091 1.00 93.56 567 ILE A C 1
ATOM 4338 O O . ILE A 1 567 ? -23.398 8.319 -28.785 1.00 93.56 567 ILE A O 1
ATOM 4342 N N . ASP A 1 568 ? -25.044 8.322 -30.307 1.00 89.62 568 ASP A N 1
ATOM 4343 C CA . ASP A 1 568 ? -24.262 9.035 -31.324 1.00 89.62 568 ASP A CA 1
ATOM 4344 C C . ASP A 1 568 ? -24.207 10.555 -31.073 1.00 89.62 568 ASP A C 1
ATOM 4346 O O . ASP A 1 568 ? -24.857 11.090 -30.172 1.00 89.62 568 ASP A O 1
ATOM 4350 N N . LEU A 1 569 ? -23.432 11.279 -31.885 1.00 83.00 569 LEU A N 1
ATOM 4351 C CA . LEU A 1 569 ? -23.282 12.737 -31.764 1.00 83.00 569 LEU A CA 1
ATOM 4352 C C . LEU A 1 569 ? -24.587 13.516 -32.012 1.00 83.00 569 LEU A C 1
ATOM 4354 O O . LEU A 1 569 ? -24.675 14.686 -31.649 1.00 83.00 569 LEU A O 1
ATOM 4358 N N . GLN A 1 570 ? -25.596 12.888 -32.619 1.00 80.75 570 GLN A N 1
ATOM 4359 C CA . GLN A 1 570 ? -26.922 13.465 -32.838 1.00 80.75 570 GLN A CA 1
ATOM 4360 C C . GLN A 1 570 ? -27.897 13.140 -31.692 1.00 80.75 570 GLN A C 1
ATOM 4362 O O . GLN A 1 570 ? -29.071 13.503 -31.767 1.00 80.75 570 GLN A O 1
ATOM 4367 N N . GLY A 1 571 ? -27.436 12.470 -30.630 1.00 79.75 571 GLY A N 1
ATOM 4368 C CA . GLY A 1 571 ? -28.254 12.101 -29.477 1.00 79.75 571 GLY A CA 1
ATOM 4369 C C . GLY A 1 571 ? -29.120 10.856 -29.695 1.00 79.75 571 GLY A C 1
ATOM 4370 O O . GLY A 1 571 ? -29.980 10.563 -28.862 1.00 79.75 571 GLY A O 1
ATOM 4371 N N . ARG A 1 572 ? -28.926 10.110 -30.791 1.00 85.44 572 ARG A N 1
ATOM 4372 C CA . ARG A 1 572 ? -29.698 8.894 -31.085 1.00 85.44 572 ARG A CA 1
ATOM 4373 C C . ARG A 1 572 ? -29.065 7.699 -30.381 1.00 85.44 572 ARG A C 1
ATOM 4375 O O . ARG A 1 572 ? -27.853 7.504 -30.436 1.00 85.44 572 ARG A O 1
ATOM 4382 N N . VAL A 1 573 ? -29.894 6.880 -29.737 1.00 94.81 573 VAL A N 1
ATOM 4383 C CA . VAL A 1 573 ? -29.455 5.642 -29.080 1.00 94.81 573 VAL A CA 1
ATOM 4384 C C . VAL A 1 573 ? -29.222 4.576 -30.148 1.00 94.81 573 VAL A C 1
ATOM 4386 O O . VAL A 1 573 ? -30.172 4.123 -30.778 1.00 94.81 573 VAL A O 1
ATOM 4389 N N . GLN A 1 574 ? -27.965 4.187 -30.340 1.00 93.94 574 GLN A N 1
ATOM 4390 C CA . GLN A 1 574 ? -27.542 3.177 -31.315 1.00 93.94 574 GLN A CA 1
ATOM 4391 C C . GLN A 1 574 ? -27.483 1.773 -30.712 1.00 93.94 574 GLN A C 1
ATOM 4393 O O . GLN A 1 574 ? -27.675 0.784 -31.409 1.00 93.94 574 GLN A O 1
ATOM 4398 N N . HIS A 1 575 ? -27.259 1.680 -29.401 1.00 93.12 575 HIS A N 1
ATOM 4399 C CA . HIS A 1 575 ? -27.299 0.420 -28.670 1.00 93.12 575 HIS A CA 1
ATOM 4400 C C . HIS A 1 575 ? -27.884 0.643 -27.276 1.00 93.12 575 HIS A C 1
ATOM 4402 O O . HIS A 1 575 ? -27.634 1.681 -26.657 1.00 93.12 575 HIS A O 1
ATOM 4408 N N . LYS A 1 576 ? -28.654 -0.325 -26.772 1.00 94.38 576 LYS A N 1
ATOM 4409 C CA . LYS A 1 576 ? -29.202 -0.316 -25.414 1.00 94.38 576 LYS A CA 1
ATOM 4410 C C . LYS A 1 576 ? -29.199 -1.727 -24.842 1.00 94.38 576 LYS A C 1
ATOM 4412 O O . LYS A 1 576 ? -29.776 -2.628 -25.442 1.00 94.38 576 LYS A O 1
ATOM 4417 N N . GLN A 1 577 ? -28.654 -1.872 -23.642 1.00 91.88 577 GLN A N 1
ATOM 4418 C CA . GLN A 1 577 ? -28.642 -3.124 -22.894 1.00 91.88 577 GLN A CA 1
ATOM 4419 C C . GLN A 1 577 ? -28.978 -2.845 -21.429 1.00 91.88 577 GLN A C 1
ATOM 4421 O O . GLN A 1 577 ? -28.624 -1.797 -20.893 1.00 91.88 577 GLN A O 1
ATOM 4426 N N . ALA A 1 578 ? -29.694 -3.763 -20.786 1.00 92.06 578 ALA A N 1
ATOM 4427 C CA . ALA A 1 578 ? -29.980 -3.698 -19.359 1.00 92.06 578 ALA A CA 1
ATOM 4428 C C . ALA A 1 578 ? -29.664 -5.047 -18.718 1.00 92.06 578 ALA A C 1
ATOM 4430 O O . ALA A 1 578 ? -29.937 -6.091 -19.312 1.00 92.06 578 ALA A O 1
ATOM 4431 N N . PHE A 1 579 ? -29.094 -5.020 -17.521 1.00 89.19 579 PHE A N 1
ATOM 4432 C CA . PHE A 1 579 ? -28.759 -6.216 -16.756 1.00 89.19 579 PHE A CA 1
ATOM 4433 C C . PHE A 1 579 ? -28.850 -5.934 -15.256 1.00 89.19 579 PHE A C 1
ATOM 4435 O O . PHE A 1 579 ? -28.751 -4.787 -14.817 1.00 89.19 579 PHE A O 1
ATOM 4442 N N . LYS A 1 580 ? -29.053 -6.990 -14.466 1.00 86.50 580 LYS A N 1
ATOM 4443 C CA . LYS A 1 580 ? -29.025 -6.901 -13.005 1.00 86.50 580 LYS A CA 1
ATOM 4444 C C . LYS A 1 580 ? -27.592 -7.032 -12.525 1.00 86.50 580 LYS A C 1
ATOM 4446 O O . LYS A 1 580 ? -26.961 -8.054 -12.781 1.00 86.50 580 LYS A O 1
ATOM 4451 N N . GLY A 1 581 ? -27.102 -6.013 -11.836 1.00 79.75 581 GLY A N 1
ATOM 4452 C CA . GLY A 1 581 ? -25.830 -6.078 -11.146 1.00 79.75 581 GLY A CA 1
ATOM 4453 C C . GLY A 1 581 ? -25.991 -6.624 -9.729 1.00 79.75 581 GLY A C 1
ATOM 4454 O O . GLY A 1 581 ? -27.007 -6.407 -9.068 1.00 79.75 581 GLY A O 1
ATOM 4455 N N . ILE A 1 582 ? -24.974 -7.331 -9.261 1.00 78.06 582 ILE A N 1
ATOM 4456 C CA . ILE A 1 582 ? -24.817 -7.754 -7.870 1.00 78.06 582 ILE A CA 1
ATOM 4457 C C . ILE A 1 582 ? -24.023 -6.703 -7.087 1.00 78.06 582 ILE A C 1
ATOM 4459 O O . ILE A 1 582 ? -23.295 -5.904 -7.676 1.00 78.06 582 ILE A O 1
ATOM 4463 N N . ALA A 1 583 ? -24.132 -6.713 -5.758 1.00 72.06 583 ALA A N 1
ATOM 4464 C CA . ALA A 1 583 ? -23.215 -5.956 -4.908 1.00 72.06 583 ALA A CA 1
ATOM 4465 C C . ALA A 1 583 ? -21.772 -6.415 -5.185 1.00 72.06 583 ALA A C 1
ATOM 4467 O O . ALA A 1 583 ? -21.502 -7.616 -5.183 1.00 72.06 583 ALA A O 1
ATOM 4468 N N . GLY A 1 584 ? -20.854 -5.482 -5.436 1.00 65.50 584 GLY A N 1
ATOM 4469 C CA . GLY A 1 584 ? -19.497 -5.796 -5.881 1.00 65.50 584 GLY A CA 1
ATOM 4470 C C . GLY A 1 584 ? -19.209 -5.375 -7.325 1.00 65.50 584 GLY A C 1
ATOM 4471 O O . GLY A 1 584 ? -19.882 -4.511 -7.895 1.00 65.50 584 GLY A O 1
ATOM 4472 N N . THR A 1 585 ? -18.158 -5.958 -7.901 1.00 74.69 585 THR A N 1
ATOM 4473 C CA . THR A 1 585 ? -17.742 -5.701 -9.285 1.00 74.69 585 THR A CA 1
ATOM 4474 C C . THR A 1 585 ? -18.612 -6.499 -10.246 1.00 74.69 585 THR A C 1
ATOM 4476 O O . THR A 1 585 ? -18.769 -7.708 -10.101 1.00 74.69 585 THR A O 1
ATOM 4479 N N . ASN A 1 586 ? -19.159 -5.814 -11.243 1.00 82.75 586 ASN A N 1
ATOM 4480 C CA . ASN A 1 586 ? -19.940 -6.399 -12.320 1.00 82.75 586 ASN A CA 1
ATOM 4481 C C . ASN A 1 586 ? -19.189 -6.185 -13.625 1.00 82.75 586 ASN A C 1
ATOM 4483 O O . ASN A 1 586 ? -18.890 -5.045 -13.977 1.00 82.75 586 ASN A O 1
ATOM 4487 N N . GLU A 1 587 ? -18.921 -7.270 -14.338 1.00 88.31 587 GLU A N 1
ATOM 4488 C CA . GLU A 1 587 ? -18.302 -7.246 -15.657 1.00 88.31 587 GLU A CA 1
ATOM 4489 C C . GLU A 1 587 ? -19.324 -7.710 -16.694 1.00 88.31 587 GLU A C 1
ATOM 4491 O O . GLU A 1 587 ? -20.018 -8.710 -16.491 1.00 88.31 587 GLU A O 1
ATOM 4496 N N . GLN A 1 588 ? -19.471 -6.947 -17.775 1.00 90.50 588 GLN A N 1
ATOM 4497 C CA . GLN A 1 588 ? -20.375 -7.266 -18.874 1.00 90.50 588 GLN A CA 1
ATOM 4498 C C . GLN A 1 588 ? -19.730 -6.957 -20.215 1.00 90.50 588 GLN A C 1
ATOM 4500 O O . GLN A 1 588 ? -19.344 -5.820 -20.484 1.00 90.50 588 GLN A O 1
ATOM 4505 N N . THR A 1 589 ? -19.691 -7.960 -21.083 1.00 91.00 589 THR A N 1
ATOM 4506 C CA . THR A 1 589 ? -19.318 -7.787 -22.485 1.00 91.00 589 THR A CA 1
ATOM 4507 C C . THR A 1 589 ? -20.512 -7.252 -23.267 1.00 91.00 589 THR A C 1
ATOM 4509 O O . THR A 1 589 ? -21.616 -7.797 -23.211 1.00 91.00 589 THR A O 1
ATOM 4512 N N . ILE A 1 590 ? -20.289 -6.166 -23.997 1.00 92.06 590 ILE A N 1
ATOM 4513 C CA . ILE A 1 590 ? -21.277 -5.487 -24.827 1.00 92.06 590 ILE A CA 1
ATOM 4514 C C . ILE A 1 590 ? -20.799 -5.582 -26.271 1.00 92.06 590 ILE A C 1
ATOM 4516 O O . ILE A 1 590 ? 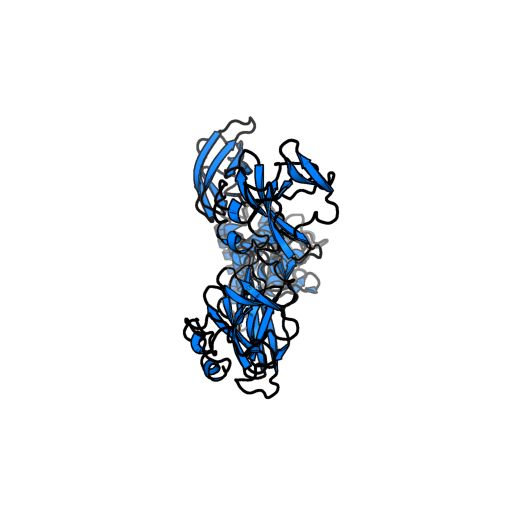-19.786 -4.985 -26.644 1.00 92.06 590 ILE A O 1
ATOM 4520 N N . SER A 1 591 ? -21.550 -6.317 -27.091 1.00 92.88 591 SER A N 1
ATOM 4521 C CA . SER A 1 591 ? -21.286 -6.400 -28.525 1.00 92.88 591 SER A CA 1
ATOM 4522 C C . SER A 1 591 ? -21.789 -5.140 -29.225 1.00 92.88 591 SER A C 1
ATOM 4524 O O . SER A 1 591 ? -22.969 -4.786 -29.149 1.00 92.88 591 SER A O 1
ATOM 4526 N N . ILE A 1 592 ? -20.883 -4.469 -29.929 1.00 91.50 592 ILE A N 1
ATOM 4527 C CA . ILE A 1 592 ? -21.152 -3.257 -30.708 1.00 91.50 592 ILE A CA 1
ATOM 4528 C C . ILE A 1 592 ? -20.834 -3.453 -32.197 1.00 91.50 592 ILE A C 1
ATOM 4530 O O . ILE A 1 592 ? -20.755 -2.491 -32.953 1.00 91.50 592 ILE A O 1
ATOM 4534 N N . SER A 1 593 ? -20.681 -4.698 -32.644 1.00 89.00 593 SER A N 1
ATOM 4535 C CA . SER A 1 593 ? -20.426 -5.060 -34.047 1.00 89.00 593 SER A CA 1
ATOM 4536 C C . SER A 1 593 ? -21.442 -4.464 -35.036 1.00 89.00 593 SER A C 1
ATOM 4538 O O . SER A 1 593 ? -21.113 -4.199 -36.188 1.00 89.00 593 SER A O 1
ATOM 4540 N N . SER A 1 594 ? -22.672 -4.210 -34.579 1.00 87.44 594 SER A N 1
ATOM 4541 C CA . SER A 1 594 ? -23.780 -3.687 -35.387 1.00 87.44 594 SER A CA 1
ATOM 4542 C C . SER A 1 594 ? -23.804 -2.163 -35.559 1.00 87.44 594 SER A C 1
ATOM 4544 O O . SER A 1 594 ? -24.613 -1.669 -36.348 1.00 87.44 594 SER A O 1
ATOM 4546 N N . ILE A 1 595 ? -22.951 -1.406 -34.855 1.00 89.88 595 ILE A N 1
ATOM 4547 C CA . ILE A 1 595 ? -22.903 0.061 -34.968 1.00 89.88 595 ILE A CA 1
ATOM 4548 C C . ILE A 1 595 ? -21.750 0.501 -35.878 1.00 89.88 595 ILE A C 1
ATOM 4550 O O . ILE A 1 595 ? -20.681 -0.107 -35.903 1.00 89.88 595 ILE A O 1
ATOM 4554 N N . ALA A 1 596 ? -21.957 1.584 -36.627 1.00 89.81 596 ALA A N 1
ATOM 4555 C CA . ALA A 1 596 ? -20.961 2.098 -37.565 1.00 89.81 596 ALA A CA 1
ATOM 4556 C C . ALA A 1 596 ? -19.700 2.628 -36.854 1.00 89.81 596 ALA A C 1
ATOM 4558 O O . ALA A 1 596 ? -19.772 3.105 -35.722 1.00 89.81 596 ALA A O 1
ATOM 4559 N N . THR A 1 597 ? -18.556 2.620 -37.540 1.00 89.94 597 THR A N 1
ATOM 4560 C CA . THR A 1 597 ? -17.326 3.315 -37.122 1.00 89.94 597 THR A CA 1
ATOM 4561 C C . THR A 1 597 ? -17.615 4.779 -36.776 1.00 89.94 597 THR A C 1
ATOM 4563 O O . THR A 1 597 ? -18.290 5.482 -37.532 1.00 89.94 597 THR A O 1
ATOM 4566 N N . GLY A 1 598 ? -17.133 5.254 -35.625 1.00 87.69 598 GLY A N 1
ATOM 4567 C CA . GLY A 1 598 ? -17.443 6.600 -35.145 1.00 87.69 598 GLY A CA 1
ATOM 4568 C C . GLY A 1 598 ? -17.214 6.821 -33.651 1.00 87.69 598 GLY A C 1
ATOM 4569 O O . GLY A 1 598 ? -16.753 5.943 -32.923 1.00 87.69 598 GLY A O 1
ATOM 4570 N N . ILE A 1 599 ? -17.533 8.033 -33.190 1.00 86.62 599 ILE A N 1
ATOM 4571 C CA . ILE A 1 599 ? -17.457 8.420 -31.775 1.00 86.62 599 ILE A CA 1
ATOM 4572 C C . ILE A 1 599 ? -18.852 8.328 -31.158 1.00 86.62 599 ILE A C 1
ATOM 4574 O O . ILE A 1 599 ? -19.804 8.906 -31.684 1.00 86.62 599 ILE A O 1
ATOM 4578 N N . TYR A 1 600 ? -18.939 7.666 -30.008 1.00 92.19 600 TYR A N 1
ATOM 4579 C CA . TYR A 1 600 ? -20.172 7.470 -29.253 1.00 92.19 600 TYR A CA 1
ATOM 4580 C C . TYR A 1 600 ? -20.002 7.894 -27.792 1.00 92.19 600 TYR A C 1
ATOM 4582 O O . TYR A 1 600 ? -18.902 7.859 -27.236 1.00 92.19 600 TYR A O 1
ATOM 4590 N N . ALA A 1 601 ? -21.105 8.269 -27.153 1.00 89.75 601 ALA A N 1
ATOM 4591 C CA . ALA A 1 601 ? -21.206 8.416 -25.710 1.00 89.75 601 ALA A CA 1
ATOM 4592 C C . ALA A 1 601 ? -21.785 7.126 -25.112 1.00 89.75 601 ALA A C 1
ATOM 4594 O O . ALA A 1 601 ? -22.931 6.772 -25.389 1.00 89.75 601 ALA A O 1
ATOM 4595 N N . LEU A 1 602 ? -20.991 6.431 -24.300 1.00 91.88 602 LEU A N 1
ATOM 4596 C CA . LEU A 1 602 ? -21.433 5.331 -23.455 1.00 91.88 602 LEU A CA 1
ATOM 4597 C C . LEU A 1 602 ? -22.018 5.909 -22.177 1.00 91.88 602 LEU A C 1
ATOM 4599 O O . LEU A 1 602 ? -21.309 6.488 -21.357 1.00 91.88 602 LEU A O 1
ATOM 4603 N N . GLU A 1 603 ? -23.318 5.757 -22.018 1.00 92.81 603 GLU A N 1
ATOM 4604 C CA . GLU A 1 603 ? -24.045 6.181 -20.841 1.00 92.81 603 GLU A CA 1
ATOM 4605 C C . GLU A 1 603 ? -24.446 4.965 -20.006 1.00 92.81 603 GLU A C 1
ATOM 4607 O O . GLU A 1 603 ? -25.034 4.018 -20.525 1.00 92.81 603 GLU A O 1
ATOM 4612 N N . VAL A 1 604 ? -24.162 5.021 -18.706 1.00 89.94 604 VAL A N 1
ATOM 4613 C CA . VAL A 1 604 ? -24.526 4.002 -17.719 1.00 89.94 604 VAL A CA 1
ATOM 4614 C C . VAL A 1 604 ? -25.406 4.647 -16.650 1.00 89.94 604 VAL A C 1
ATOM 4616 O O . VAL A 1 604 ? -25.022 5.646 -16.040 1.00 89.94 604 VAL A O 1
ATOM 4619 N N . THR A 1 605 ? -26.601 4.098 -16.444 1.00 87.31 605 THR A N 1
ATOM 4620 C CA . THR A 1 605 ? -27.588 4.571 -15.463 1.00 87.31 605 THR A CA 1
ATOM 4621 C C . THR A 1 605 ? -27.746 3.546 -14.343 1.00 87.31 605 THR A C 1
ATOM 4623 O O . THR A 1 605 ? -27.950 2.364 -14.627 1.00 87.31 605 THR A O 1
ATOM 4626 N N . LEU A 1 606 ? -27.661 4.019 -13.095 1.00 78.25 606 LEU A N 1
ATOM 4627 C CA . LEU A 1 606 ? -27.706 3.242 -11.851 1.00 78.25 606 LEU A CA 1
ATOM 4628 C C . LEU A 1 606 ? -28.706 3.920 -10.897 1.00 78.25 606 LEU A C 1
ATOM 4630 O O . LEU A 1 606 ? -28.389 4.944 -10.290 1.00 78.25 606 LEU A O 1
ATOM 4634 N N . GLY A 1 607 ? -29.939 3.418 -10.795 1.00 73.06 607 GLY A N 1
ATOM 4635 C CA . GLY A 1 607 ? -30.997 4.110 -10.040 1.00 73.06 607 GLY A CA 1
ATOM 4636 C C . GLY A 1 607 ? -31.221 5.549 -10.541 1.00 73.06 607 GLY A C 1
ATOM 4637 O O . GLY A 1 607 ? -31.568 5.750 -11.703 1.00 73.06 607 GLY A O 1
ATOM 4638 N N . ASN A 1 608 ? -30.984 6.548 -9.679 1.00 63.97 608 ASN A N 1
ATOM 4639 C CA . ASN A 1 608 ? -31.094 7.980 -10.016 1.00 63.97 608 ASN A CA 1
ATOM 4640 C C . ASN A 1 608 ? -29.785 8.604 -10.545 1.00 63.97 608 ASN A C 1
ATOM 4642 O O . ASN A 1 608 ? -29.755 9.796 -10.853 1.00 63.97 608 ASN A O 1
ATOM 4646 N N . GLN A 1 609 ? -28.697 7.835 -10.636 1.00 70.19 609 GLN A N 1
ATOM 4647 C CA . GLN A 1 609 ? -27.390 8.317 -11.081 1.00 70.19 609 GLN A CA 1
ATOM 4648 C C . GLN A 1 609 ? -27.124 7.987 -12.552 1.00 70.19 609 GLN A C 1
ATOM 4650 O O . GLN A 1 609 ? -27.528 6.940 -13.061 1.00 70.19 609 GLN A O 1
ATOM 4655 N N . ARG A 1 610 ? -26.397 8.879 -13.233 1.00 80.94 610 ARG A N 1
ATOM 4656 C CA . ARG A 1 610 ? -26.067 8.781 -14.661 1.00 80.94 610 ARG A CA 1
ATOM 4657 C C . ARG A 1 610 ? -24.600 9.134 -14.890 1.00 80.94 610 ARG A C 1
ATOM 4659 O O . ARG A 1 610 ? -24.166 10.221 -14.519 1.00 80.94 610 ARG A O 1
ATOM 4666 N N . ILE A 1 611 ? -23.859 8.241 -15.540 1.00 81.75 611 ILE A N 1
ATOM 4667 C CA . ILE A 1 611 ? -22.437 8.407 -15.875 1.00 81.75 611 ILE A CA 1
ATOM 4668 C C . ILE A 1 611 ? -22.270 8.309 -17.394 1.00 81.75 611 ILE A C 1
ATOM 4670 O O . ILE A 1 611 ? -22.925 7.488 -18.028 1.00 81.75 611 ILE A O 1
ATOM 4674 N N . ILE A 1 612 ? -21.414 9.150 -17.984 1.00 85.31 612 ILE A N 1
ATOM 4675 C CA . ILE A 1 612 ? -21.192 9.223 -19.438 1.00 85.31 612 ILE A CA 1
ATOM 4676 C C . ILE A 1 612 ? -19.689 9.175 -19.742 1.00 85.31 612 ILE A C 1
ATOM 4678 O O . ILE A 1 612 ? -18.919 9.918 -19.135 1.00 85.31 612 ILE A O 1
ATOM 4682 N N . GLN A 1 613 ? -19.269 8.340 -20.697 1.00 80.50 613 GLN A N 1
ATOM 4683 C CA . GLN A 1 613 ? -17.879 8.216 -21.159 1.00 80.50 613 GLN A CA 1
ATOM 4684 C C . GLN A 1 613 ? -17.779 8.125 -22.693 1.00 80.50 613 GLN A C 1
ATOM 4686 O O . GLN A 1 613 ? -18.722 7.720 -23.364 1.00 80.50 613 GLN A O 1
ATOM 4691 N N . LYS A 1 614 ? -16.635 8.523 -23.269 1.00 85.75 614 LYS A N 1
ATOM 4692 C CA . LYS A 1 614 ? -16.406 8.553 -24.728 1.00 85.75 614 LYS A CA 1
ATOM 4693 C C . LYS A 1 614 ? -15.886 7.211 -25.247 1.00 85.75 614 LYS A C 1
ATOM 4695 O O . LYS A 1 614 ? -14.793 6.807 -24.865 1.00 85.75 614 LYS A O 1
ATOM 4700 N N . VAL A 1 615 ? -16.575 6.620 -26.219 1.00 88.69 615 VAL A N 1
ATOM 4701 C CA . VAL A 1 615 ? -16.168 5.406 -26.948 1.00 88.69 615 VAL A CA 1
ATOM 4702 C C . VAL A 1 615 ? -15.769 5.761 -28.379 1.00 88.69 615 VAL A C 1
ATOM 4704 O O . VAL A 1 615 ? -16.454 6.543 -29.040 1.00 88.69 615 VAL A O 1
ATOM 4707 N N . VAL A 1 616 ? -14.675 5.180 -28.868 1.00 87.94 616 VAL A N 1
ATOM 4708 C CA . VAL A 1 616 ? -14.241 5.261 -30.268 1.00 87.94 616 VAL A CA 1
ATOM 4709 C C . VAL A 1 616 ? -14.390 3.878 -30.901 1.00 87.94 616 VAL A C 1
ATOM 4711 O O . VAL A 1 616 ? -13.631 2.973 -30.572 1.00 87.94 616 VAL A O 1
ATOM 4714 N N . LYS A 1 617 ? -15.363 3.711 -31.801 1.00 88.75 617 LYS A N 1
ATOM 4715 C CA . LYS A 1 617 ? -15.526 2.509 -32.631 1.00 88.75 617 LYS A CA 1
ATOM 4716 C C . LYS A 1 617 ? -14.680 2.669 -33.889 1.00 88.75 617 LYS A C 1
ATOM 4718 O O . LYS A 1 617 ? -14.870 3.661 -34.598 1.00 88.75 617 LYS A O 1
ATOM 4723 N N . GLN A 1 618 ? -13.798 1.707 -34.156 1.00 84.62 618 GLN A N 1
ATOM 4724 C CA . GLN A 1 618 ? -13.015 1.612 -35.396 1.00 84.62 618 GLN A CA 1
ATOM 4725 C C . GLN A 1 618 ? -13.614 0.592 -36.351 1.00 84.62 618 GLN A C 1
ATOM 4727 O O . GLN A 1 618 ? -14.062 -0.475 -35.871 1.00 84.62 618 GLN A O 1
#

Solvent-accessible surface area (backbone atoms only — not comparable to full-atom values): 33757 Å² total; per-residue (Å²): 135,84,77,59,64,58,98,86,42,66,58,68,43,65,36,48,51,31,22,58,46,21,47,56,51,50,20,59,42,31,70,63,50,52,69,93,79,43,55,44,56,31,32,7,49,49,45,13,52,7,50,50,44,3,42,49,53,30,34,72,75,25,75,82,47,53,98,94,34,64,57,60,57,60,36,37,60,90,78,51,72,70,44,30,28,77,47,21,67,80,33,72,40,81,91,44,89,76,66,39,33,28,18,44,31,58,80,30,85,91,32,54,61,90,88,35,59,28,74,48,55,7,30,23,57,24,21,27,52,43,9,25,45,69,10,58,31,54,97,79,41,76,41,57,53,42,58,57,70,60,53,48,51,28,52,54,48,12,35,53,76,52,42,52,67,82,42,40,66,67,56,44,53,50,18,42,38,49,29,24,22,68,77,58,15,27,55,17,75,64,21,50,18,46,44,44,19,33,42,54,19,58,40,84,58,82,78,59,57,68,66,34,37,51,44,82,39,78,73,34,64,58,67,48,47,39,47,18,46,42,58,44,31,40,46,70,38,36,80,52,99,63,80,50,74,67,24,46,56,75,40,27,36,28,56,41,43,81,65,49,65,96,49,78,38,73,55,52,55,49,79,32,34,39,58,80,60,63,47,78,43,65,34,38,39,34,42,32,38,80,95,67,56,32,34,66,48,74,46,79,49,60,32,38,29,44,64,85,86,64,60,95,71,60,38,87,78,42,44,24,58,34,27,41,46,98,86,24,37,26,28,40,32,61,43,81,91,23,36,29,40,27,43,27,53,72,89,41,93,36,62,39,32,26,55,28,7,54,60,31,67,85,74,48,52,67,37,91,83,32,79,81,47,64,83,48,50,64,52,46,71,32,59,82,71,7,60,39,66,42,88,88,58,62,67,47,94,77,36,47,75,51,68,47,98,88,66,46,46,33,34,28,36,86,69,76,80,76,71,53,90,67,67,56,58,80,33,82,42,30,40,47,99,87,22,35,26,26,38,37,72,33,56,93,83,27,21,30,36,25,44,28,50,72,86,43,65,30,59,38,30,28,60,34,18,54,71,50,71,86,72,49,51,69,45,92,84,42,75,84,54,59,83,50,49,68,37,41,61,26,70,77,88,24,65,43,77,32,82,79,69,57,70,45,93,75,38,48,79,50,69,48,99,88,57,41,48,34,38,33,55,83,54,86,88,89,88,90,89,89,88,88,89,88,91,83,58,69,78,52,72,39,59,76,68,21,63,47,54,32,39,38,39,40,42,33,84,54,63,44,60,38,40,39,34,34,24,40,90,87,71,48,76,78,44,78,52,74,50,79,39,51,54,38,83,34,79,45,80,44,80,45,64,89,55,74,70,42,64,31,40,41,34,44,36,48,85,96,44,77,48,76,45,86,42,39,37,91

Mean predicted aligned error: 18.85 Å

Sequence (618 aa):
MYLGSHNGTILSSVDIVAHEYGHGVSNYLVGGWTPANLQSETRALNEGFSDIIATTIERELYPTGGTNQIWNYQIGEDVWLLRNMADPHSVLDFNVNPTKSYPQTYLESGFWDNNGEPHHNSSVISKWFHTLTTGSGPNGNNTASINFDVAMQIVYWGLDYYIYGDYNYPNTAQALRAAAGSLFGQCSPEQNAVIAALNAVNLSVGQCTPDCNYAAVNISPSSVNCNQGITLSANCTGATANNNVWTCQNVTYSFSGPNVPYNTGTSTSINITAPSNPGSYQYSLTLSKPNSGCYARTYNFNVSVNCSGGGNCDFSNGPRYVGTWNGLIVQIRQISGRNVLVTAIPNSPTDKYYPRGDNFWGNFTPDPGAVGLQSCLNAGNTDWYGFTFPTTISPPSGYYQGTEQDGAVFYSQNGTNPQNPCDVSPRHVGTWNGLNVEIRTFPNGKHALVTAVPGSSNDKYYVRGDNFWDNFTKDAGVDQYHDCLNAGITDWFGLTFPGGIYPPAGYQQGTSPDGAIYFSTNGLRVAATEAIEESVALVKFHPNPVQEELTLMVQLKEAGDIVVRLIDLQGRVQHKQAFKGIAGTNEQTISISSIATGIYALEVTLGNQRIIQKVVKQ

Nearest PDB structures (foldseek):
  2a7g-assembly1_E  TM=8.511E-01  e=4.114E-09  Bacillus thermoproteolyticus
  4tnl-assembly1_A  TM=8.493E-01  e=4.114E-09  Bacillus thermoproteolyticus
  4ow3-assembly1_A  TM=8.592E-01  e=9.766E-09  Bacillus thermoproteolyticus
  4ger-assembly2_B  TM=8.466E-01  e=1.991E-08  Paenibacillus polymyxa
  1npc-assembly1_A  TM=8.453E-01  e=4.269E-08  Bacillus cereus

Organism: NCBI:txid2682092

pLDDT: mean 81.96, std 14.01, range [27.58, 98.75]

InterPro domains:
  IPR001570 Peptidase M4, C-terminal [PF02868] (39-202)
  IPR026444 Secretion system, C-terminal sorting domain [PF18962] (541-618)
  IPR026444 Secretion system, C-terminal sorting domain [TIGR04183] (543-618)
  IPR027268 Peptidase M4/M1, CTD superfamily [G3DSA:1.10.390.10] (37-203)
  IPR050728 Extracellular Zinc Metalloprotease M4 [PTHR33794] (11-369)
  IPR059335 Domain of unknown function DUF8291 [PF26940] (313-412)
  IPR059335 Domain of unknown function DUF8291 [PF26940] (428-520)

Foldseek 3Di:
DDWDDDPNHTQDDQLSVQLVVLLVLLCVQQVHQDLVPADLQSLLQSSLSSLLRSLVRLCVVAVPDDPPRDRDQFGSVVPPGPAGLQDQQVDWDPVDVPIHTAACADPDPRQDDPVRPNPRPSSNVSVLLVCQAPQQFPPRHGADHDHSVLSVQLVSQLSNPQDHNHDGLLSSLQSSLVSQCQVQNWPDPSSRSSQRSCVSRVRHDDHTDQLLQKDWDPFDDAEAEAQAWDKGFTDMAGPDPPRPVRSLPQKWKFKDWPQDDGDIDSDRIDIGTHHRDFDKTKMKIWIDRPPPRHHIDIDIGIHTYHYPPDDPLDQVRHWGFWFDDPQWTWIFHQFPNFGWIWTFHPPDPFGKIFTWALQLVVVGGTGVPNPVCSVSGDLHHDPDSGQDDSPPTDAPPQWDWDADPVRTIMITHDDDHDQDPLNDPFAFFADDPQWTWTWHAFPPRAIFIWTWHPPDQFGKIFTAALVCPVVGDTDPPRPVCSVSHDQHHDDPGALDGRPPGDAHPQWDWDADPVNTIMITRPGDDDDDDDDDDDDADDKDKDDAQDEWKIKIKGADQAKFKKKKFKAAPVRDTPDIDIDIDGHGIDIDIDTPNPDDFDKTWIWMDTPPDIDIDIGGYD

Secondary structure (DSSP, 8-state):
----EETTEES--HHHHHHHHHHHHHHHHTT---GGG--HHHHHHHHHHHHHHHHHHHHHHSTT-BTTB---SEESTTT---EESS-GGGSEESSSSS-EEPPSSTT-TTT--TT--HHHHHHHHHHHHHHHHH-B-GGG-B-----HHHHHHHHHHHHHHT--TT--HHHHHHHHHHHHHHHH-BT-HHHHHHHHHHHHTT---PPSPGGG-EEEEEEE-SEEETT-EEEEEEEEEESSSS--TTTTTT-EEEEESTTPPP--BS-SEEEEEPPSS-EEEEEEEEEE-TTS-BPPEEEEEEEEEE--S--TT--TTS-EEEEEETTEEEEEEEETTEEEEEEE-TT-TT--EEE--GGGGGGSEEPTT-GGGGGG--S---SGGGTS--TT--PPTTEEEEE-TTS-EEEEES------TTT-SSEEEEEETTEEEEEEEEGGGEEEEEEEPTT-TT--EEEE-GGGGGGSEEPTT-GGGGGG--S---SSTTSSPPTT--PPTT-EEEE-TTS-EEEE--S-------------EEEEEE-SSBSSEEEEEEEESS-EEEEEEEE-TTS-EEEEEEEEEPSEEEEEEEE-TTSPSEEEEEEEEETTEEEEEEEEE-

Radius of gyration: 38.42 Å; Cα contacts (8 Å, |Δi|>4): 1291; chains: 1; bounding box: 107×53×87 Å